Protein AF-0000000074027851 (afdb_homodimer)

Sequence (670 aa):
MYCPKGNSSLYYNILHQKRVAEILLSALRFDLFSYLENWETPEAVAEKSGLHTRSLAQVLNALVSLGFIEKKQNTYRNTPQSNEFLNRNSFVYLGESLIFREKMMSLKDIDERLQMGPIAEVIRNNSGVEVYDFYEAARISIPEMYTGRVQAFIAAATSIYNDKPPKNILDLGGGSGVLAIELIRAFPGCQGTIFEHPSVAGLPRELVIKEGVSEHITVLEGDFNRDDFGDSYDLIIAAGILDFAKDHFEYLMNKLYNALNPDGLLYLVTHQIREDYLSPPERILGWLSSHLDGLDLLLTEKNISEALRSHGFKKIQAGTVGGTFASLRGMFFSKMYCPKGNSSLYYNILHQKRVAEILLSALRFDLFSYLENWETPEAVAEKSGLHTRSLAQVLNALVSLGFIEKKQNTYRNTPQSNEFLNRNSFVYLGESLIFREKMMSLKDIDERLQMGPIAEVIRNNSGVEVYDFYEAARISIPEMYTGRVQAFIAAATSIYNDKPPKNILDLGGGSGVLAIELIRAFPGCQGTIFEHPSVAGLPRELVIKEGVSEHITVLEGDFNRDDFGDSYDLIIAAGILDFAKDHFEYLMNKLYNALNPDGLLYLVTHQIREDYLSPPERILGWLSSHLDGLDLLLTEKNISEALRSHGFKKIQAGTVGGTFASLRGMFFSK

Structure (mmCIF, N/CA/C/O backbone):
data_AF-0000000074027851-model_v1
#
loop_
_entity.id
_entity.type
_entity.pdbx_description
1 polymer 'Dimerisation domain-containing protein'
#
loop_
_atom_site.group_PDB
_atom_site.id
_atom_site.type_symbol
_atom_site.label_atom_id
_atom_site.label_alt_id
_atom_site.label_comp_id
_atom_site.label_asym_id
_atom_site.label_entity_id
_atom_site.label_seq_id
_atom_site.pdbx_PDB_ins_code
_atom_site.Cartn_x
_atom_site.Cartn_y
_atom_site.Cartn_z
_atom_site.occupancy
_atom_site.B_iso_or_equiv
_atom_site.auth_seq_id
_atom_site.auth_comp_id
_atom_site.auth_asym_id
_atom_site.auth_atom_id
_atom_site.pdbx_PDB_model_num
ATOM 1 N N . MET A 1 1 ? -15.648 16.891 24.516 1 84.19 1 MET A N 1
ATOM 2 C CA . MET A 1 1 ? -14.93 16.734 23.25 1 84.19 1 MET A CA 1
ATOM 3 C C . MET A 1 1 ? -14.992 15.297 22.766 1 84.19 1 MET A C 1
ATOM 5 O O . MET A 1 1 ? -14.922 14.359 23.578 1 84.19 1 MET A O 1
ATOM 9 N N . TYR A 1 2 ? -15.219 15.086 21.547 1 88.31 2 TYR A N 1
ATOM 10 C CA . TYR A 1 2 ? -15.359 13.758 20.969 1 88.31 2 TYR A CA 1
ATOM 11 C C . TYR A 1 2 ? -14.039 12.992 21.031 1 88.31 2 TYR A C 1
ATOM 13 O O . TYR A 1 2 ? -12.977 13.562 20.797 1 88.31 2 TYR A O 1
ATOM 21 N N . CYS A 1 3 ? -14.117 11.789 21.469 1 88.69 3 CYS A N 1
ATOM 22 C CA . CYS A 1 3 ? -12.945 10.914 21.516 1 88.69 3 CYS A CA 1
ATOM 23 C C . CYS A 1 3 ? -13.148 9.688 20.641 1 88.69 3 CYS A C 1
ATOM 25 O O . CYS A 1 3 ? -13.992 8.836 20.938 1 88.69 3 CYS A O 1
ATOM 27 N N . PRO A 1 4 ? -12.359 9.555 19.609 1 93.06 4 PRO A N 1
ATOM 28 C CA . PRO A 1 4 ? -12.523 8.406 18.719 1 93.06 4 PRO A CA 1
ATOM 29 C C . PRO A 1 4 ? -12.156 7.086 19.391 1 93.06 4 PRO A C 1
ATOM 31 O O . PRO A 1 4 ? -11.32 7.059 20.297 1 93.06 4 PRO A O 1
ATOM 34 N N . LYS A 1 5 ? -12.773 5.984 18.938 1 92.62 5 LYS A N 1
ATOM 35 C CA . LYS A 1 5 ? -12.547 4.652 19.5 1 92.62 5 LYS A CA 1
ATOM 36 C C . LYS A 1 5 ? -11.578 3.852 18.641 1 92.62 5 LYS A C 1
ATOM 38 O O . LYS A 1 5 ? -10.789 3.057 19.156 1 92.62 5 LYS A O 1
ATOM 43 N N . GLY A 1 6 ? -11.68 4.078 17.359 1 94.25 6 GLY A N 1
ATOM 44 C CA . GLY A 1 6 ? -10.867 3.305 16.438 1 94.25 6 GLY A CA 1
ATOM 45 C C . GLY A 1 6 ? -9.523 3.947 16.141 1 94.25 6 GLY A C 1
ATOM 46 O O . GLY A 1 6 ? -9.195 5.004 16.688 1 94.25 6 GLY A O 1
ATOM 47 N N . ASN A 1 7 ? -8.758 3.234 15.383 1 95.19 7 ASN A N 1
ATOM 48 C CA . ASN A 1 7 ? -7.434 3.693 14.977 1 95.19 7 ASN A CA 1
ATOM 49 C C . ASN A 1 7 ? -7.465 4.32 13.586 1 95.19 7 ASN A C 1
ATOM 51 O O . ASN A 1 7 ? -7.363 3.617 12.578 1 95.19 7 ASN A O 1
ATOM 55 N N . SER A 1 8 ? -7.457 5.652 13.555 1 95.19 8 SER A N 1
ATOM 56 C CA . SER A 1 8 ? -7.578 6.355 12.281 1 95.19 8 SER A CA 1
ATOM 57 C C . SER A 1 8 ? -6.281 6.289 11.484 1 95.19 8 SER A C 1
ATOM 59 O O . SER A 1 8 ? -6.285 6.461 10.266 1 95.19 8 SER A O 1
ATOM 61 N N . SER A 1 9 ? -5.109 6.016 12.125 1 95.38 9 SER A N 1
ATOM 62 C CA . SER A 1 9 ? -3.811 6 11.461 1 95.38 9 SER A CA 1
ATOM 63 C C . SER A 1 9 ? -3.729 4.871 10.438 1 95.38 9 SER A C 1
ATOM 65 O O . SER A 1 9 ? -2.961 4.957 9.477 1 95.38 9 SER A O 1
ATOM 67 N N . LEU A 1 10 ? -4.551 3.846 10.641 1 96.44 10 LEU A N 1
ATOM 68 C CA . LEU A 1 10 ? -4.574 2.688 9.758 1 96.44 10 LEU A CA 1
ATOM 69 C C . LEU A 1 10 ? -4.816 3.111 8.312 1 96.44 10 LEU A C 1
ATOM 71 O O . LEU A 1 10 ? -4.129 2.643 7.398 1 96.44 10 LEU A O 1
ATOM 75 N N . TYR A 1 11 ? -5.723 3.986 8.086 1 97.69 11 TYR A N 1
ATOM 76 C CA . TYR A 1 11 ? -6.148 4.352 6.738 1 97.69 11 TYR A CA 1
ATOM 77 C C . TYR A 1 11 ? -5.094 5.199 6.039 1 97.69 11 TYR A C 1
ATOM 79 O O . TYR A 1 11 ? -4.91 5.098 4.824 1 97.69 11 TYR A O 1
ATOM 87 N N . TYR A 1 12 ? -4.363 6.012 6.758 1 96.12 12 TYR A N 1
ATOM 88 C CA . TYR A 1 12 ? -3.277 6.801 6.188 1 96.12 12 TYR A CA 1
ATOM 89 C C . TYR A 1 12 ? -2.064 5.926 5.898 1 96.12 12 TYR A C 1
ATOM 91 O O . TYR A 1 12 ? -1.341 6.16 4.926 1 96.12 12 TYR A O 1
ATOM 99 N N . ASN A 1 13 ? -1.911 4.938 6.766 1 96.75 13 ASN A N 1
ATOM 100 C CA . ASN A 1 13 ? -0.851 3.973 6.5 1 96.75 13 ASN A CA 1
ATOM 101 C C . ASN A 1 13 ? -1.115 3.184 5.223 1 96.75 13 ASN A C 1
ATOM 103 O O . ASN A 1 13 ? -0.183 2.852 4.488 1 96.75 13 ASN A O 1
ATOM 107 N N . ILE A 1 14 ? -2.352 2.869 4.961 1 97.94 14 ILE A N 1
ATOM 108 C CA . ILE A 1 14 ? -2.734 2.184 3.732 1 97.94 14 ILE A CA 1
ATOM 109 C C . ILE A 1 14 ? -2.326 3.025 2.525 1 97.94 14 ILE A C 1
ATOM 111 O O . ILE A 1 14 ? -1.757 2.508 1.562 1 97.94 14 ILE A O 1
ATOM 115 N N . LEU A 1 15 ? -2.533 4.34 2.564 1 97.62 15 LEU A N 1
ATOM 116 C CA . LEU A 1 15 ? -2.133 5.23 1.479 1 97.62 15 LEU A CA 1
ATOM 117 C C . LEU A 1 15 ? -0.615 5.293 1.358 1 97.62 15 LEU A C 1
ATOM 119 O O . LEU A 1 15 ? -0.077 5.348 0.25 1 97.62 15 LEU A O 1
ATOM 123 N N . HIS A 1 16 ? 0.025 5.324 2.516 1 97 16 HIS A N 1
ATOM 124 C CA . HIS A 1 16 ? 1.483 5.316 2.525 1 97 16 HIS A CA 1
ATOM 125 C C . HIS A 1 16 ? 2.035 4.086 1.815 1 97 16 HIS A C 1
ATOM 127 O O . HIS A 1 16 ? 2.967 4.191 1.015 1 97 16 HIS A O 1
ATOM 133 N N . GLN A 1 17 ? 1.432 2.965 2.039 1 97.69 17 GLN A N 1
ATOM 134 C CA . GLN A 1 17 ? 1.909 1.721 1.444 1 97.69 17 GLN A CA 1
ATOM 135 C C . GLN A 1 17 ? 1.686 1.712 -0.065 1 97.69 17 GLN A C 1
ATOM 137 O O . GLN A 1 17 ? 2.475 1.129 -0.811 1 97.69 17 GLN A O 1
ATOM 142 N N . LYS A 1 18 ? 0.619 2.332 -0.506 1 97.62 18 LYS A N 1
ATOM 143 C CA . LYS A 1 18 ? 0.416 2.484 -1.944 1 97.62 18 LYS A CA 1
ATOM 144 C C . LYS A 1 18 ? 1.574 3.24 -2.586 1 97.62 18 LYS A C 1
ATOM 146 O O . LYS A 1 18 ? 2.055 2.859 -3.656 1 97.62 18 LYS A O 1
ATOM 151 N N . ARG A 1 19 ? 2.055 4.266 -1.934 1 97.94 19 ARG A N 1
ATOM 152 C CA . ARG A 1 19 ? 3.156 5.059 -2.471 1 97.94 19 ARG A CA 1
ATOM 153 C C . ARG A 1 19 ? 4.461 4.273 -2.445 1 97.94 19 ARG A C 1
ATOM 155 O O . ARG A 1 19 ? 5.309 4.438 -3.324 1 97.94 19 ARG A O 1
ATOM 162 N N . VAL A 1 20 ? 4.633 3.436 -1.417 1 98.44 20 VAL A N 1
ATOM 163 C CA . VAL A 1 20 ? 5.797 2.561 -1.364 1 98.44 20 VAL A CA 1
ATOM 164 C C . VAL A 1 20 ? 5.832 1.669 -2.604 1 98.44 20 VAL A C 1
ATOM 166 O O . VAL A 1 20 ? 6.879 1.51 -3.232 1 98.44 20 VAL A O 1
ATOM 169 N N . ALA A 1 21 ? 4.68 1.138 -2.949 1 98.12 21 ALA A N 1
ATOM 170 C CA . ALA A 1 21 ? 4.594 0.281 -4.129 1 98.12 21 ALA A CA 1
ATOM 171 C C . ALA A 1 21 ? 4.891 1.069 -5.402 1 98.12 21 ALA A C 1
ATOM 173 O O . ALA A 1 21 ? 5.562 0.569 -6.309 1 98.12 21 ALA A O 1
ATOM 174 N N . GLU A 1 22 ? 4.387 2.291 -5.477 1 97.56 22 GLU A N 1
ATOM 175 C CA . GLU A 1 22 ? 4.57 3.109 -6.672 1 97.56 22 GLU A CA 1
ATOM 176 C C . GLU A 1 22 ? 6.043 3.439 -6.898 1 97.56 22 GLU A C 1
ATOM 178 O O . GLU A 1 22 ? 6.527 3.402 -8.031 1 97.56 22 GLU A O 1
ATOM 183 N N . ILE A 1 23 ? 6.746 3.744 -5.859 1 98.25 23 ILE A N 1
ATOM 184 C CA . ILE A 1 23 ? 8.148 4.094 -6.023 1 98.25 23 ILE A CA 1
ATOM 185 C C . ILE A 1 23 ? 8.961 2.84 -6.359 1 98.25 23 ILE A C 1
ATOM 187 O O . ILE A 1 23 ? 9.898 2.895 -7.152 1 98.25 23 ILE A O 1
ATOM 191 N N . LEU A 1 24 ? 8.625 1.688 -5.758 1 98.62 24 LEU A N 1
ATOM 192 C CA . LEU A 1 24 ? 9.281 0.427 -6.094 1 98.62 24 LEU A CA 1
ATOM 193 C C . LEU A 1 24 ? 9.109 0.097 -7.57 1 98.62 24 LEU A C 1
ATOM 195 O O . LEU A 1 24 ? 10.078 -0.23 -8.258 1 98.62 24 LEU A O 1
ATOM 199 N N . LEU A 1 25 ? 7.883 0.224 -8.055 1 98.44 25 LEU A N 1
ATOM 200 C CA . LEU A 1 25 ? 7.574 -0.109 -9.445 1 98.44 25 LEU A CA 1
ATOM 201 C C . LEU A 1 25 ? 8.305 0.822 -10.398 1 98.44 25 LEU A C 1
ATOM 203 O O . LEU A 1 25 ? 8.82 0.38 -11.438 1 98.44 25 LEU A O 1
ATOM 207 N N . SER A 1 26 ? 8.344 2.086 -10.055 1 98.56 26 SER A N 1
ATOM 208 C CA . SER A 1 26 ? 9.086 3.031 -10.891 1 98.56 26 SER A CA 1
ATOM 209 C C . SER A 1 26 ? 10.57 2.684 -10.93 1 98.56 26 SER A C 1
ATOM 211 O O . SER A 1 26 ? 11.188 2.701 -12 1 98.56 26 SER A O 1
ATOM 213 N N . ALA A 1 27 ? 11.156 2.383 -9.75 1 98.81 27 ALA A N 1
ATOM 214 C CA . ALA A 1 27 ? 12.562 2.002 -9.672 1 98.81 27 ALA A CA 1
ATOM 215 C C . ALA A 1 27 ? 12.844 0.77 -10.523 1 98.81 27 ALA A C 1
ATOM 217 O O . ALA A 1 27 ? 13.906 0.667 -11.148 1 98.81 27 ALA A O 1
ATOM 218 N N . LEU A 1 28 ? 11.906 -0.127 -10.586 1 98.75 28 LEU A N 1
ATOM 219 C CA . LEU A 1 28 ? 12.047 -1.328 -11.406 1 98.75 28 LEU A CA 1
ATOM 220 C C . LEU A 1 28 ? 11.953 -0.989 -12.891 1 98.75 28 LEU A C 1
ATOM 222 O O . LEU A 1 28 ? 12.719 -1.514 -13.695 1 98.75 28 LEU A O 1
ATOM 226 N N . ARG A 1 29 ? 11.016 -0.117 -13.242 1 98.19 29 ARG A N 1
ATOM 227 C CA . ARG A 1 29 ? 10.836 0.245 -14.648 1 98.19 29 ARG A CA 1
ATOM 228 C C . ARG A 1 29 ? 12.094 0.903 -15.203 1 98.19 29 ARG A C 1
ATOM 230 O O . ARG A 1 29 ? 12.43 0.709 -16.375 1 98.19 29 ARG A O 1
ATOM 237 N N . PHE A 1 30 ? 12.805 1.619 -14.375 1 98.44 30 PHE A N 1
ATOM 238 C CA . PHE A 1 30 ? 14.008 2.314 -14.836 1 98.44 30 PHE A CA 1
ATOM 239 C C . PHE A 1 30 ? 15.258 1.511 -14.508 1 98.44 30 PHE A C 1
ATOM 241 O O . PHE A 1 30 ? 16.375 2.008 -14.648 1 98.44 30 PHE A O 1
ATOM 248 N N . ASP A 1 31 ? 15.133 0.299 -13.977 1 98.25 31 ASP A N 1
ATOM 249 C CA . ASP A 1 31 ? 16.219 -0.644 -13.695 1 98.25 31 ASP A CA 1
ATOM 250 C C . ASP A 1 31 ? 17.203 -0.061 -12.703 1 98.25 31 ASP A C 1
ATOM 252 O O . ASP A 1 31 ? 18.422 -0.279 -12.82 1 98.25 31 ASP A O 1
ATOM 256 N N . LEU A 1 32 ? 16.75 0.729 -11.75 1 98.81 32 LEU A N 1
ATOM 257 C CA . LEU A 1 32 ? 17.625 1.457 -10.844 1 98.81 32 LEU A CA 1
ATOM 258 C C . LEU A 1 32 ? 18.484 0.495 -10.023 1 98.81 32 LEU A C 1
ATOM 260 O O . LEU A 1 32 ? 19.656 0.753 -9.781 1 98.81 32 LEU A O 1
ATOM 264 N N . PHE A 1 33 ? 17.891 -0.615 -9.57 1 98.88 33 PHE A N 1
ATOM 265 C CA . PHE A 1 33 ? 18.594 -1.534 -8.68 1 98.88 33 PHE A CA 1
ATOM 266 C C . PHE A 1 33 ? 19.766 -2.203 -9.398 1 98.88 33 PHE A C 1
ATOM 268 O O . PHE A 1 33 ? 20.734 -2.613 -8.766 1 98.88 33 PHE A O 1
ATOM 275 N N . SER A 1 34 ? 19.688 -2.301 -10.742 1 98.69 34 SER A N 1
ATOM 276 C CA . SER A 1 34 ? 20.781 -2.887 -11.508 1 98.69 34 SER A CA 1
ATOM 277 C C . SER A 1 34 ? 21.984 -1.945 -11.57 1 98.69 34 SER A C 1
ATOM 279 O O . SER A 1 34 ? 23.125 -2.391 -11.742 1 98.69 34 SER A O 1
ATOM 281 N N . TYR A 1 35 ? 21.719 -0.608 -11.406 1 98.62 35 TYR A N 1
ATOM 282 C CA . TYR A 1 35 ? 22.797 0.381 -11.43 1 98.62 35 TYR A CA 1
ATOM 283 C C . TYR A 1 35 ? 23.422 0.552 -10.055 1 98.62 35 TYR A C 1
ATOM 285 O O . TYR A 1 35 ? 24.422 1.253 -9.898 1 98.62 35 TYR A O 1
ATOM 293 N N . LEU A 1 36 ? 22.859 -0.085 -9.039 1 98.75 36 LEU A N 1
ATOM 294 C CA . LEU A 1 36 ? 23.25 0.202 -7.664 1 98.75 36 LEU A CA 1
ATOM 295 C C . LEU A 1 36 ? 23.844 -1.034 -7 1 98.75 36 LEU A C 1
ATOM 297 O O . LEU A 1 36 ? 23.766 -1.182 -5.777 1 98.75 36 LEU A O 1
ATOM 301 N N . GLU A 1 37 ? 24.328 -1.991 -7.805 1 98.31 37 GLU A N 1
ATOM 302 C CA . GLU A 1 37 ? 25.047 -3.137 -7.254 1 98.31 37 GLU A CA 1
ATOM 303 C C . GLU A 1 37 ? 26.219 -2.689 -6.391 1 98.31 37 GLU A C 1
ATOM 305 O O . GLU A 1 37 ? 26.531 -3.316 -5.375 1 98.31 37 GLU A O 1
ATOM 310 N N . ASN A 1 38 ? 26.922 -1.633 -6.832 1 97.94 38 ASN A N 1
ATOM 311 C CA . ASN A 1 38 ? 28 -0.98 -6.109 1 97.94 38 ASN A CA 1
ATOM 312 C C . ASN A 1 38 ? 27.641 0.448 -5.715 1 97.94 38 ASN A C 1
ATOM 314 O O . ASN A 1 38 ? 26.578 0.946 -6.09 1 97.94 38 ASN A O 1
ATOM 318 N N . TRP A 1 39 ? 28.516 1.035 -4.906 1 98.69 39 TRP A N 1
ATOM 319 C CA . TRP A 1 39 ? 28.297 2.416 -4.492 1 98.69 39 TRP A CA 1
ATOM 320 C C . TRP A 1 39 ? 28.344 3.359 -5.691 1 98.69 39 TRP A C 1
ATOM 322 O O . TRP A 1 39 ? 29.344 3.391 -6.414 1 98.69 39 TRP A O 1
ATOM 332 N N . GLU A 1 40 ? 27.312 4.082 -6.004 1 98.69 40 GLU A N 1
ATOM 333 C CA . GLU A 1 40 ? 27.234 5.008 -7.129 1 98.69 40 GLU A CA 1
ATOM 334 C C . GLU A 1 40 ? 26.672 6.355 -6.695 1 98.69 40 GLU A C 1
ATOM 336 O O . GLU A 1 40 ? 25.859 6.426 -5.762 1 98.69 40 GLU A O 1
ATOM 341 N N . THR A 1 41 ? 27.062 7.426 -7.375 1 98.56 41 THR A N 1
ATOM 342 C CA . THR A 1 41 ? 26.484 8.75 -7.152 1 98.56 41 THR A CA 1
ATOM 343 C C . THR A 1 41 ? 25.203 8.93 -7.957 1 98.56 41 THR A C 1
ATOM 345 O O . THR A 1 41 ? 24.969 8.203 -8.922 1 98.56 41 THR A O 1
ATOM 348 N N . PRO A 1 42 ? 24.344 9.836 -7.52 1 98.44 42 PRO A N 1
ATOM 349 C CA . PRO A 1 42 ? 23.156 10.133 -8.328 1 98.44 42 PRO A CA 1
ATOM 350 C C . PRO A 1 42 ? 23.5 10.508 -9.766 1 98.44 42 PRO A C 1
ATOM 352 O O . PRO A 1 42 ? 22.781 10.148 -10.695 1 98.44 42 PRO A O 1
ATOM 355 N N . GLU A 1 43 ? 24.578 11.25 -9.938 1 98.62 43 GLU A N 1
ATOM 356 C CA . GLU A 1 43 ? 25.016 11.664 -11.266 1 98.62 43 GLU A CA 1
ATOM 357 C C . GLU A 1 43 ? 25.344 10.461 -12.141 1 98.62 43 GLU A C 1
ATOM 359 O O . GLU A 1 43 ? 24.938 10.406 -13.305 1 98.62 43 GLU A O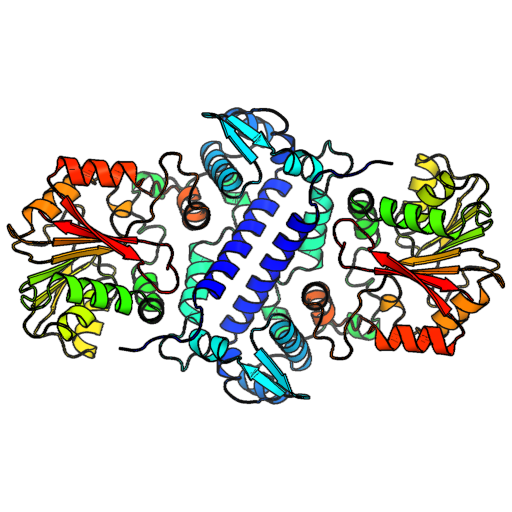 1
ATOM 364 N N . ALA A 1 44 ? 26.062 9.484 -11.57 1 98.62 44 ALA A N 1
ATOM 365 C CA . ALA A 1 44 ? 26.438 8.289 -12.312 1 98.62 44 ALA A CA 1
ATOM 366 C C . ALA A 1 44 ? 25.219 7.473 -12.711 1 98.62 44 ALA A C 1
ATOM 368 O O . ALA A 1 44 ? 25.125 6.992 -13.836 1 98.62 44 ALA A O 1
ATOM 369 N N . VAL A 1 45 ? 24.297 7.336 -11.789 1 98.75 45 VAL A N 1
ATOM 370 C CA . VAL A 1 45 ? 23.078 6.578 -12.055 1 98.75 45 VAL A CA 1
ATOM 371 C C . VAL A 1 45 ? 22.219 7.305 -13.094 1 98.75 45 VAL A C 1
ATOM 373 O O . VAL A 1 45 ? 21.625 6.672 -13.961 1 98.75 45 VAL A O 1
ATOM 376 N N . ALA A 1 46 ? 22.141 8.656 -12.984 1 98.62 46 ALA A N 1
ATOM 377 C CA . ALA A 1 46 ? 21.391 9.461 -13.938 1 98.62 46 ALA A CA 1
ATOM 378 C C . ALA A 1 46 ? 21.953 9.289 -15.352 1 98.62 46 ALA A C 1
ATOM 380 O O . ALA A 1 46 ? 21.188 9.219 -16.312 1 98.62 46 ALA A O 1
ATOM 381 N N . GLU A 1 47 ? 23.219 9.258 -15.484 1 98.25 47 GLU A N 1
ATOM 382 C CA . GLU A 1 47 ? 23.859 9.07 -16.781 1 98.25 47 GLU A CA 1
ATOM 383 C C . GLU A 1 47 ? 23.484 7.734 -17.406 1 98.25 47 GLU A C 1
ATOM 385 O O . GLU A 1 47 ? 23.188 7.66 -18.594 1 98.25 47 GLU A O 1
ATOM 390 N N . LYS A 1 48 ? 23.422 6.672 -16.625 1 97.44 48 LYS A N 1
ATOM 391 C CA . LYS A 1 48 ? 23.109 5.328 -17.109 1 97.44 48 LYS A CA 1
ATOM 392 C C . LYS A 1 48 ? 21.625 5.191 -17.422 1 97.44 48 LYS A C 1
ATOM 394 O O . LYS A 1 48 ? 21.25 4.504 -18.375 1 97.44 48 LYS A O 1
ATOM 399 N N . SER A 1 49 ? 20.766 5.824 -16.609 1 97.75 49 SER A N 1
ATOM 400 C CA . SER A 1 49 ? 19.328 5.613 -16.688 1 97.75 49 SER A CA 1
ATOM 401 C C . SER A 1 49 ? 18.656 6.652 -17.578 1 97.75 49 SER A C 1
ATOM 403 O O . SER A 1 49 ? 17.516 6.477 -18 1 97.75 49 SER A O 1
ATOM 405 N N . GLY A 1 50 ? 19.312 7.789 -17.797 1 97.94 50 GLY A N 1
ATOM 406 C CA . GLY A 1 50 ? 18.719 8.875 -18.562 1 97.94 50 GLY A CA 1
ATOM 407 C C . GLY A 1 50 ? 17.75 9.719 -17.766 1 97.94 50 GLY A C 1
ATOM 408 O O . GLY A 1 50 ? 16.984 10.492 -18.344 1 97.94 50 GLY A O 1
ATOM 409 N N . LEU A 1 51 ? 17.781 9.617 -16.453 1 98.5 51 LEU A N 1
ATOM 410 C CA . LEU A 1 51 ? 16.844 10.328 -15.578 1 98.5 51 LEU A CA 1
ATOM 411 C C . LEU A 1 51 ? 17.438 11.648 -15.109 1 98.5 51 LEU A C 1
ATOM 413 O O . LEU A 1 51 ? 18.656 11.852 -15.203 1 98.5 51 LEU A O 1
ATOM 417 N N . HIS A 1 52 ? 16.578 12.602 -14.758 1 98.44 52 HIS A N 1
ATOM 418 C CA . HIS A 1 52 ? 17.016 13.891 -14.242 1 98.44 52 HIS A CA 1
ATOM 419 C C . HIS A 1 52 ? 17.719 13.734 -12.898 1 98.44 52 HIS A C 1
ATOM 421 O O . HIS A 1 52 ? 17.156 13.164 -11.961 1 98.44 52 HIS A O 1
ATOM 427 N N . THR A 1 53 ? 18.891 14.281 -12.75 1 98.25 53 THR A N 1
ATOM 428 C CA . THR A 1 53 ? 19.781 14.016 -11.625 1 98.25 53 THR A CA 1
ATOM 429 C C . THR A 1 53 ? 19.141 14.438 -10.312 1 98.25 53 THR A C 1
ATOM 431 O O . THR A 1 53 ? 19.125 13.672 -9.344 1 98.25 53 THR A O 1
ATOM 434 N N . ARG A 1 54 ? 18.578 15.602 -10.227 1 96.75 54 ARG A N 1
ATOM 435 C CA . ARG A 1 54 ? 17.984 16.094 -8.992 1 96.75 54 ARG A CA 1
ATOM 436 C C . ARG A 1 54 ? 16.812 15.219 -8.562 1 96.75 54 ARG A C 1
ATOM 438 O O . ARG A 1 54 ? 16.719 14.828 -7.395 1 96.75 54 ARG A O 1
ATOM 445 N N . SER A 1 55 ? 15.922 14.969 -9.531 1 97.94 55 SER A N 1
ATOM 446 C CA . SER A 1 55 ? 14.75 14.141 -9.25 1 97.94 55 SER A CA 1
ATOM 447 C C . SER A 1 55 ? 15.156 12.734 -8.836 1 97.94 55 SER A C 1
ATOM 449 O O . SER A 1 55 ? 14.57 12.156 -7.918 1 97.94 55 SER A O 1
ATOM 451 N N . LEU A 1 56 ? 16.156 12.25 -9.5 1 98.62 56 LEU A N 1
ATOM 452 C CA . LEU A 1 56 ? 16.656 10.922 -9.164 1 98.62 56 LEU A CA 1
ATOM 453 C C . LEU A 1 56 ? 17.203 10.891 -7.742 1 98.62 56 LEU A C 1
ATOM 455 O O . LEU A 1 56 ? 16.953 9.93 -7.004 1 98.62 56 LEU A O 1
ATOM 459 N N . ALA A 1 57 ? 17.922 11.898 -7.355 1 98.06 57 ALA A N 1
ATOM 460 C CA . ALA A 1 57 ? 18.484 11.953 -6.008 1 98.06 57 ALA A CA 1
ATOM 461 C C . ALA A 1 57 ? 17.375 11.906 -4.953 1 98.06 57 ALA A C 1
ATOM 463 O O . ALA A 1 57 ? 17.547 11.281 -3.904 1 98.06 57 ALA A O 1
ATOM 464 N N . GLN A 1 58 ? 16.234 12.562 -5.219 1 97.5 58 GLN A N 1
ATOM 465 C CA . GLN A 1 58 ? 15.086 12.531 -4.309 1 97.5 58 GLN A CA 1
ATOM 466 C C . GLN A 1 58 ? 14.523 11.117 -4.188 1 97.5 58 GLN A C 1
ATOM 468 O O . GLN A 1 58 ? 14.195 10.664 -3.088 1 97.5 58 GLN A O 1
ATOM 473 N N . VAL A 1 59 ? 14.453 10.461 -5.289 1 98.62 59 VAL A N 1
ATOM 474 C CA . VAL A 1 59 ? 13.898 9.109 -5.305 1 98.62 59 VAL A CA 1
ATOM 475 C C . VAL A 1 59 ? 14.867 8.148 -4.613 1 98.62 59 VAL A C 1
ATOM 477 O O . VAL A 1 59 ? 14.438 7.266 -3.859 1 98.62 59 VAL A O 1
ATOM 480 N N . LEU A 1 60 ? 16.172 8.32 -4.848 1 98.81 60 LEU A N 1
ATOM 481 C CA . LEU A 1 60 ? 17.156 7.484 -4.176 1 98.81 60 LEU A CA 1
ATOM 482 C C . LEU A 1 60 ? 17.078 7.652 -2.664 1 98.81 60 LEU A C 1
ATOM 484 O O . LEU A 1 60 ? 17.141 6.664 -1.923 1 98.81 60 LEU A O 1
ATOM 488 N N . ASN A 1 61 ? 16.906 8.875 -2.184 1 98.25 61 ASN A N 1
ATOM 489 C CA . ASN A 1 61 ? 16.734 9.109 -0.754 1 98.25 61 ASN A CA 1
ATOM 490 C C . ASN A 1 61 ? 15.484 8.43 -0.219 1 98.25 61 ASN A C 1
ATOM 492 O O . ASN A 1 61 ? 15.492 7.863 0.875 1 98.25 61 ASN A O 1
ATOM 496 N N . ALA A 1 62 ? 14.398 8.508 -0.982 1 98.44 62 ALA A N 1
ATOM 497 C CA . ALA A 1 62 ? 13.164 7.832 -0.581 1 98.44 62 ALA A CA 1
ATOM 498 C C . ALA A 1 62 ? 13.367 6.324 -0.487 1 98.44 62 ALA A C 1
ATOM 500 O O . ALA A 1 62 ? 12.898 5.684 0.456 1 98.44 62 ALA A O 1
ATOM 501 N N . LEU A 1 63 ? 14.102 5.762 -1.447 1 98.88 63 LEU A N 1
ATOM 502 C CA . LEU A 1 63 ? 14.375 4.328 -1.442 1 98.88 63 LEU A CA 1
ATOM 503 C C . LEU A 1 63 ? 15.219 3.936 -0.236 1 98.88 63 LEU A C 1
ATOM 505 O O . LEU A 1 63 ? 15.047 2.854 0.329 1 98.88 63 LEU A O 1
ATOM 509 N N . VAL A 1 64 ? 16.188 4.82 0.163 1 98.81 64 VAL A N 1
ATOM 510 C CA . VAL A 1 64 ? 16.969 4.586 1.372 1 98.81 64 VAL A CA 1
ATOM 511 C C . VAL A 1 64 ? 16.047 4.59 2.592 1 98.81 64 VAL A C 1
ATOM 513 O O . VAL A 1 64 ? 16.125 3.699 3.439 1 98.81 64 VAL A O 1
ATOM 516 N N . SER A 1 65 ? 15.156 5.613 2.605 1 98.19 65 SER A N 1
ATOM 517 C CA . SER A 1 65 ? 14.234 5.766 3.729 1 98.19 65 SER A CA 1
ATOM 518 C C . SER A 1 65 ? 13.367 4.523 3.895 1 98.19 65 SER A C 1
ATOM 520 O O . SER A 1 65 ? 12.961 4.191 5.012 1 98.19 65 SER A O 1
ATOM 522 N N . LEU A 1 66 ? 13.109 3.785 2.84 1 98.31 66 LEU A N 1
ATOM 523 C CA . LEU A 1 66 ? 12.211 2.635 2.838 1 98.31 66 LEU A CA 1
ATOM 524 C C . LEU A 1 66 ? 12.992 1.338 3.029 1 98.31 66 LEU A C 1
ATOM 526 O O . LEU A 1 66 ? 12.398 0.26 3.121 1 98.31 66 LEU A O 1
ATOM 530 N N . GLY A 1 67 ? 14.297 1.4 2.992 1 98.12 67 GLY A N 1
ATOM 531 C CA . GLY A 1 67 ? 15.141 0.25 3.299 1 98.12 67 GLY A CA 1
ATOM 532 C C . GLY A 1 67 ? 15.492 -0.575 2.076 1 98.12 67 GLY A C 1
ATOM 533 O O . GLY A 1 67 ? 15.969 -1.704 2.201 1 98.12 67 GLY A O 1
ATOM 534 N N . PHE A 1 68 ? 15.266 -0.048 0.846 1 98.75 68 PHE A N 1
ATOM 535 C CA . PHE A 1 68 ? 15.594 -0.785 -0.367 1 98.75 68 PHE A CA 1
ATOM 536 C C . PHE A 1 68 ? 17.078 -0.663 -0.682 1 98.75 68 PHE A C 1
ATOM 538 O O . PHE A 1 68 ? 17.688 -1.594 -1.219 1 98.75 68 PHE A O 1
ATOM 545 N N . ILE A 1 69 ? 17.609 0.511 -0.418 1 98.81 69 ILE A N 1
ATOM 546 C CA . ILE A 1 69 ? 19.016 0.773 -0.667 1 98.81 69 ILE A CA 1
ATOM 547 C C . ILE A 1 69 ? 19.625 1.495 0.533 1 98.81 69 ILE A C 1
ATOM 549 O O . ILE A 1 69 ? 18.938 1.792 1.506 1 98.81 69 ILE A O 1
ATOM 553 N N . GLU A 1 70 ? 20.875 1.662 0.521 1 98.62 70 GLU A N 1
ATOM 554 C CA . GLU A 1 70 ? 21.641 2.326 1.576 1 98.62 70 GLU A CA 1
ATOM 555 C C . GLU A 1 70 ? 22.359 3.561 1.042 1 98.62 70 GLU A C 1
ATOM 557 O O . GLU A 1 70 ? 22.578 3.684 -0.165 1 98.62 70 GLU A O 1
ATOM 562 N N . LYS A 1 71 ? 22.672 4.43 1.942 1 98.5 71 LYS A N 1
ATOM 563 C CA . LYS A 1 71 ? 23.359 5.664 1.573 1 98.5 71 LYS A CA 1
ATOM 564 C C . LYS A 1 71 ? 24.625 5.863 2.402 1 98.5 71 LYS A C 1
ATOM 566 O O . LYS A 1 71 ? 24.625 5.609 3.607 1 98.5 71 LYS A O 1
ATOM 571 N N . LYS A 1 72 ? 25.719 6.148 1.812 1 97.81 72 LYS A N 1
ATOM 572 C CA . LYS A 1 72 ? 26.969 6.602 2.406 1 97.81 72 LYS A CA 1
ATOM 573 C C . LYS A 1 72 ? 27.453 7.887 1.742 1 97.81 72 LYS A C 1
ATOM 575 O O . LYS A 1 72 ? 27.859 7.875 0.576 1 97.81 72 LYS A O 1
ATOM 580 N N . GLN A 1 73 ? 27.375 9.016 2.543 1 95.44 73 GLN A N 1
ATOM 581 C CA . GLN A 1 73 ? 27.672 10.32 1.961 1 95.44 73 GLN A CA 1
ATOM 582 C C . GLN A 1 73 ? 26.812 10.594 0.741 1 95.44 73 GLN A C 1
ATOM 584 O O . GLN A 1 73 ? 25.578 10.578 0.833 1 95.44 73 GLN A O 1
ATOM 589 N N . ASN A 1 74 ? 27.422 10.727 -0.385 1 96.38 74 ASN A N 1
ATOM 590 C CA . ASN A 1 74 ? 26.625 11.016 -1.571 1 96.38 74 ASN A CA 1
ATOM 591 C C . ASN A 1 74 ? 26.578 9.828 -2.523 1 96.38 74 ASN A C 1
ATOM 593 O O . ASN A 1 74 ? 26.438 10 -3.736 1 96.38 74 ASN A O 1
ATOM 597 N N . THR A 1 75 ? 26.688 8.633 -1.955 1 98.56 75 THR A N 1
ATOM 598 C CA . THR A 1 75 ? 26.625 7.43 -2.779 1 98.56 75 THR A CA 1
ATOM 599 C C . THR A 1 75 ? 25.547 6.484 -2.266 1 98.56 75 THR A C 1
ATOM 601 O O . THR A 1 75 ? 25.172 6.539 -1.095 1 98.56 75 THR A O 1
ATOM 604 N N . TYR A 1 76 ? 25.062 5.68 -3.133 1 98.81 76 TYR A N 1
ATOM 605 C CA . TYR A 1 76 ? 23.969 4.758 -2.848 1 98.81 76 TYR A CA 1
ATOM 606 C C . TYR A 1 76 ? 24.312 3.348 -3.322 1 98.81 76 TYR A C 1
ATOM 608 O O . TYR A 1 76 ? 25.047 3.176 -4.297 1 98.81 76 TYR A O 1
ATOM 616 N N . ARG A 1 77 ? 23.766 2.377 -2.652 1 98.88 77 ARG A N 1
ATOM 617 C CA . ARG A 1 77 ? 23.953 0.978 -3.029 1 98.88 77 ARG A CA 1
ATOM 618 C C . ARG A 1 77 ? 22.766 0.132 -2.574 1 98.88 77 ARG A C 1
ATOM 620 O O . ARG A 1 77 ? 22.141 0.433 -1.56 1 98.88 77 ARG A O 1
ATOM 627 N N . ASN A 1 78 ? 22.516 -0.912 -3.324 1 98.81 78 ASN A N 1
ATOM 628 C CA . ASN A 1 78 ? 21.484 -1.852 -2.916 1 98.81 78 ASN A CA 1
ATOM 629 C C . ASN A 1 78 ? 21.781 -2.459 -1.549 1 98.81 78 ASN A C 1
ATOM 631 O O . ASN A 1 78 ? 22.938 -2.707 -1.215 1 98.81 78 ASN A O 1
ATOM 635 N N . THR A 1 79 ? 20.75 -2.682 -0.726 1 98.75 79 THR A N 1
ATOM 636 C CA . THR A 1 79 ? 20.891 -3.656 0.348 1 98.75 79 THR A CA 1
ATOM 637 C C . THR A 1 79 ? 21.156 -5.047 -0.219 1 98.75 79 THR A C 1
ATOM 639 O O . THR A 1 79 ? 20.906 -5.305 -1.397 1 98.75 79 THR A O 1
ATOM 642 N N . PRO A 1 80 ? 21.641 -5.934 0.618 1 98.25 80 PRO A N 1
ATOM 643 C CA . PRO A 1 80 ? 21.844 -7.301 0.136 1 98.25 80 PRO A CA 1
ATOM 644 C C . PRO A 1 80 ? 20.578 -7.93 -0.418 1 98.25 80 PRO A C 1
ATOM 646 O O . PRO A 1 80 ? 20.609 -8.57 -1.471 1 98.25 80 PRO A O 1
ATOM 649 N N . GLN A 1 81 ? 19.469 -7.707 0.188 1 98.25 81 GLN A N 1
ATOM 650 C CA . GLN A 1 81 ? 18.188 -8.266 -0.259 1 98.25 81 GLN A CA 1
ATOM 651 C C . GLN A 1 81 ? 17.766 -7.656 -1.59 1 98.25 81 GLN A C 1
ATOM 653 O O . GLN A 1 81 ? 17.281 -8.367 -2.477 1 98.25 81 GLN A O 1
ATOM 658 N N . SER A 1 82 ? 17.875 -6.34 -1.684 1 98.69 82 SER A N 1
ATOM 659 C CA . SER A 1 82 ? 17.5 -5.688 -2.936 1 98.69 82 SER A CA 1
ATOM 660 C C . SER A 1 82 ? 18.406 -6.141 -4.082 1 98.69 82 SER A C 1
ATOM 662 O O . SER A 1 82 ? 17.953 -6.277 -5.219 1 98.69 82 SER A O 1
ATOM 664 N N . ASN A 1 83 ? 19.641 -6.34 -3.752 1 98.38 83 ASN A N 1
ATOM 665 C CA . ASN A 1 83 ? 20.547 -6.855 -4.77 1 98.38 83 ASN A CA 1
ATOM 666 C C . ASN A 1 83 ? 20.172 -8.273 -5.188 1 98.38 83 ASN A C 1
ATOM 668 O O . ASN A 1 83 ? 20.281 -8.625 -6.363 1 98.38 83 ASN A O 1
ATOM 672 N N . GLU A 1 84 ? 19.734 -9.055 -4.312 1 98.38 84 GLU A N 1
ATOM 673 C CA . GLU A 1 84 ? 19.391 -10.445 -4.559 1 98.38 84 GLU A CA 1
ATOM 674 C C . GLU A 1 84 ? 18.125 -10.555 -5.418 1 98.38 84 GLU A C 1
ATOM 676 O O . GLU A 1 84 ? 18.062 -11.375 -6.336 1 98.38 84 GLU A O 1
ATOM 681 N N . PHE A 1 85 ? 17.141 -9.672 -5.242 1 98.5 85 PHE A N 1
ATOM 682 C CA . PHE A 1 85 ? 15.836 -9.922 -5.844 1 98.5 85 PHE A CA 1
ATOM 683 C C . PHE A 1 85 ? 15.516 -8.875 -6.898 1 98.5 85 PHE A C 1
ATOM 685 O O . PHE A 1 85 ? 14.648 -9.086 -7.75 1 98.5 85 PHE A O 1
ATOM 692 N N . LEU A 1 86 ? 16.234 -7.668 -6.836 1 98.81 86 LEU A N 1
ATOM 693 C CA . LEU A 1 86 ? 15.766 -6.57 -7.68 1 98.81 86 LEU A CA 1
ATOM 694 C C . LEU A 1 86 ? 16.844 -6.16 -8.68 1 98.81 86 LEU A C 1
ATOM 696 O O . LEU A 1 86 ? 16.609 -5.309 -9.539 1 98.81 86 LEU A O 1
ATOM 700 N N . ASN A 1 87 ? 18.031 -6.723 -8.57 1 98.5 87 ASN A N 1
ATOM 701 C CA . ASN A 1 87 ? 19.109 -6.547 -9.531 1 98.5 87 ASN A CA 1
ATOM 702 C C . ASN A 1 87 ? 19 -7.535 -10.688 1 98.5 87 ASN A C 1
ATOM 704 O O . ASN A 1 87 ? 18.969 -8.75 -10.469 1 98.5 87 ASN A O 1
ATOM 708 N N . ARG A 1 88 ? 18.984 -7.039 -11.906 1 97.5 88 ARG A N 1
ATOM 709 C CA . ARG A 1 88 ? 18.766 -7.855 -13.094 1 97.5 88 ARG A CA 1
ATOM 710 C C . ARG A 1 88 ? 19.844 -8.922 -13.242 1 97.5 88 ARG A C 1
ATOM 712 O O . ARG A 1 88 ? 19.641 -9.93 -13.922 1 97.5 88 ARG A O 1
ATOM 719 N N . ASN A 1 89 ? 20.938 -8.758 -12.648 1 96.94 89 ASN A N 1
ATOM 720 C CA . ASN A 1 89 ? 22.031 -9.703 -12.75 1 96.94 89 ASN A CA 1
ATOM 721 C C . ASN A 1 89 ? 21.859 -10.875 -11.797 1 96.94 89 ASN A C 1
ATOM 723 O O . ASN A 1 89 ? 22.609 -11.859 -11.867 1 96.94 89 ASN A O 1
ATOM 727 N N . SER A 1 90 ? 20.891 -10.82 -10.945 1 97.62 90 SER A N 1
ATOM 728 C CA . SER A 1 90 ? 20.672 -11.883 -9.969 1 97.62 90 SER A CA 1
ATOM 729 C C . SER A 1 90 ? 19.969 -13.086 -10.602 1 97.62 90 SER A C 1
ATOM 731 O O . SER A 1 90 ? 19.109 -12.922 -11.477 1 97.62 90 SER A O 1
ATOM 733 N N . PHE A 1 91 ? 20.266 -14.258 -10.125 1 96.5 91 PHE A N 1
ATOM 734 C CA . PHE A 1 91 ? 19.656 -15.508 -10.547 1 96.5 91 PHE A CA 1
ATOM 735 C C . PHE A 1 91 ? 18.172 -15.531 -10.203 1 96.5 91 PHE A C 1
ATOM 737 O O . PHE A 1 91 ? 17.375 -16.109 -10.93 1 96.5 91 PHE A O 1
ATOM 744 N N . VAL A 1 92 ? 17.797 -14.859 -9.203 1 97.75 92 VAL A N 1
ATOM 745 C CA . VAL A 1 92 ? 16.406 -14.859 -8.742 1 97.75 92 VAL A CA 1
ATOM 746 C C . VAL A 1 92 ? 15.82 -13.461 -8.875 1 97.75 92 VAL A C 1
ATOM 748 O O . VAL A 1 92 ? 15.047 -13.023 -8.023 1 97.75 92 VAL A O 1
ATOM 751 N N . TYR A 1 93 ? 16.219 -12.734 -9.969 1 97.94 93 TYR A N 1
ATOM 752 C CA . TYR A 1 93 ? 15.68 -11.414 -10.273 1 97.94 93 TYR A CA 1
ATOM 753 C C . TYR A 1 93 ? 14.164 -11.461 -10.398 1 97.94 93 TYR A C 1
ATOM 755 O O . TYR A 1 93 ? 13.625 -12.219 -11.203 1 97.94 93 TYR A O 1
ATOM 763 N N . LEU A 1 94 ? 13.453 -10.547 -9.609 1 98.5 94 LEU A N 1
ATOM 764 C CA . LEU A 1 94 ? 12 -10.602 -9.539 1 98.5 94 LEU A CA 1
ATOM 765 C C . LEU A 1 94 ? 11.375 -9.406 -10.25 1 98.5 94 LEU A C 1
ATOM 767 O O . LEU A 1 94 ? 10.148 -9.297 -10.32 1 98.5 94 LEU A O 1
ATOM 771 N N . GLY A 1 95 ? 12.18 -8.508 -10.789 1 98.5 95 GLY A N 1
ATOM 772 C CA . GLY A 1 95 ? 11.664 -7.262 -11.336 1 98.5 95 GLY A CA 1
ATOM 773 C C . GLY A 1 95 ? 10.594 -7.465 -12.391 1 98.5 95 GLY A C 1
ATOM 774 O O . GLY A 1 95 ? 9.531 -6.844 -12.328 1 98.5 95 GLY A O 1
ATOM 775 N N . GLU A 1 96 ? 10.797 -8.344 -13.312 1 97.75 96 GLU A N 1
ATOM 776 C CA . GLU A 1 96 ? 9.828 -8.578 -14.383 1 97.75 96 GLU A CA 1
ATOM 777 C C . GLU A 1 96 ? 8.547 -9.203 -13.828 1 97.75 96 GLU A C 1
ATOM 779 O O . GLU A 1 96 ? 7.445 -8.852 -14.266 1 97.75 96 GLU A O 1
ATOM 784 N N . SER A 1 97 ? 8.742 -10.125 -12.891 1 97.38 97 SER A N 1
ATOM 785 C CA . SER A 1 97 ? 7.586 -10.781 -12.289 1 97.38 97 SER A CA 1
ATOM 786 C C . SER A 1 97 ? 6.711 -9.781 -11.539 1 97.38 97 SER A C 1
ATOM 788 O O . SER A 1 97 ? 5.484 -9.82 -11.641 1 97.38 97 SER A O 1
ATOM 790 N N . LEU A 1 98 ? 7.352 -8.906 -10.812 1 98 98 LEU A N 1
ATOM 791 C CA . LEU A 1 98 ? 6.621 -7.914 -10.023 1 98 98 LEU A CA 1
ATOM 792 C C . LEU A 1 98 ? 5.852 -6.961 -10.938 1 98 98 LEU A C 1
ATOM 794 O O . LEU A 1 98 ? 4.68 -6.676 -10.695 1 98 98 LEU A O 1
ATOM 798 N N . ILE A 1 99 ? 6.488 -6.484 -12.016 1 97.56 99 ILE A N 1
ATOM 799 C CA . ILE A 1 99 ? 5.848 -5.574 -12.953 1 97.56 99 ILE A CA 1
ATOM 800 C C . ILE A 1 99 ? 4.68 -6.277 -13.641 1 97.56 99 ILE A C 1
ATOM 802 O O . ILE A 1 99 ? 3.596 -5.707 -13.773 1 97.56 99 ILE A O 1
ATOM 806 N N . PHE A 1 100 ? 4.898 -7.504 -14.008 1 97 100 PHE A N 1
ATOM 807 C CA . PHE A 1 100 ? 3.867 -8.289 -14.68 1 97 100 PHE A CA 1
ATOM 808 C C . PHE A 1 100 ? 2.67 -8.508 -13.758 1 97 100 PHE A C 1
ATOM 810 O O . PHE A 1 100 ? 1.523 -8.312 -14.172 1 97 100 PHE A O 1
ATOM 817 N N . ARG A 1 101 ? 2.914 -8.914 -12.547 1 94.69 101 ARG A N 1
ATOM 818 C CA . ARG A 1 101 ? 1.844 -9.203 -11.602 1 94.69 101 ARG A CA 1
ATOM 819 C C . ARG A 1 101 ? 1.047 -7.945 -11.273 1 94.69 101 ARG A C 1
ATOM 821 O O . ARG A 1 101 ? -0.174 -8 -11.117 1 94.69 101 ARG A O 1
ATOM 828 N N . GLU A 1 102 ? 1.756 -6.863 -11.117 1 95.94 102 GLU A N 1
ATOM 829 C CA . GLU A 1 102 ? 1.068 -5.598 -10.875 1 95.94 102 GLU A CA 1
ATOM 830 C C . GLU A 1 102 ? 0.085 -5.281 -12 1 95.94 102 GLU A C 1
ATOM 832 O O . GLU A 1 102 ? -1.024 -4.809 -11.742 1 95.94 102 GLU A O 1
ATOM 837 N N . LYS A 1 103 ? 0.498 -5.512 -13.195 1 94.06 103 LYS A N 1
ATOM 838 C CA . LYS A 1 103 ? -0.365 -5.25 -14.344 1 94.06 103 LYS A CA 1
ATOM 839 C C . LYS A 1 103 ? -1.53 -6.234 -14.391 1 94.06 103 LYS A C 1
ATOM 841 O O . LYS A 1 103 ? -2.678 -5.836 -14.602 1 94.06 103 LYS A O 1
ATOM 846 N N . MET A 1 104 ? -1.263 -7.473 -14.148 1 92 104 MET A N 1
ATOM 847 C CA . MET A 1 104 ? -2.236 -8.555 -14.258 1 92 104 MET A CA 1
ATOM 848 C C . MET A 1 104 ? -3.322 -8.422 -13.195 1 92 104 MET A C 1
ATOM 850 O O . MET A 1 104 ? -4.5 -8.664 -13.477 1 92 104 MET A O 1
ATOM 854 N N . MET A 1 105 ? -2.947 -8 -12 1 93.5 105 MET A N 1
ATOM 855 C CA . MET A 1 105 ? -3.859 -7.973 -10.859 1 93.5 105 MET A CA 1
ATOM 856 C C . MET A 1 105 ? -4.367 -6.559 -10.602 1 93.5 105 MET A C 1
ATOM 858 O O . MET A 1 105 ? -4.938 -6.285 -9.539 1 93.5 105 MET A O 1
ATOM 862 N N . SER A 1 106 ? -4.164 -5.699 -11.531 1 91.75 106 SER A N 1
ATOM 863 C CA . SER A 1 106 ? -4.359 -4.266 -11.328 1 91.75 106 SER A CA 1
ATOM 864 C C . SER A 1 106 ? -5.824 -3.941 -11.055 1 91.75 106 SER A C 1
ATOM 866 O O . SER A 1 106 ? -6.719 -4.516 -11.68 1 91.75 106 SER A O 1
ATOM 868 N N . LEU A 1 107 ? -6.094 -3.012 -10.133 1 95.38 107 LEU A N 1
ATOM 869 C CA . LEU A 1 107 ? -7.422 -2.473 -9.844 1 95.38 107 LEU A CA 1
ATOM 870 C C . LEU A 1 107 ? -7.527 -1.022 -10.297 1 95.38 107 LEU A C 1
ATOM 872 O O . LEU A 1 107 ? -8.367 -0.271 -9.805 1 95.38 107 LEU A O 1
ATOM 876 N N . LYS A 1 108 ? -6.645 -0.624 -11.211 1 89.12 108 LYS A N 1
ATOM 877 C CA . LYS A 1 108 ? -6.594 0.76 -11.672 1 89.12 108 LYS A CA 1
ATOM 878 C C . LYS A 1 108 ? -7.941 1.198 -12.242 1 89.12 108 LYS A C 1
ATOM 880 O O . LYS A 1 108 ? -8.336 2.357 -12.094 1 89.12 108 LYS A O 1
ATOM 885 N N . ASP A 1 109 ? -8.703 0.299 -12.883 1 94.81 109 ASP A N 1
ATOM 886 C CA . ASP A 1 109 ? -9.977 0.637 -13.508 1 94.81 109 ASP A CA 1
ATOM 887 C C . ASP A 1 109 ? -11.148 0.066 -12.719 1 94.81 109 ASP A C 1
ATOM 889 O O . ASP A 1 109 ? -12.18 -0.281 -13.289 1 94.81 109 ASP A O 1
ATOM 893 N N . ILE A 1 110 ? -10.945 -0.075 -11.469 1 97.88 110 ILE A N 1
ATOM 894 C CA . ILE A 1 110 ? -11.938 -0.752 -10.641 1 97.88 110 ILE A CA 1
ATOM 895 C C . ILE A 1 110 ? -13.242 0.037 -10.656 1 97.88 110 ILE A C 1
ATOM 897 O O . ILE A 1 110 ? -14.328 -0.548 -10.625 1 97.88 110 ILE A O 1
ATOM 901 N N . ASP A 1 111 ? -13.234 1.389 -10.688 1 98.25 111 ASP A N 1
ATOM 902 C CA . ASP A 1 111 ? -14.453 2.189 -10.695 1 98.25 111 ASP A CA 1
ATOM 903 C C . ASP A 1 111 ? -15.312 1.871 -11.922 1 98.25 111 ASP A C 1
ATOM 905 O O . ASP A 1 111 ? -16.516 1.65 -11.805 1 98.25 111 ASP A O 1
ATOM 909 N N . GLU A 1 112 ? -14.664 1.834 -13.055 1 97.81 112 GLU A N 1
ATOM 910 C CA . GLU A 1 112 ? -15.367 1.504 -14.289 1 97.81 112 GLU A CA 1
ATOM 911 C C . GLU A 1 112 ? -15.922 0.084 -14.242 1 97.81 112 GLU A C 1
ATOM 913 O O . GLU A 1 112 ? -17.047 -0.16 -14.688 1 97.81 112 GLU A O 1
ATOM 918 N N . ARG A 1 113 ? -15.156 -0.85 -13.727 1 97.25 113 ARG A N 1
ATOM 919 C CA . ARG A 1 113 ? -15.57 -2.246 -13.633 1 97.25 113 ARG A CA 1
ATOM 920 C C . ARG A 1 113 ? -16.781 -2.398 -12.711 1 97.25 113 ARG A C 1
ATOM 922 O O . ARG A 1 113 ? -17.656 -3.229 -12.961 1 97.25 113 ARG A O 1
ATOM 929 N N . LEU A 1 114 ? -16.781 -1.589 -11.656 1 98.31 114 LEU A N 1
ATOM 930 C CA . LEU A 1 114 ? -17.906 -1.609 -10.719 1 98.31 114 LEU A CA 1
ATOM 931 C C . LEU A 1 114 ? -19.172 -1.09 -11.375 1 98.31 114 LEU A C 1
ATOM 933 O O . LEU A 1 114 ? -20.281 -1.534 -11.039 1 98.31 114 LEU A O 1
ATOM 937 N N . GLN A 1 115 ? -19.062 -0.182 -12.281 1 98.12 115 GLN A N 1
ATOM 938 C CA . GLN A 1 115 ? -20.219 0.42 -12.938 1 98.12 115 GLN A CA 1
ATOM 939 C C . GLN A 1 115 ? -20.703 -0.446 -14.102 1 98.12 115 GLN A C 1
ATOM 941 O O . GLN A 1 115 ? -21.906 -0.655 -14.258 1 98.12 115 GLN A O 1
ATOM 946 N N . MET A 1 116 ? -19.812 -1.022 -14.906 1 96.88 116 MET A N 1
ATOM 947 C CA . MET A 1 116 ? -20.141 -1.693 -16.156 1 96.88 116 MET A CA 1
ATOM 948 C C . MET A 1 116 ? -20.5 -3.158 -15.914 1 96.88 116 MET A C 1
ATOM 950 O O . MET A 1 116 ? -21.281 -3.744 -16.656 1 96.88 116 MET A O 1
ATOM 954 N N . GLY A 1 117 ? -19.828 -3.734 -14.906 1 96.94 117 GLY A N 1
ATOM 955 C CA . GLY A 1 117 ? -20.016 -5.16 -14.68 1 96.94 117 GLY A CA 1
ATOM 956 C C . GLY A 1 117 ? -19.062 -6.023 -15.477 1 96.94 117 GLY A C 1
ATOM 957 O O . GLY A 1 117 ? -18.109 -5.516 -16.078 1 96.94 117 GLY A O 1
ATOM 958 N N . PRO A 1 118 ? -19.25 -7.262 -15.406 1 96.19 118 PRO A N 1
ATOM 959 C CA . PRO A 1 118 ? -18.312 -8.203 -16.031 1 96.19 118 PRO A CA 1
ATOM 960 C C . PRO A 1 118 ? -18.406 -8.211 -17.547 1 96.19 118 PRO A C 1
ATOM 962 O O . PRO A 1 118 ? -19.391 -7.715 -18.109 1 96.19 118 PRO A O 1
ATOM 965 N N . ILE A 1 119 ? -17.375 -8.719 -18.156 1 94.88 119 ILE A N 1
ATOM 966 C CA . ILE A 1 119 ? -17.297 -8.883 -19.609 1 94.88 119 ILE A CA 1
ATOM 967 C C . ILE A 1 119 ? -18.016 -10.164 -20.031 1 94.88 119 ILE A C 1
ATOM 969 O O . ILE A 1 119 ? -17.656 -11.258 -19.578 1 94.88 119 ILE A O 1
ATOM 973 N N . ALA A 1 120 ? -18.906 -10.07 -20.922 1 94.31 120 ALA A N 1
ATOM 974 C CA . ALA A 1 120 ? -19.781 -11.172 -21.297 1 94.31 120 ALA A CA 1
ATOM 975 C C . ALA A 1 120 ? -18.969 -12.359 -21.844 1 94.31 120 ALA A C 1
ATOM 977 O O . ALA A 1 120 ? -19.25 -13.508 -21.5 1 94.31 120 ALA A O 1
ATOM 978 N N . GLU A 1 121 ? -17.969 -12.094 -22.625 1 92.88 121 GLU A N 1
ATOM 979 C CA . GLU A 1 121 ? -17.156 -13.148 -23.234 1 92.88 121 GLU A CA 1
ATOM 980 C C . GLU A 1 121 ? -16.391 -13.93 -22.172 1 92.88 121 GLU A C 1
ATOM 982 O O . GLU A 1 121 ? -16.219 -15.141 -22.297 1 92.88 121 GLU A O 1
ATOM 987 N N . VAL A 1 122 ? -15.961 -13.234 -21.172 1 92.62 122 VAL A N 1
ATOM 988 C CA . VAL A 1 122 ? -15.195 -13.859 -20.094 1 92.62 122 VAL A CA 1
ATOM 989 C C . VAL A 1 122 ? -16.109 -14.773 -19.281 1 92.62 122 VAL A C 1
ATOM 991 O O . VAL A 1 122 ? -15.727 -15.891 -18.938 1 92.62 122 VAL A O 1
ATOM 994 N N . ILE A 1 123 ? -17.266 -14.344 -19.016 1 91.94 123 ILE A N 1
ATOM 995 C CA . ILE A 1 123 ? -18.234 -15.141 -18.266 1 91.94 123 ILE A CA 1
ATOM 996 C C . ILE A 1 123 ? -18.531 -16.438 -19.031 1 91.94 123 ILE A C 1
ATOM 998 O O . ILE A 1 123 ? -18.547 -17.516 -18.453 1 91.94 123 ILE A O 1
ATOM 1002 N N . ARG A 1 124 ? -18.703 -16.344 -20.312 1 90.56 124 ARG A N 1
ATOM 1003 C CA . ARG A 1 124 ? -19.109 -17.453 -21.156 1 90.56 124 ARG A CA 1
ATOM 1004 C C . ARG A 1 124 ? -18.016 -18.531 -21.203 1 90.56 124 ARG A C 1
ATOM 1006 O O . ARG A 1 124 ? -18.312 -19.719 -21.109 1 90.56 124 ARG A O 1
ATOM 1013 N N . ASN A 1 125 ? -16.797 -18.156 -21.281 1 87.5 125 ASN A N 1
ATOM 1014 C CA . ASN A 1 125 ? -15.703 -19.094 -21.5 1 87.5 125 ASN A CA 1
ATOM 1015 C C . ASN A 1 125 ? -15.102 -19.562 -20.172 1 87.5 125 ASN A C 1
ATOM 1017 O O . ASN A 1 125 ? -14.672 -20.719 -20.062 1 87.5 125 ASN A O 1
ATOM 1021 N N . ASN A 1 126 ? -14.984 -18.641 -19.234 1 90.12 126 ASN A N 1
ATOM 1022 C CA . ASN A 1 126 ? -14.492 -18.875 -17.891 1 90.12 126 ASN A CA 1
ATOM 1023 C C . ASN A 1 126 ? -13.164 -19.625 -17.891 1 90.12 126 ASN A C 1
ATOM 1025 O O . ASN A 1 126 ? -12.961 -20.531 -17.078 1 90.12 126 ASN A O 1
ATOM 1029 N N . SER A 1 127 ? -12.234 -19.484 -18.828 1 83.81 127 SER A N 1
ATOM 1030 C CA . SER A 1 127 ? -11.023 -20.281 -19 1 83.81 127 SER A CA 1
ATOM 1031 C C . SER A 1 127 ? -9.781 -19.484 -18.609 1 83.81 127 SER A C 1
ATOM 1033 O O . SER A 1 127 ? -8.703 -20.062 -18.422 1 83.81 127 SER A O 1
ATOM 1035 N N . GLY A 1 128 ? -9.844 -18.266 -18.438 1 85.25 128 GLY A N 1
ATOM 1036 C CA . GLY A 1 128 ? -8.711 -17.438 -18.047 1 85.25 128 GLY A CA 1
ATOM 1037 C C . GLY A 1 128 ? -7.906 -16.938 -19.234 1 85.25 128 GLY A C 1
ATOM 1038 O O . GLY A 1 128 ? -7.168 -15.953 -19.109 1 85.25 128 GLY A O 1
ATOM 1039 N N . VAL A 1 129 ? -7.961 -17.594 -20.359 1 80.19 129 VAL A N 1
ATOM 1040 C CA . VAL A 1 129 ? -7.125 -17.297 -21.516 1 80.19 129 VAL A CA 1
ATOM 1041 C C . VAL A 1 129 ? -7.449 -15.891 -22.047 1 80.19 129 VAL A C 1
ATOM 1043 O O . VAL A 1 129 ? -6.598 -15.242 -22.656 1 80.19 129 VAL A O 1
ATOM 1046 N N . GLU A 1 130 ? -8.648 -15.422 -21.797 1 79.69 130 GLU A N 1
ATOM 1047 C CA . GLU A 1 130 ? -9.062 -14.102 -22.266 1 79.69 130 GLU A CA 1
ATOM 1048 C C . GLU A 1 130 ? -8.492 -13 -21.375 1 79.69 130 GLU A C 1
ATOM 1050 O O . GLU A 1 130 ? -8.453 -11.836 -21.766 1 79.69 130 GLU A O 1
ATOM 1055 N N . VAL A 1 131 ? -8 -13.43 -20.203 1 81.31 131 VAL A N 1
ATOM 1056 C CA . VAL A 1 131 ? -7.66 -12.414 -19.219 1 81.31 131 VAL A CA 1
ATOM 1057 C C . VAL A 1 131 ? -6.18 -12.508 -18.859 1 81.31 131 VAL A C 1
ATOM 1059 O O . VAL A 1 131 ? -5.57 -11.523 -18.438 1 81.31 131 VAL A O 1
ATOM 1062 N N . TYR A 1 132 ? -5.609 -13.648 -19.141 1 85.81 132 TYR A N 1
ATOM 1063 C CA . TYR A 1 132 ? -4.23 -13.844 -18.703 1 85.81 132 TYR A CA 1
ATOM 1064 C C . TYR A 1 132 ? -3.338 -14.227 -19.875 1 85.81 132 TYR A C 1
ATOM 1066 O O . TYR A 1 132 ? -3.746 -15.008 -20.75 1 85.81 132 TYR A O 1
ATOM 1074 N N . ASP A 1 133 ? -2.15 -13.664 -19.953 1 91.75 133 ASP A N 1
ATOM 1075 C CA . ASP A 1 133 ? -1.058 -14.18 -20.766 1 91.75 133 ASP A CA 1
ATOM 1076 C C . ASP A 1 133 ? -0.27 -15.25 -20.031 1 91.75 133 ASP A C 1
ATOM 1078 O O . ASP A 1 133 ? 0.763 -14.961 -19.422 1 91.75 133 ASP A O 1
ATOM 1082 N N . PHE A 1 134 ? -0.731 -16.453 -20.172 1 92.69 134 PHE A N 1
ATOM 1083 C CA . PHE A 1 134 ? -0.172 -17.547 -19.391 1 92.69 134 PHE A CA 1
ATOM 1084 C C . PHE A 1 134 ? 1.27 -17.828 -19.797 1 92.69 134 PHE A C 1
ATOM 1086 O O . PHE A 1 134 ? 2.086 -18.234 -18.969 1 92.69 134 PHE A O 1
ATOM 1093 N N . TYR A 1 135 ? 1.562 -17.609 -21.047 1 96 135 TYR A N 1
ATOM 1094 C CA . TYR A 1 135 ? 2.934 -17.797 -21.516 1 96 135 TYR A CA 1
ATOM 1095 C C . TYR A 1 135 ? 3.885 -16.844 -20.797 1 96 135 TYR A C 1
ATOM 1097 O O . TYR A 1 135 ? 4.891 -17.281 -20.234 1 96 135 TYR A O 1
ATOM 1105 N N . GLU A 1 136 ? 3.535 -15.57 -20.828 1 96.19 136 GLU A N 1
ATOM 1106 C CA . GLU A 1 136 ? 4.379 -14.57 -20.188 1 96.19 136 GLU A CA 1
ATOM 1107 C C . GLU A 1 136 ? 4.441 -14.797 -18.672 1 96.19 136 GLU A C 1
ATOM 1109 O O . GLU A 1 136 ? 5.496 -14.625 -18.062 1 96.19 136 GLU A O 1
ATOM 1114 N N . ALA A 1 137 ? 3.299 -15.164 -18.094 1 95.25 137 ALA A N 1
ATOM 1115 C CA . ALA A 1 137 ? 3.266 -15.469 -16.656 1 95.25 137 ALA A CA 1
ATOM 1116 C C . ALA A 1 137 ? 4.242 -16.594 -16.312 1 95.25 137 ALA A C 1
ATOM 1118 O O . ALA A 1 137 ? 4.996 -16.484 -15.352 1 95.25 137 ALA A O 1
ATOM 1119 N N . ALA A 1 138 ? 4.273 -17.625 -17.125 1 96.81 138 ALA A N 1
ATOM 1120 C CA . ALA A 1 138 ? 5.16 -18.766 -16.906 1 96.81 138 ALA A CA 1
ATOM 1121 C C . ALA A 1 138 ? 6.621 -18.359 -17.062 1 96.81 138 ALA A C 1
ATOM 1123 O O . ALA A 1 138 ? 7.473 -18.734 -16.266 1 96.81 138 ALA A O 1
ATOM 1124 N N . ARG A 1 139 ? 6.863 -17.562 -18.062 1 97.5 139 ARG A N 1
ATOM 1125 C CA . ARG A 1 139 ? 8.234 -17.156 -18.375 1 97.5 139 ARG A CA 1
ATOM 1126 C C . ARG A 1 139 ? 8.812 -16.297 -17.25 1 97.5 139 ARG A C 1
ATOM 1128 O O . ARG A 1 139 ? 9.891 -16.609 -16.719 1 97.5 139 ARG A O 1
ATOM 1135 N N . ILE A 1 140 ? 8.102 -15.328 -16.844 1 96.19 140 ILE A N 1
ATOM 1136 C CA . ILE A 1 140 ? 8.633 -14.344 -15.906 1 96.19 140 ILE A CA 1
ATOM 1137 C C . ILE A 1 140 ? 8.68 -14.938 -14.5 1 96.19 140 ILE A C 1
ATOM 1139 O O . ILE A 1 140 ? 9.367 -14.414 -13.625 1 96.19 140 ILE A O 1
ATOM 1143 N N . SER A 1 141 ? 7.969 -16.016 -14.266 1 94.75 141 SER A N 1
ATOM 1144 C CA . SER A 1 141 ? 7.902 -16.594 -12.93 1 94.75 141 SER A CA 1
ATOM 1145 C C . SER A 1 141 ? 9.094 -17.5 -12.664 1 94.75 141 SER A C 1
ATOM 1147 O O . SER A 1 141 ? 9.289 -17.969 -11.531 1 94.75 141 SER A O 1
ATOM 1149 N N . ILE A 1 142 ? 9.906 -17.781 -13.656 1 97.44 142 ILE A N 1
ATOM 1150 C CA . ILE A 1 142 ? 10.977 -18.766 -13.547 1 97.44 142 ILE A CA 1
ATOM 1151 C C . ILE A 1 142 ? 11.906 -18.391 -12.398 1 97.44 142 ILE A C 1
ATOM 1153 O O . ILE A 1 142 ? 12.125 -19.188 -11.477 1 97.44 142 ILE A O 1
ATOM 1157 N N . PRO A 1 143 ? 12.414 -17.109 -12.328 1 97.31 143 PRO A N 1
ATOM 1158 C CA . PRO A 1 143 ? 13.273 -16.766 -11.188 1 97.31 143 PRO A CA 1
ATOM 1159 C C . PRO A 1 143 ? 12.547 -16.859 -9.852 1 97.31 143 PRO A C 1
ATOM 1161 O O . PRO A 1 143 ? 13.141 -17.266 -8.844 1 97.31 143 PRO A O 1
ATOM 1164 N N . GLU A 1 144 ? 11.344 -16.5 -9.891 1 96.38 144 GLU A N 1
ATOM 1165 C CA . GLU A 1 144 ? 10.523 -16.562 -8.688 1 96.38 144 GLU A CA 1
ATOM 1166 C C . GLU A 1 144 ? 10.445 -17.969 -8.125 1 96.38 144 GLU A C 1
ATOM 1168 O O . GLU A 1 144 ? 10.438 -18.172 -6.91 1 96.38 144 GLU A O 1
ATOM 1173 N N . MET A 1 145 ? 10.375 -18.984 -8.969 1 95.94 145 MET A N 1
ATOM 1174 C CA . MET A 1 145 ? 10.25 -20.375 -8.555 1 95.94 145 MET A CA 1
ATOM 1175 C C . MET A 1 145 ? 11.492 -20.828 -7.785 1 95.94 145 MET A C 1
ATOM 1177 O O . MET A 1 145 ? 11.406 -21.688 -6.914 1 95.94 145 MET A O 1
ATOM 1181 N N . TYR A 1 146 ? 12.586 -20.172 -8.062 1 96.81 146 TYR A N 1
ATOM 1182 C CA . TYR A 1 146 ? 13.844 -20.547 -7.438 1 96.81 146 TYR A CA 1
ATOM 1183 C C . TYR A 1 146 ? 14.062 -19.781 -6.137 1 96.81 146 TYR A C 1
ATOM 1185 O O . TYR A 1 146 ? 15.117 -19.906 -5.512 1 96.81 146 TYR A O 1
ATOM 1193 N N . THR A 1 147 ? 13.078 -19.031 -5.703 1 96.19 147 THR A N 1
ATOM 1194 C CA . THR A 1 147 ? 13.195 -18.344 -4.422 1 96.19 147 THR A CA 1
ATOM 1195 C C . THR A 1 147 ? 12.75 -19.25 -3.279 1 96.19 147 THR A C 1
ATOM 1197 O O . THR A 1 147 ? 12.734 -18.828 -2.119 1 96.19 147 THR A O 1
ATOM 1200 N N . GLY A 1 148 ? 12.438 -20.453 -3.531 1 94.25 148 GLY A N 1
ATOM 1201 C CA . GLY A 1 148 ? 12.062 -21.359 -2.459 1 94.25 148 GLY A CA 1
ATOM 1202 C C . GLY A 1 148 ? 11.156 -22.484 -2.922 1 94.25 148 GLY A C 1
ATOM 1203 O O . GLY A 1 148 ? 11.242 -23.609 -2.41 1 94.25 148 GLY A O 1
ATOM 1204 N N . ARG A 1 149 ? 10.305 -22.281 -3.926 1 94.75 149 ARG A N 1
ATOM 1205 C CA . ARG A 1 149 ? 9.312 -23.25 -4.371 1 94.75 149 ARG A CA 1
ATOM 1206 C C . ARG A 1 149 ? 9.984 -24.516 -4.891 1 94.75 149 ARG A C 1
ATOM 1208 O O . ARG A 1 149 ? 9.602 -25.625 -4.512 1 94.75 149 ARG A O 1
ATOM 1215 N N . VAL A 1 150 ? 10.984 -24.344 -5.766 1 96.06 150 VAL A N 1
ATOM 1216 C CA . VAL A 1 150 ? 11.695 -25.5 -6.316 1 96.06 150 VAL A CA 1
ATOM 1217 C C . VAL A 1 150 ? 12.383 -26.266 -5.188 1 96.06 150 VAL A C 1
ATOM 1219 O O . VAL A 1 150 ? 12.258 -27.484 -5.098 1 96.06 150 VAL A O 1
ATOM 1222 N N . GLN A 1 151 ? 12.984 -25.516 -4.289 1 94.75 151 GLN A N 1
ATOM 1223 C CA . GLN A 1 151 ? 13.727 -26.125 -3.189 1 94.75 151 GLN A CA 1
ATOM 1224 C C . GLN A 1 151 ? 12.805 -26.922 -2.275 1 94.75 151 GLN A C 1
ATOM 1226 O O . GLN A 1 151 ? 13.109 -28.078 -1.926 1 94.75 151 GLN A O 1
ATOM 1231 N N . ALA A 1 152 ? 11.727 -26.344 -1.96 1 93.5 152 ALA A N 1
ATOM 1232 C CA . ALA A 1 152 ? 10.781 -27 -1.063 1 93.5 152 ALA A CA 1
ATOM 1233 C C . ALA A 1 152 ? 10.195 -28.266 -1.71 1 93.5 152 ALA A C 1
ATOM 1235 O O . ALA A 1 152 ? 10.062 -29.297 -1.059 1 93.5 152 ALA A O 1
ATOM 1236 N N . PHE A 1 153 ? 9.852 -28.156 -2.91 1 95.44 153 PHE A N 1
ATOM 1237 C CA . PHE A 1 153 ? 9.273 -29.281 -3.637 1 95.44 153 PHE A CA 1
ATOM 1238 C C . PHE A 1 153 ? 10.266 -30.438 -3.729 1 95.44 153 PHE A C 1
ATOM 1240 O O . PHE A 1 153 ? 9.922 -31.578 -3.441 1 95.44 153 PHE A O 1
ATOM 1247 N N . ILE A 1 154 ? 11.5 -30.156 -4.18 1 94.94 154 ILE A N 1
ATOM 1248 C CA . ILE A 1 154 ? 12.516 -31.188 -4.352 1 94.94 154 ILE A CA 1
ATOM 1249 C C . ILE A 1 154 ? 12.828 -31.844 -3.004 1 94.94 154 ILE A C 1
ATOM 1251 O O . ILE A 1 154 ? 12.977 -33.062 -2.916 1 94.94 154 ILE A O 1
ATOM 1255 N N . ALA A 1 155 ? 12.891 -31 -1.983 1 93.69 155 ALA A N 1
ATOM 1256 C CA . ALA A 1 155 ? 13.133 -31.547 -0.65 1 93.69 155 ALA A CA 1
ATOM 1257 C C . ALA A 1 155 ? 12.016 -32.5 -0.236 1 93.69 155 ALA A C 1
ATOM 1259 O O . ALA A 1 155 ? 12.281 -33.594 0.292 1 93.69 155 ALA A O 1
ATOM 1260 N N . ALA A 1 156 ? 10.82 -32.094 -0.475 1 93.62 156 ALA A N 1
ATOM 1261 C CA . ALA A 1 156 ? 9.672 -32.938 -0.12 1 93.62 156 ALA A CA 1
ATOM 1262 C C . ALA A 1 156 ? 9.656 -34.219 -0.929 1 93.62 156 ALA A C 1
ATOM 1264 O O . ALA A 1 156 ? 9.438 -35.312 -0.379 1 93.62 156 ALA A O 1
ATOM 1265 N N . ALA A 1 157 ? 9.883 -34.125 -2.229 1 94.19 157 ALA A N 1
ATOM 1266 C CA . ALA A 1 157 ? 9.906 -35.312 -3.104 1 94.19 157 ALA A CA 1
ATOM 1267 C C . ALA A 1 157 ? 11.016 -36.281 -2.693 1 94.19 157 ALA A C 1
ATOM 1269 O O . ALA A 1 157 ? 10.812 -37.469 -2.664 1 94.19 157 ALA A O 1
ATOM 1270 N N . THR A 1 158 ? 12.141 -35.688 -2.385 1 93.56 158 THR A N 1
ATOM 1271 C CA . THR A 1 158 ? 13.266 -36.531 -1.975 1 93.56 158 THR A CA 1
ATOM 1272 C C . THR A 1 158 ? 12.953 -37.281 -0.681 1 93.56 158 THR A C 1
ATOM 1274 O O . THR A 1 158 ? 13.305 -38.438 -0.535 1 93.56 158 THR A O 1
ATOM 1277 N N . SER A 1 159 ? 12.352 -36.562 0.195 1 92.44 159 SER A N 1
ATOM 1278 C CA . SER A 1 159 ? 11.992 -37.188 1.469 1 92.44 159 SER A CA 1
ATOM 1279 C C . SER A 1 159 ? 11 -38.312 1.272 1 92.44 159 SER A C 1
ATOM 1281 O O . SER A 1 159 ? 11.086 -39.344 1.943 1 92.44 159 SER A O 1
ATOM 1283 N N . ILE A 1 160 ? 10.109 -38.188 0.384 1 93.12 160 ILE A N 1
ATOM 1284 C CA . ILE A 1 160 ? 9.031 -39.125 0.176 1 93.12 160 ILE A CA 1
ATOM 1285 C C . ILE A 1 160 ? 9.555 -40.344 -0.583 1 93.12 160 ILE A C 1
ATOM 1287 O O . ILE A 1 160 ? 9.219 -41.5 -0.247 1 93.12 160 ILE A O 1
ATOM 1291 N N . TYR A 1 161 ? 10.289 -40.156 -1.64 1 91.38 161 TYR A N 1
ATOM 1292 C CA . TYR A 1 161 ? 10.711 -41.25 -2.508 1 91.38 161 TYR A CA 1
ATOM 1293 C C . TYR A 1 161 ? 11.992 -41.875 -1.986 1 91.38 161 TYR A C 1
ATOM 1295 O O . TYR A 1 161 ? 12.258 -43.062 -2.264 1 91.38 161 TYR A O 1
ATOM 1303 N N . ASN A 1 162 ? 12.734 -41.094 -1.187 1 83.31 162 ASN A N 1
ATOM 1304 C CA . ASN A 1 162 ? 13.961 -41.625 -0.583 1 83.31 162 ASN A CA 1
ATOM 1305 C C . ASN 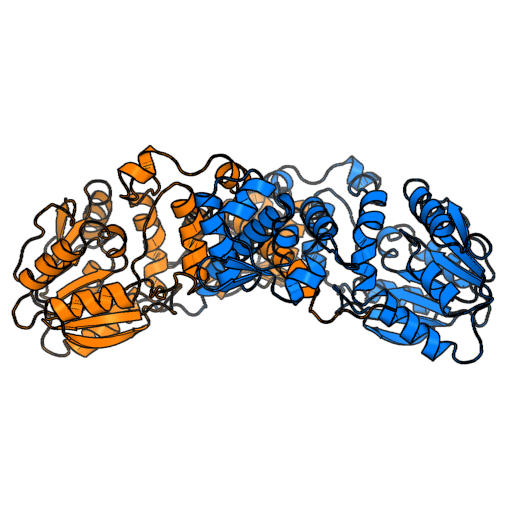A 1 162 ? 14.766 -42.438 -1.578 1 83.31 162 ASN A C 1
ATOM 1307 O O . ASN A 1 162 ? 15.18 -41.938 -2.623 1 83.31 162 ASN A O 1
ATOM 1311 N N . ASP A 1 163 ? 14.758 -43.844 -1.38 1 78 163 ASP A N 1
ATOM 1312 C CA . ASP A 1 163 ? 15.633 -44.688 -2.186 1 78 163 ASP A CA 1
ATOM 1313 C C . ASP A 1 163 ? 14.875 -45.281 -3.363 1 78 163 ASP A C 1
ATOM 1315 O O . ASP A 1 163 ? 15.453 -46.031 -4.156 1 78 163 ASP A O 1
ATOM 1319 N N . LYS A 1 164 ? 13.602 -44.938 -3.582 1 87.88 164 LYS A N 1
ATOM 1320 C CA . LYS A 1 164 ? 12.82 -45.438 -4.719 1 87.88 164 LYS A CA 1
ATOM 1321 C C . LYS A 1 164 ? 12.297 -44.281 -5.559 1 87.88 164 LYS A C 1
ATOM 1323 O O . LYS A 1 164 ? 11.133 -43.875 -5.422 1 87.88 164 LYS A O 1
ATOM 1328 N N . PRO A 1 165 ? 13.133 -43.844 -6.461 1 90.44 165 PRO A N 1
ATOM 1329 C CA . PRO A 1 165 ? 12.727 -42.688 -7.258 1 90.44 165 PRO A CA 1
ATOM 1330 C C . PRO A 1 165 ? 11.57 -43 -8.203 1 90.44 165 PRO A C 1
ATOM 1332 O O . PRO A 1 165 ? 11.445 -44.125 -8.68 1 90.44 165 PRO A O 1
ATOM 1335 N N . PRO A 1 166 ? 10.742 -42 -8.43 1 94.88 166 PRO A N 1
ATOM 1336 C CA . PRO A 1 166 ? 9.711 -42.219 -9.453 1 94.88 166 PRO A CA 1
ATOM 1337 C C . PRO A 1 166 ? 10.305 -42.438 -10.852 1 94.88 166 PRO A C 1
ATOM 1339 O O . PRO A 1 166 ? 11.352 -41.875 -11.172 1 94.88 166 PRO A O 1
ATOM 1342 N N . LYS A 1 167 ? 9.664 -43.25 -11.57 1 96.12 167 LYS A N 1
ATOM 1343 C CA . LYS A 1 167 ? 10.156 -43.562 -12.914 1 96.12 167 LYS A CA 1
ATOM 1344 C C . LYS A 1 167 ? 9.516 -42.656 -13.953 1 96.12 167 LYS A C 1
ATOM 1346 O O . LYS A 1 167 ? 10.188 -42.125 -14.852 1 96.12 167 LYS A O 1
ATOM 1351 N N . ASN A 1 168 ? 8.25 -42.438 -13.859 1 97.88 168 ASN A N 1
ATOM 1352 C CA . ASN A 1 168 ? 7.473 -41.656 -14.805 1 97.88 168 ASN A CA 1
ATOM 1353 C C . ASN A 1 168 ? 6.699 -40.531 -14.109 1 97.88 168 ASN A C 1
ATOM 1355 O O . ASN A 1 168 ? 5.855 -40.812 -13.25 1 97.88 168 ASN A O 1
ATOM 1359 N N . ILE A 1 169 ? 7 -39.312 -14.469 1 98.12 169 ILE A N 1
ATOM 1360 C CA . ILE A 1 169 ? 6.355 -38.188 -13.781 1 98.12 169 ILE A CA 1
ATOM 1361 C C . ILE A 1 169 ? 5.598 -37.312 -14.789 1 98.12 169 ILE A C 1
ATOM 1363 O O . ILE A 1 169 ? 5.984 -37.25 -15.961 1 98.12 169 ILE A O 1
ATOM 1367 N N . LEU A 1 170 ? 4.516 -36.688 -14.375 1 98.75 170 LEU A N 1
ATOM 1368 C CA . LEU A 1 170 ? 3.736 -35.719 -15.141 1 98.75 170 LEU A CA 1
ATOM 1369 C C . LEU A 1 170 ? 3.682 -34.375 -14.422 1 98.75 170 LEU A C 1
ATOM 1371 O O . LEU A 1 170 ? 3.326 -34.312 -13.242 1 98.75 170 LEU A O 1
ATOM 1375 N N . ASP A 1 171 ? 4.137 -33.375 -15.055 1 98.75 171 ASP A N 1
ATOM 1376 C CA . ASP A 1 171 ? 3.893 -32.031 -14.625 1 98.75 171 ASP A CA 1
ATOM 1377 C C . ASP A 1 171 ? 2.711 -31.406 -15.383 1 98.75 171 ASP A C 1
ATOM 1379 O O . ASP A 1 171 ? 2.871 -30.891 -16.484 1 98.75 171 ASP A O 1
ATOM 1383 N N . LEU A 1 172 ? 1.525 -31.531 -14.781 1 98.69 172 LEU A N 1
ATOM 1384 C CA . LEU A 1 172 ? 0.279 -31.094 -15.398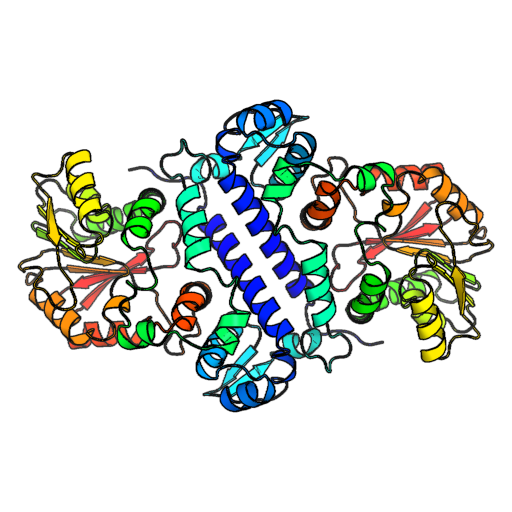 1 98.69 172 LEU A CA 1
ATOM 1385 C C . LEU A 1 172 ? 0.113 -29.594 -15.289 1 98.69 172 LEU A C 1
ATOM 1387 O O . LEU A 1 172 ? 0.073 -29.047 -14.188 1 98.69 172 LEU A O 1
ATOM 1391 N N . GLY A 1 173 ? -0.053 -28.938 -16.438 1 97.44 173 GLY A N 1
ATOM 1392 C CA . GLY A 1 173 ? -0.018 -27.484 -16.406 1 97.44 173 GLY A CA 1
ATOM 1393 C C . GLY A 1 173 ? 1.285 -26.938 -15.859 1 97.44 173 GLY A C 1
ATOM 1394 O O . GLY A 1 173 ? 1.279 -26.078 -14.977 1 97.44 173 GLY A O 1
ATOM 1395 N N . GLY A 1 174 ? 2.32 -27.375 -16.359 1 96.81 174 GLY A N 1
ATOM 1396 C CA . GLY A 1 174 ? 3.619 -27.234 -15.727 1 96.81 174 GLY A CA 1
ATOM 1397 C C . GLY A 1 174 ? 4.27 -25.891 -15.992 1 96.81 174 GLY A C 1
ATOM 1398 O O . GLY A 1 174 ? 5.336 -25.594 -15.453 1 96.81 174 GLY A O 1
ATOM 1399 N N . GLY A 1 175 ? 3.68 -25.062 -16.859 1 96.88 175 GLY A N 1
ATOM 1400 C CA . GLY A 1 175 ? 4.254 -23.75 -17.156 1 96.88 175 GLY A CA 1
ATOM 1401 C C . GLY A 1 175 ? 5.613 -23.844 -17.828 1 96.88 175 GLY A C 1
ATOM 1402 O O . GLY A 1 175 ? 5.766 -24.484 -18.859 1 96.88 175 GLY A O 1
ATOM 1403 N N . SER A 1 176 ? 6.602 -23.297 -17.188 1 97.75 176 SER A N 1
ATOM 1404 C CA . SER A 1 176 ? 7.961 -23.328 -17.719 1 97.75 176 SER A CA 1
ATOM 1405 C C . SER A 1 176 ? 8.555 -24.734 -17.641 1 97.75 176 SER A C 1
ATOM 1407 O O . SER A 1 176 ? 9.562 -25.016 -18.312 1 97.75 176 SER A O 1
ATOM 1409 N N . GLY A 1 177 ? 7.992 -25.547 -16.828 1 98 177 GLY A N 1
ATOM 1410 C CA . GLY A 1 177 ? 8.5 -26.906 -16.672 1 98 177 GLY A CA 1
ATOM 1411 C C . GLY A 1 177 ? 9.617 -27 -15.656 1 98 177 GLY A C 1
ATOM 1412 O O . GLY A 1 177 ? 10.203 -28.078 -15.484 1 98 177 GLY A O 1
ATOM 1413 N N . VAL A 1 178 ? 9.828 -25.969 -14.898 1 97.56 178 VAL A N 1
ATOM 1414 C CA . VAL A 1 178 ? 10.969 -25.891 -13.992 1 97.56 178 VAL A CA 1
ATOM 1415 C C . VAL A 1 178 ? 10.875 -27 -12.945 1 97.56 178 VAL A C 1
ATOM 1417 O O . VAL A 1 178 ? 11.883 -27.609 -12.594 1 97.56 178 VAL A O 1
ATOM 1420 N N . LEU A 1 179 ? 9.695 -27.297 -12.438 1 97.25 179 LEU A N 1
ATOM 1421 C CA . LEU A 1 179 ? 9.562 -28.328 -11.414 1 97.25 179 LEU A CA 1
ATOM 1422 C C . LEU A 1 179 ? 9.93 -29.703 -11.969 1 97.25 179 LEU A C 1
ATOM 1424 O O . LEU A 1 179 ? 10.656 -30.453 -11.328 1 97.25 179 LEU A O 1
ATOM 1428 N N . ALA A 1 180 ? 9.453 -30 -13.148 1 97.81 180 ALA A N 1
ATOM 1429 C CA . ALA A 1 180 ? 9.789 -31.266 -13.789 1 97.81 180 ALA A CA 1
ATOM 1430 C C . ALA A 1 180 ? 11.281 -31.375 -14.07 1 97.81 180 ALA A C 1
ATOM 1432 O O . ALA A 1 180 ? 11.906 -32.406 -13.812 1 97.81 180 ALA A O 1
ATOM 1433 N N . ILE A 1 181 ? 11.844 -30.297 -14.602 1 97.56 181 ILE A N 1
ATOM 1434 C CA . ILE A 1 181 ? 13.258 -30.266 -14.961 1 97.56 181 ILE A CA 1
ATOM 1435 C C . ILE A 1 181 ? 14.117 -30.516 -13.719 1 97.56 181 ILE A C 1
ATOM 1437 O O . ILE A 1 181 ? 15.008 -31.359 -13.734 1 97.56 181 ILE A O 1
ATOM 1441 N N . GLU A 1 182 ? 13.828 -29.812 -12.656 1 96.88 182 GLU A N 1
ATOM 1442 C CA . GLU A 1 182 ? 14.617 -29.953 -11.438 1 96.88 182 GLU A CA 1
ATOM 1443 C C . GLU A 1 182 ? 14.398 -31.312 -10.781 1 96.88 182 GLU A C 1
ATOM 1445 O O . GLU A 1 182 ? 15.32 -31.875 -10.18 1 96.88 182 GLU A O 1
ATOM 1450 N N . LEU A 1 183 ? 13.227 -31.844 -10.891 1 95.88 183 LEU A N 1
ATOM 1451 C CA . LEU A 1 183 ? 12.953 -33.156 -10.352 1 95.88 183 LEU A CA 1
ATOM 1452 C C . LEU A 1 183 ? 13.773 -34.219 -11.07 1 95.88 183 LEU A C 1
ATOM 1454 O O . LEU A 1 183 ? 14.328 -35.125 -10.43 1 95.88 183 LEU A O 1
ATOM 1458 N N . ILE A 1 184 ? 13.82 -34.125 -12.375 1 95.56 184 ILE A N 1
ATOM 1459 C CA . ILE A 1 184 ? 14.586 -35.062 -13.18 1 95.56 184 ILE A CA 1
ATOM 1460 C C . ILE A 1 184 ? 16.062 -34.969 -12.82 1 95.56 184 ILE A C 1
ATOM 1462 O O . ILE A 1 184 ? 16.766 -35.969 -12.797 1 95.56 184 ILE A O 1
ATOM 1466 N N . ARG A 1 185 ? 16.469 -33.812 -12.531 1 94.25 185 ARG A N 1
ATOM 1467 C CA . ARG A 1 185 ? 17.859 -33.594 -12.125 1 94.25 185 ARG A CA 1
ATOM 1468 C C . ARG A 1 185 ? 18.125 -34.25 -10.766 1 94.25 185 ARG A C 1
ATOM 1470 O O . ARG A 1 185 ? 19.188 -34.812 -10.539 1 94.25 185 ARG A O 1
ATOM 1477 N N . ALA A 1 186 ? 17.203 -34.156 -9.945 1 93.5 186 ALA A N 1
ATOM 1478 C CA . ALA A 1 186 ? 17.328 -34.719 -8.602 1 93.5 186 ALA A CA 1
ATOM 1479 C C . ALA A 1 186 ? 17.25 -36.219 -8.633 1 93.5 186 ALA A C 1
ATOM 1481 O O . ALA A 1 186 ? 17.828 -36.906 -7.785 1 93.5 186 ALA A O 1
ATOM 1482 N N . PHE A 1 187 ? 16.5 -36.781 -9.539 1 93.31 187 PHE A N 1
ATOM 1483 C CA . PHE A 1 187 ? 16.297 -38.219 -9.695 1 93.31 187 PHE A CA 1
ATOM 1484 C C . PHE A 1 187 ? 16.719 -38.688 -11.086 1 93.31 187 PHE A C 1
ATOM 1486 O O . PHE A 1 187 ? 15.867 -38.906 -11.953 1 93.31 187 PHE A O 1
ATOM 1493 N N . PRO A 1 188 ? 18.016 -39.031 -11.07 1 87.88 188 PRO A N 1
ATOM 1494 C CA . PRO A 1 188 ? 18.469 -39.469 -12.398 1 87.88 188 PRO A CA 1
ATOM 1495 C C . PRO A 1 188 ? 17.766 -40.75 -12.867 1 87.88 188 PRO A C 1
ATOM 1497 O O . PRO A 1 188 ? 17.5 -41.625 -12.062 1 87.88 188 PRO A O 1
ATOM 1500 N N . GLY A 1 189 ? 17.281 -40.875 -13.945 1 87.88 189 GLY A N 1
ATOM 1501 C CA . GLY A 1 189 ? 16.594 -42.031 -14.484 1 87.88 189 GLY A CA 1
ATOM 1502 C C . GLY A 1 189 ? 15.109 -41.812 -14.68 1 87.88 189 GLY A C 1
ATOM 1503 O O . GLY A 1 189 ? 14.438 -42.625 -15.328 1 87.88 189 GLY A O 1
ATOM 1504 N N . CYS A 1 190 ? 14.656 -40.812 -14.008 1 93.5 190 CYS A N 1
ATOM 1505 C CA . CYS A 1 190 ? 13.25 -40.469 -14.156 1 93.5 190 CYS A CA 1
ATOM 1506 C C . CYS A 1 190 ? 12.961 -39.938 -15.547 1 93.5 190 CYS A C 1
ATOM 1508 O O . CYS A 1 190 ? 13.836 -39.344 -16.188 1 93.5 190 CYS A O 1
ATOM 1510 N N . GLN A 1 191 ? 11.805 -40.25 -16.047 1 97 191 GLN A N 1
ATOM 1511 C CA . GLN A 1 191 ? 11.258 -39.656 -17.25 1 97 191 GLN A CA 1
ATOM 1512 C C . GLN A 1 191 ? 10.086 -38.75 -16.938 1 97 191 GLN A C 1
ATOM 1514 O O . GLN A 1 191 ? 9.32 -39 -16 1 97 191 GLN A O 1
ATOM 1519 N N . GLY A 1 192 ? 10.078 -37.656 -17.672 1 96.88 192 GLY A N 1
ATOM 1520 C CA . GLY A 1 192 ? 9.047 -36.688 -17.344 1 96.88 192 GLY A CA 1
ATOM 1521 C C . GLY A 1 192 ? 8.242 -36.25 -18.562 1 96.88 192 GLY A C 1
ATOM 1522 O O . GLY A 1 192 ? 8.75 -36.25 -19.688 1 96.88 192 GLY A O 1
ATOM 1523 N N . THR A 1 193 ? 6.977 -35.938 -18.359 1 98.62 193 THR A N 1
ATOM 1524 C CA . THR A 1 193 ? 6.098 -35.281 -19.312 1 98.62 193 THR A CA 1
ATOM 1525 C C . THR A 1 193 ? 5.602 -33.938 -18.75 1 98.62 193 THR A C 1
ATOM 1527 O O . THR A 1 193 ? 5.156 -33.875 -17.609 1 98.62 193 THR A O 1
ATOM 1530 N N . ILE A 1 194 ? 5.785 -32.906 -19.5 1 98.75 194 ILE A N 1
ATOM 1531 C CA . ILE A 1 194 ? 5.152 -31.625 -19.203 1 98.75 194 ILE A CA 1
ATOM 1532 C C . ILE A 1 194 ? 3.934 -31.438 -20.109 1 98.75 194 ILE A C 1
ATOM 1534 O O . ILE A 1 194 ? 4.051 -31.453 -21.328 1 98.75 194 ILE A O 1
ATOM 1538 N N . PHE A 1 195 ? 2.75 -31.359 -19.5 1 98.75 195 PHE A N 1
ATOM 1539 C CA . PHE A 1 195 ? 1.515 -31.141 -20.25 1 98.75 195 PHE A CA 1
ATOM 1540 C C . PHE A 1 195 ? 1.068 -29.688 -20.125 1 98.75 195 PHE A C 1
ATOM 1542 O O . PHE A 1 195 ? 0.754 -29.219 -19.031 1 98.75 195 PHE A O 1
ATOM 1549 N N . GLU A 1 196 ? 1.014 -28.984 -21.188 1 97.69 196 GLU A N 1
ATOM 1550 C CA . GLU A 1 196 ? 0.686 -27.562 -21.172 1 97.69 196 GLU A CA 1
ATOM 1551 C C . GLU A 1 196 ? -0.188 -27.188 -22.359 1 97.69 196 GLU A C 1
ATOM 1553 O O . GLU A 1 196 ? -0.159 -27.844 -23.406 1 97.69 196 GLU A O 1
ATOM 1558 N N . HIS A 1 197 ? -0.991 -26.203 -22.172 1 96.38 197 HIS A N 1
ATOM 1559 C CA . HIS A 1 197 ? -1.784 -25.641 -23.266 1 96.38 197 HIS A CA 1
ATOM 1560 C C . HIS A 1 197 ? -0.896 -25.203 -24.422 1 96.38 197 HIS A C 1
ATOM 1562 O O . HIS A 1 197 ? 0.207 -24.688 -24.203 1 96.38 197 HIS A O 1
ATOM 1568 N N . PRO A 1 198 ? -1.423 -25.297 -25.609 1 95.81 198 PRO A N 1
ATOM 1569 C CA . PRO A 1 198 ? -0.628 -24.938 -26.781 1 95.81 198 PRO A CA 1
ATOM 1570 C C . PRO A 1 198 ? -0.087 -23.516 -26.734 1 95.81 198 PRO A C 1
ATOM 1572 O O . PRO A 1 198 ? 0.999 -23.234 -27.25 1 95.81 198 PRO A O 1
ATOM 1575 N N . SER A 1 199 ? -0.817 -22.609 -26.094 1 95.06 199 SER A N 1
ATOM 1576 C CA . SER A 1 199 ? -0.412 -21.203 -26.031 1 95.06 199 SER A CA 1
ATOM 1577 C C . SER A 1 199 ? 0.794 -21.031 -25.109 1 95.06 199 SER A C 1
ATOM 1579 O O . SER A 1 199 ? 1.442 -19.984 -25.141 1 95.06 199 SER A O 1
ATOM 1581 N N . VAL A 1 200 ? 1.159 -22.031 -24.328 1 97.38 200 VAL A N 1
ATOM 1582 C CA . VAL A 1 200 ? 2.227 -21.891 -23.328 1 97.38 200 VAL A CA 1
ATOM 1583 C C . VAL A 1 200 ? 3.332 -22.906 -23.625 1 97.38 200 VAL A C 1
ATOM 1585 O O . VAL A 1 200 ? 4.492 -22.688 -23.266 1 97.38 200 VAL A O 1
ATOM 1588 N N . ALA A 1 201 ? 3.066 -23.969 -24.375 1 98 201 ALA A N 1
ATOM 1589 C CA . ALA A 1 201 ? 3.881 -25.172 -24.469 1 98 201 ALA A CA 1
ATOM 1590 C C . ALA A 1 201 ? 5.23 -24.875 -25.125 1 98 201 ALA A C 1
ATOM 1592 O O . ALA A 1 201 ? 6.191 -25.625 -24.953 1 98 201 ALA A O 1
ATOM 1593 N N . GLY A 1 202 ? 5.301 -23.781 -25.922 1 98 202 GLY A N 1
ATOM 1594 C CA . GLY A 1 202 ? 6.57 -23.406 -26.516 1 98 202 GLY A CA 1
ATOM 1595 C C . GLY A 1 202 ? 7.652 -23.109 -25.5 1 98 202 GLY A C 1
ATOM 1596 O O . GLY A 1 202 ? 8.836 -23.359 -25.75 1 98 202 GLY A O 1
ATOM 1597 N N . LEU A 1 203 ? 7.277 -22.641 -24.375 1 98.19 203 LEU A N 1
ATOM 1598 C CA . LEU A 1 203 ? 8.219 -22.234 -23.344 1 98.19 203 LEU A CA 1
ATOM 1599 C C . LEU A 1 203 ? 8.93 -23.453 -22.75 1 98.19 203 LEU A C 1
ATOM 1601 O O . LEU A 1 203 ? 10.156 -23.531 -22.781 1 98.19 203 LEU A O 1
ATOM 1605 N N . PRO A 1 204 ? 8.227 -24.453 -22.188 1 98.44 204 PRO A N 1
ATOM 1606 C CA . PRO A 1 204 ? 8.938 -25.609 -21.641 1 98.44 204 PRO A CA 1
ATOM 1607 C C . PRO A 1 204 ? 9.695 -26.391 -22.703 1 98.44 204 PRO A C 1
ATOM 1609 O O . PRO A 1 204 ? 10.727 -27 -22.422 1 98.44 204 PRO A O 1
ATOM 1612 N N . ARG A 1 205 ? 9.266 -26.406 -23.984 1 98.19 205 ARG A N 1
ATOM 1613 C CA . ARG A 1 205 ? 10.016 -27.062 -25.047 1 98.19 205 ARG A CA 1
ATOM 1614 C C . ARG A 1 205 ? 11.398 -26.438 -25.203 1 98.19 205 ARG A C 1
ATOM 1616 O O . ARG A 1 205 ? 12.398 -27.141 -25.312 1 98.19 205 ARG A O 1
ATOM 1623 N N . GLU A 1 206 ? 11.352 -25.141 -25.219 1 98 206 GLU A N 1
ATOM 1624 C CA . GLU A 1 206 ? 12.617 -24.422 -25.344 1 98 206 GLU A CA 1
ATOM 1625 C C . GLU A 1 206 ? 13.508 -24.656 -24.125 1 98 206 GLU A C 1
ATOM 1627 O O . GLU A 1 206 ? 14.719 -24.844 -24.266 1 98 206 GLU A O 1
ATOM 1632 N N . LEU A 1 207 ? 12.93 -24.625 -22.984 1 98 207 LEU A N 1
ATOM 1633 C CA . LEU A 1 207 ? 13.703 -24.734 -21.75 1 98 207 LEU A CA 1
ATOM 1634 C C . LEU A 1 207 ? 14.289 -26.125 -21.594 1 98 207 LEU A C 1
ATOM 1636 O O . LEU A 1 207 ? 15.406 -26.281 -21.094 1 98 207 LEU A O 1
ATOM 1640 N N . VAL A 1 208 ? 13.547 -27.156 -21.953 1 97.94 208 VAL A N 1
ATOM 1641 C CA . VAL A 1 208 ? 14.016 -28.547 -21.859 1 97.94 208 VAL A CA 1
ATOM 1642 C C . VAL A 1 208 ? 15.25 -28.734 -22.734 1 97.94 208 VAL A C 1
ATOM 1644 O O . VAL A 1 208 ? 16.188 -29.438 -22.359 1 97.94 208 VAL A O 1
ATOM 1647 N N . ILE A 1 209 ? 15.25 -28.078 -23.875 1 97.94 209 ILE A N 1
ATOM 1648 C CA . ILE A 1 209 ? 16.391 -28.125 -24.781 1 97.94 209 ILE A CA 1
ATOM 1649 C C . ILE A 1 209 ? 17.562 -27.359 -24.188 1 97.94 209 ILE A C 1
ATOM 1651 O O . ILE A 1 209 ? 18.672 -27.891 -24.094 1 97.94 209 ILE A O 1
ATOM 1655 N N . LYS A 1 210 ? 17.281 -26.188 -23.781 1 97.5 210 LYS A N 1
ATOM 1656 C CA . LYS A 1 210 ? 18.312 -25.312 -23.219 1 97.5 210 LYS A CA 1
ATOM 1657 C C . LYS A 1 210 ? 19 -25.969 -22.016 1 97.5 210 LYS A C 1
ATOM 1659 O O . LYS A 1 210 ? 20.203 -25.812 -21.828 1 97.5 210 LYS A O 1
ATOM 1664 N N . GLU A 1 211 ? 18.203 -26.672 -21.234 1 96.44 211 GLU A N 1
ATOM 1665 C CA . GLU A 1 211 ? 18.703 -27.266 -19.984 1 96.44 211 GLU A CA 1
ATOM 1666 C C . GLU A 1 211 ? 19.312 -28.641 -20.234 1 96.44 211 GLU A C 1
ATOM 1668 O O . GLU A 1 211 ? 19.859 -29.266 -19.312 1 96.44 211 GLU A O 1
ATOM 1673 N N . GLY A 1 212 ? 19.234 -29.172 -21.391 1 95.88 212 GLY A N 1
ATOM 1674 C CA . GLY A 1 212 ? 19.906 -30.406 -21.781 1 95.88 212 GLY A CA 1
ATOM 1675 C C . GLY A 1 212 ? 19.219 -31.641 -21.234 1 95.88 212 GLY A C 1
ATOM 1676 O O . GLY A 1 212 ? 19.891 -32.625 -20.875 1 95.88 212 GLY A O 1
ATOM 1677 N N . VAL A 1 213 ? 17.891 -31.578 -21.109 1 96.56 213 VAL A N 1
ATOM 1678 C CA . VAL A 1 213 ? 17.203 -32.719 -20.547 1 96.56 213 VAL A CA 1
ATOM 1679 C C . VAL A 1 213 ? 16.141 -33.25 -21.516 1 96.56 213 VAL A C 1
ATOM 1681 O O . VAL A 1 213 ? 15.172 -33.875 -21.125 1 96.56 213 VAL A O 1
ATOM 1684 N N . SER A 1 214 ? 16.312 -33 -22.812 1 96.06 214 SER A N 1
ATOM 1685 C CA . SER A 1 214 ? 15.336 -33.344 -23.844 1 96.06 214 SER A CA 1
ATOM 1686 C C . SER A 1 214 ? 15.172 -34.844 -23.953 1 96.06 214 SER A C 1
ATOM 1688 O O . SER A 1 214 ? 14.125 -35.344 -24.391 1 96.06 214 SER A O 1
ATOM 1690 N N . GLU A 1 215 ? 16.188 -35.562 -23.547 1 96.44 215 GLU A N 1
ATOM 1691 C CA . GLU A 1 215 ? 16.109 -37 -23.625 1 96.44 215 GLU A CA 1
ATOM 1692 C C . GLU A 1 215 ? 15.211 -37.594 -22.516 1 96.44 215 GLU A C 1
ATOM 1694 O O . GLU A 1 215 ? 14.75 -38.719 -22.609 1 96.44 215 GLU A O 1
ATOM 1699 N N . HIS A 1 216 ? 14.984 -36.781 -21.531 1 97 216 HIS A N 1
ATOM 1700 C CA . HIS A 1 216 ? 14.281 -37.281 -20.359 1 97 216 HIS A CA 1
ATOM 1701 C C . HIS A 1 216 ? 12.906 -36.656 -20.219 1 97 216 HIS A C 1
ATOM 1703 O O . HIS A 1 216 ? 12.07 -37.125 -19.438 1 97 216 HIS A O 1
ATOM 1709 N N . ILE A 1 217 ? 12.609 -35.562 -20.906 1 98.12 217 ILE A N 1
ATOM 1710 C CA . ILE A 1 217 ? 11.336 -34.875 -20.75 1 98.12 217 ILE A CA 1
ATOM 1711 C C . ILE A 1 217 ? 10.672 -34.688 -22.109 1 98.12 217 ILE A C 1
ATOM 1713 O O . ILE A 1 217 ? 11.305 -34.219 -23.062 1 98.12 217 ILE A O 1
ATOM 1717 N N . THR A 1 218 ? 9.461 -35.031 -22.172 1 98.06 218 THR A N 1
ATOM 1718 C CA . THR A 1 218 ? 8.617 -34.75 -23.328 1 98.06 218 THR A CA 1
ATOM 1719 C C . THR A 1 218 ? 7.586 -33.688 -22.984 1 98.06 218 THR A C 1
ATOM 1721 O O . THR A 1 218 ? 7.062 -33.656 -21.859 1 98.06 218 THR A O 1
ATOM 1724 N N . VAL A 1 219 ? 7.301 -32.75 -23.953 1 98.5 219 VAL A N 1
ATOM 1725 C CA . VAL A 1 219 ? 6.258 -31.75 -23.781 1 98.5 219 VAL A CA 1
ATOM 1726 C C . VAL A 1 219 ? 5.035 -32.125 -24.609 1 98.5 219 VAL A C 1
ATOM 1728 O O . VAL A 1 219 ? 5.133 -32.281 -25.844 1 98.5 219 VAL A O 1
ATOM 1731 N N . LEU A 1 220 ? 3.982 -32.344 -23.953 1 98.25 220 LEU A N 1
ATOM 1732 C CA . LEU A 1 220 ? 2.707 -32.625 -24.594 1 98.25 220 LEU A CA 1
ATOM 1733 C C . LEU A 1 220 ? 1.782 -31.422 -24.547 1 98.25 220 LEU A C 1
ATOM 1735 O O . LEU A 1 220 ? 1.67 -30.766 -23.516 1 98.25 220 LEU A O 1
ATOM 1739 N N . GLU A 1 221 ? 1.16 -31.094 -25.719 1 97.69 221 GLU A N 1
ATOM 1740 C CA . GLU A 1 221 ? 0.252 -29.953 -25.797 1 97.69 221 GLU A CA 1
ATOM 1741 C C . GLU A 1 221 ? -1.204 -30.406 -25.719 1 97.69 221 GLU A C 1
ATOM 1743 O O . GLU A 1 221 ? -1.574 -31.422 -26.312 1 97.69 221 GLU A O 1
ATOM 1748 N N . GLY A 1 222 ? -1.951 -29.656 -24.891 1 96.94 222 GLY A N 1
ATOM 1749 C CA . GLY A 1 222 ? -3.381 -29.922 -24.828 1 96.94 222 GLY A CA 1
ATOM 1750 C C . GLY A 1 222 ? -4.078 -29.156 -23.719 1 96.94 222 GLY A C 1
ATOM 1751 O O . GLY A 1 222 ? -3.439 -28.391 -22.984 1 96.94 222 GLY A O 1
ATOM 1752 N N . ASP A 1 223 ? -5.359 -29.234 -23.688 1 95.69 223 ASP A N 1
ATOM 1753 C CA . ASP A 1 223 ? -6.223 -28.75 -22.609 1 95.69 223 ASP A CA 1
ATOM 1754 C C . ASP A 1 223 ? -6.551 -29.875 -21.625 1 95.69 223 ASP A C 1
ATOM 1756 O O . ASP A 1 223 ? -7.289 -30.797 -21.953 1 95.69 223 ASP A O 1
ATOM 1760 N N . PHE A 1 224 ? -6.027 -29.734 -20.391 1 95.56 224 PHE A N 1
ATOM 1761 C CA . PHE A 1 224 ? -6.152 -30.844 -19.453 1 95.56 224 PHE A CA 1
ATOM 1762 C C . PHE A 1 224 ? -7.605 -31.047 -19.031 1 95.56 224 PHE A C 1
ATOM 1764 O O . PHE A 1 224 ? -7.945 -32.062 -18.422 1 95.56 224 PHE A O 1
ATOM 1771 N N . ASN A 1 225 ? -8.508 -30.109 -19.422 1 94.44 225 ASN A N 1
ATOM 1772 C CA . ASN A 1 225 ? -9.93 -30.297 -19.156 1 94.44 225 ASN A CA 1
ATOM 1773 C C . ASN A 1 225 ? -10.586 -31.203 -20.203 1 94.44 225 ASN A C 1
ATOM 1775 O O . ASN A 1 225 ? -11.703 -31.688 -20 1 94.44 225 ASN A O 1
ATOM 1779 N N . ARG A 1 226 ? -9.859 -31.453 -21.312 1 94.38 226 ARG A N 1
ATOM 1780 C CA . ARG A 1 226 ? -10.516 -32.156 -22.406 1 94.38 226 ARG A CA 1
ATOM 1781 C C . ARG A 1 226 ? -9.609 -33.25 -22.984 1 94.38 226 ARG A C 1
ATOM 1783 O O . ARG A 1 226 ? -10.078 -34.312 -23.359 1 94.38 226 ARG A O 1
ATOM 1790 N N . ASP A 1 227 ? -8.391 -32.969 -23 1 96.75 227 ASP A N 1
ATOM 1791 C CA . ASP A 1 227 ? -7.461 -33.812 -23.734 1 96.75 227 ASP A CA 1
ATOM 1792 C C . ASP A 1 227 ? -6.828 -34.875 -22.812 1 96.75 227 ASP A C 1
ATOM 1794 O O . ASP A 1 227 ? -6.762 -34.656 -21.594 1 96.75 227 ASP A O 1
ATOM 1798 N N . ASP A 1 228 ? -6.438 -35.938 -23.438 1 96.5 228 ASP A N 1
ATOM 1799 C CA . ASP A 1 228 ? -5.738 -37 -22.734 1 96.5 228 ASP A CA 1
ATOM 1800 C C . ASP A 1 228 ? -4.277 -36.625 -22.484 1 96.5 228 ASP A C 1
ATOM 1802 O O . ASP A 1 228 ? -3.609 -36.094 -23.375 1 96.5 228 ASP A O 1
ATOM 1806 N N . PHE A 1 229 ? -3.818 -36.812 -21.234 1 97.44 229 PHE A N 1
ATOM 1807 C CA . PHE A 1 229 ? -2.426 -36.5 -20.938 1 97.44 229 PHE A CA 1
ATOM 1808 C C . PHE A 1 229 ? -1.648 -37.75 -20.594 1 97.44 229 PHE A C 1
ATOM 1810 O O . PHE A 1 229 ? -0.571 -37.688 -20 1 97.44 229 PHE A O 1
ATOM 1817 N N . GLY A 1 230 ? -2.221 -38.938 -20.922 1 96.56 230 GLY A N 1
ATOM 1818 C CA . GLY A 1 230 ? -1.529 -40.188 -20.719 1 96.56 230 GLY A CA 1
ATOM 1819 C C . GLY A 1 230 ? -1.81 -40.844 -19.375 1 96.56 230 GLY A C 1
ATOM 1820 O O . GLY A 1 230 ? -2.727 -40.406 -18.672 1 96.56 230 GLY A O 1
ATOM 1821 N N . ASP A 1 231 ? -0.995 -41.969 -19.078 1 97.56 231 ASP A N 1
ATOM 1822 C CA . ASP A 1 231 ? -1.204 -42.719 -17.859 1 97.56 231 ASP A CA 1
ATOM 1823 C C . ASP A 1 231 ? 0.107 -43.344 -17.344 1 97.56 231 ASP A C 1
ATOM 1825 O O . ASP A 1 231 ? 1.185 -42.969 -17.828 1 97.56 231 ASP A O 1
ATOM 1829 N N . SER A 1 232 ? -0.022 -44.062 -16.312 1 98 232 SER A N 1
ATOM 1830 C CA . SER A 1 232 ? 1.076 -44.844 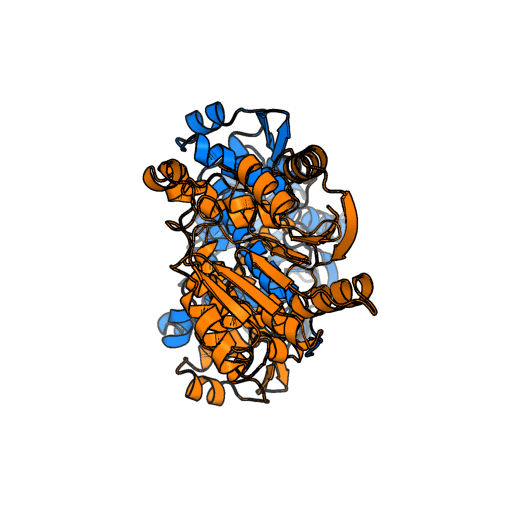-15.719 1 98 232 SER A CA 1
ATOM 1831 C C . SER A 1 232 ? 2.135 -43.906 -15.125 1 98 232 SER A C 1
ATOM 1833 O O . SER A 1 232 ? 3.33 -44.094 -15.367 1 98 232 SER A O 1
ATOM 1835 N N . TYR A 1 233 ? 1.654 -42.875 -14.438 1 98.5 233 TYR A N 1
ATOM 1836 C CA . TYR A 1 233 ? 2.574 -41.969 -13.789 1 98.5 233 TYR A CA 1
ATOM 1837 C C . TYR A 1 233 ? 2.834 -42.375 -12.344 1 98.5 233 TYR A C 1
ATOM 1839 O O . TYR A 1 233 ? 1.917 -42.812 -11.641 1 98.5 233 TYR A O 1
ATOM 1847 N N . ASP A 1 234 ? 4.086 -42.25 -11.93 1 98.06 234 ASP A N 1
ATOM 1848 C CA . ASP A 1 234 ? 4.469 -42.469 -10.539 1 98.06 234 ASP A CA 1
ATOM 1849 C C . ASP A 1 234 ? 4.262 -41.219 -9.711 1 98.06 234 ASP A C 1
ATOM 1851 O O . ASP A 1 234 ? 4.145 -41.281 -8.484 1 98.06 234 ASP A O 1
ATOM 1855 N N . LEU A 1 235 ? 4.281 -40.094 -10.328 1 97.94 235 LEU A N 1
ATOM 1856 C CA . LEU A 1 235 ? 4.055 -38.812 -9.703 1 97.94 235 LEU A CA 1
ATOM 1857 C C . LEU A 1 235 ? 3.379 -37.844 -10.672 1 97.94 235 LEU A C 1
ATOM 1859 O O . LEU A 1 235 ? 3.822 -37.688 -11.812 1 97.94 235 LEU A O 1
ATOM 1863 N N . ILE A 1 236 ? 2.299 -37.25 -10.266 1 98.69 236 ILE A N 1
ATOM 1864 C CA . ILE A 1 236 ? 1.681 -36.156 -10.992 1 98.69 236 ILE A CA 1
ATOM 1865 C C . ILE A 1 236 ? 1.779 -34.875 -10.164 1 98.69 236 ILE A C 1
ATOM 1867 O O . ILE A 1 236 ? 1.403 -34.844 -8.992 1 98.69 236 ILE A O 1
ATOM 1871 N N . ILE A 1 237 ? 2.342 -33.875 -10.789 1 98.38 237 ILE A N 1
ATOM 1872 C CA . ILE A 1 237 ? 2.41 -32.531 -10.195 1 98.38 237 ILE A CA 1
ATOM 1873 C C . ILE A 1 237 ? 1.266 -31.672 -10.727 1 98.38 237 ILE A C 1
ATOM 1875 O O . ILE A 1 237 ? 1.144 -31.469 -11.938 1 98.38 237 ILE A O 1
ATOM 1879 N N . ALA A 1 238 ? 0.397 -31.266 -9.914 1 97.81 238 ALA A N 1
ATOM 1880 C CA . ALA A 1 238 ? -0.673 -30.312 -10.211 1 97.81 238 ALA A CA 1
ATOM 1881 C C . ALA A 1 238 ? -0.584 -29.078 -9.305 1 97.81 238 ALA A C 1
ATOM 1883 O O . ALA A 1 238 ? -1.279 -29 -8.289 1 97.81 238 ALA A O 1
ATOM 1884 N N . ALA A 1 239 ? 0.242 -28.188 -9.727 1 95.44 239 ALA A N 1
ATOM 1885 C CA . ALA A 1 239 ? 0.541 -27.031 -8.891 1 95.44 239 ALA A CA 1
ATOM 1886 C C . ALA A 1 239 ? -0.155 -25.781 -9.414 1 95.44 239 ALA A C 1
ATOM 1888 O O . ALA A 1 239 ? 0.277 -25.188 -10.406 1 95.44 239 ALA A O 1
ATOM 1889 N N . GLY A 1 240 ? -1.163 -25.359 -8.727 1 92.69 240 GLY A N 1
ATOM 1890 C CA . GLY A 1 240 ? -1.8 -24.078 -9.023 1 92.69 240 GLY A CA 1
ATOM 1891 C C . GLY A 1 240 ? -2.707 -24.125 -10.234 1 92.69 240 GLY A C 1
ATOM 1892 O O . GLY A 1 240 ? -2.947 -23.109 -10.883 1 92.69 240 GLY A O 1
ATOM 1893 N N . ILE A 1 241 ? -3.25 -25.297 -10.609 1 94.38 241 ILE A N 1
ATOM 1894 C CA . ILE A 1 241 ? -3.967 -25.359 -11.875 1 94.38 241 ILE A CA 1
ATOM 1895 C C . ILE A 1 241 ? -5.41 -25.797 -11.625 1 94.38 241 ILE A C 1
ATOM 1897 O O . ILE A 1 241 ? -6.258 -25.688 -12.516 1 94.38 241 ILE A O 1
ATOM 1901 N N . LEU A 1 242 ? -5.766 -26.281 -10.422 1 94.88 242 LEU A N 1
ATOM 1902 C CA . LEU A 1 242 ? -7.066 -26.891 -10.195 1 94.88 242 LEU A CA 1
ATOM 1903 C C . LEU A 1 242 ? -8.195 -25.891 -10.391 1 94.88 242 LEU A C 1
ATOM 1905 O O . LEU A 1 242 ? -9.281 -26.25 -10.852 1 94.88 242 LEU A O 1
ATOM 1909 N N . ASP A 1 243 ? -7.898 -24.609 -10.055 1 93.75 243 ASP A N 1
ATOM 1910 C CA . ASP A 1 243 ? -8.914 -23.562 -10.172 1 93.75 243 ASP A CA 1
ATOM 1911 C C . ASP A 1 243 ? -9.375 -23.406 -11.617 1 93.75 243 ASP A C 1
ATOM 1913 O O . ASP A 1 243 ? -10.531 -23.062 -11.875 1 93.75 243 ASP A O 1
ATOM 1917 N N . PHE A 1 244 ? -8.547 -23.719 -12.516 1 93.12 244 PHE A N 1
ATOM 1918 C CA . PHE A 1 244 ? -8.852 -23.562 -13.93 1 93.12 244 PHE A CA 1
ATOM 1919 C C . PHE A 1 244 ? -9.625 -24.766 -14.453 1 93.12 244 PHE A C 1
ATOM 1921 O O . PHE A 1 244 ? -10.023 -24.797 -15.617 1 93.12 244 PHE A O 1
ATOM 1928 N N . ALA A 1 245 ? -9.867 -25.734 -13.602 1 93.5 245 ALA A N 1
ATOM 1929 C CA . ALA A 1 245 ? -10.664 -26.922 -13.938 1 93.5 245 ALA A CA 1
ATOM 1930 C C . ALA A 1 245 ? -12.016 -26.891 -13.219 1 93.5 245 ALA A C 1
ATOM 1932 O O . ALA A 1 245 ? -12.734 -27.891 -13.211 1 93.5 245 ALA A O 1
ATOM 1933 N N . LYS A 1 246 ? -12.344 -25.75 -12.664 1 92.12 246 LYS A N 1
ATOM 1934 C CA . LYS A 1 246 ? -13.516 -25.641 -11.805 1 92.12 246 LYS A CA 1
ATOM 1935 C C . LYS A 1 246 ? -14.75 -26.219 -12.477 1 92.12 246 LYS A C 1
ATOM 1937 O O . LYS A 1 246 ? -15.484 -27 -11.867 1 92.12 246 LYS A O 1
ATOM 1942 N N . ASP A 1 247 ? -15 -26 -13.773 1 91.56 247 ASP A N 1
ATOM 1943 C CA . ASP A 1 247 ? -16.188 -26.453 -14.5 1 91.56 247 ASP A CA 1
ATOM 1944 C C . ASP A 1 247 ? -16.047 -27.906 -14.914 1 91.56 247 ASP A C 1
ATOM 1946 O O . ASP A 1 247 ? -17.016 -28.531 -15.352 1 91.56 247 ASP A O 1
ATOM 1950 N N . HIS A 1 248 ? -14.844 -28.484 -14.75 1 93.12 248 HIS A N 1
ATOM 1951 C CA . HIS A 1 248 ? -14.555 -29.875 -15.125 1 93.12 248 HIS A CA 1
ATOM 1952 C C . HIS A 1 248 ? -13.859 -30.609 -13.984 1 93.12 248 HIS A C 1
ATOM 1954 O O . HIS A 1 248 ? -13.07 -31.531 -14.227 1 93.12 248 HIS A O 1
ATOM 1960 N N . PHE A 1 249 ? -14.141 -30.203 -12.836 1 94.31 249 PHE A N 1
ATOM 1961 C CA . PHE A 1 249 ? -13.336 -30.594 -11.688 1 94.31 249 PHE A CA 1
ATOM 1962 C C . PHE A 1 249 ? -13.43 -32.094 -11.438 1 94.31 249 PHE A C 1
ATOM 1964 O O . PHE A 1 249 ? -12.414 -32.781 -11.281 1 94.31 249 PHE A O 1
ATOM 1971 N N . GLU A 1 250 ? -14.633 -32.656 -11.461 1 94.31 250 GLU A N 1
ATOM 1972 C CA . GLU A 1 250 ? -14.828 -34.094 -11.227 1 94.31 250 GLU A CA 1
ATOM 1973 C C . GLU A 1 250 ? -14.164 -34.938 -12.32 1 94.31 250 GLU A C 1
ATOM 1975 O O . GLU A 1 250 ? -13.555 -35.969 -12.039 1 94.31 250 GLU A O 1
ATOM 1980 N N . TYR A 1 251 ? -14.328 -34.438 -13.469 1 95.5 251 TYR A N 1
ATOM 1981 C CA . TYR A 1 251 ? -13.711 -35.125 -14.602 1 95.5 251 TYR A CA 1
ATOM 1982 C C . TYR A 1 251 ? -12.188 -35.156 -14.453 1 95.5 251 TYR A C 1
ATOM 1984 O O . TYR A 1 251 ? -11.562 -36.188 -14.648 1 95.5 251 TYR A O 1
ATOM 1992 N N . LEU A 1 252 ? -11.609 -34.031 -14.102 1 96.94 252 LEU A N 1
ATOM 1993 C CA . LEU A 1 252 ? -10.164 -33.938 -13.945 1 96.94 252 LEU A CA 1
ATOM 1994 C C . LEU A 1 252 ? -9.688 -34.844 -12.805 1 96.94 252 LEU A C 1
ATOM 1996 O O . LEU A 1 252 ? -8.656 -35.5 -12.922 1 96.94 252 LEU A O 1
ATOM 2000 N N . MET A 1 253 ? -10.453 -34.875 -11.711 1 96.88 253 MET A N 1
ATOM 2001 C CA . MET A 1 253 ? -10.078 -35.719 -10.578 1 96.88 253 MET A CA 1
ATOM 2002 C C . MET A 1 253 ? -10.055 -37.188 -10.977 1 96.88 253 MET A C 1
ATOM 2004 O O . MET A 1 253 ? -9.133 -37.906 -10.594 1 96.88 253 MET A O 1
ATOM 2008 N N . ASN A 1 254 ? -11.023 -37.562 -11.742 1 96.88 254 ASN A N 1
ATOM 2009 C CA . ASN A 1 254 ? -11.07 -38.938 -12.242 1 96.88 254 ASN A CA 1
ATOM 2010 C C . ASN A 1 254 ? -9.875 -39.25 -13.141 1 96.88 254 ASN A C 1
ATOM 2012 O O . ASN A 1 254 ? -9.266 -40.312 -13.039 1 96.88 254 ASN A O 1
ATOM 2016 N N . LYS A 1 255 ? -9.539 -38.344 -13.992 1 97.69 255 LYS A N 1
ATOM 2017 C CA . LYS A 1 255 ? -8.406 -38.531 -14.898 1 97.69 255 LYS A CA 1
ATOM 2018 C C . LYS A 1 255 ? -7.098 -38.656 -14.133 1 97.69 255 LYS A C 1
ATOM 2020 O O . LYS A 1 255 ? -6.25 -39.469 -14.469 1 97.69 255 LYS A O 1
ATOM 2025 N N . LEU A 1 256 ? -6.922 -37.781 -13.156 1 98.19 256 LEU A N 1
ATOM 2026 C CA . LEU A 1 256 ? -5.719 -37.781 -12.336 1 98.19 256 LEU A CA 1
ATOM 2027 C C . LEU A 1 256 ? -5.574 -39.125 -11.625 1 98.19 256 LEU A C 1
ATOM 2029 O O . LEU A 1 256 ? -4.496 -39.75 -11.648 1 98.19 256 LEU A O 1
ATOM 2033 N N . TYR A 1 257 ? -6.656 -39.594 -11.039 1 98.12 257 TYR A N 1
ATOM 2034 C CA . TYR A 1 257 ? -6.641 -40.844 -10.305 1 98.12 257 TYR A CA 1
ATOM 2035 C C . TYR A 1 257 ? -6.277 -42 -11.227 1 98.12 257 TYR A C 1
ATOM 2037 O O . TYR A 1 257 ? -5.422 -42.812 -10.891 1 98.12 257 TYR A O 1
ATOM 2045 N N . ASN A 1 258 ? -6.867 -42.031 -12.391 1 97.94 258 ASN A N 1
ATOM 2046 C CA . ASN A 1 258 ? -6.688 -43.125 -13.32 1 97.94 258 ASN A CA 1
ATOM 2047 C C . ASN A 1 258 ? -5.305 -43.094 -13.969 1 97.94 258 ASN A C 1
ATOM 2049 O O . ASN A 1 258 ? -4.777 -44.156 -14.375 1 97.94 258 ASN A O 1
ATOM 2053 N N . ALA A 1 259 ? -4.766 -41.938 -14.055 1 98.38 259 ALA A N 1
ATOM 2054 C CA . ALA A 1 259 ? -3.477 -41.781 -14.727 1 98.38 259 ALA A CA 1
ATOM 2055 C C . ALA A 1 259 ? -2.328 -42.219 -13.82 1 98.38 259 ALA A C 1
ATOM 2057 O O . ALA A 1 259 ? -1.208 -42.438 -14.289 1 98.38 259 ALA A O 1
ATOM 2058 N N . LEU A 1 260 ? -2.58 -42.312 -12.555 1 98.44 260 LEU A N 1
ATOM 2059 C CA . LEU A 1 260 ? -1.543 -42.688 -11.602 1 98.44 260 LEU A CA 1
ATOM 2060 C C . LEU A 1 260 ? -1.396 -44.188 -11.539 1 98.44 260 LEU A C 1
ATOM 2062 O O . LEU A 1 260 ? -2.391 -44.938 -11.578 1 98.44 260 LEU A O 1
ATOM 2066 N N . ASN A 1 261 ? -0.189 -44.688 -11.438 1 97.94 261 ASN A N 1
ATOM 2067 C CA . ASN A 1 261 ? 0.073 -46.062 -11.047 1 97.94 261 ASN A CA 1
ATOM 2068 C C . ASN A 1 261 ? -0.485 -46.375 -9.656 1 97.94 261 ASN A C 1
ATOM 2070 O O . ASN A 1 261 ? -0.786 -45.469 -8.891 1 97.94 261 ASN A O 1
ATOM 2074 N N . PRO A 1 262 ? -0.674 -47.688 -9.297 1 96.12 262 PRO A N 1
ATOM 2075 C CA . PRO A 1 262 ? -1.24 -48.031 -7.996 1 96.12 262 PRO A CA 1
ATOM 2076 C C . PRO A 1 262 ? -0.491 -47.406 -6.828 1 96.12 262 PRO A C 1
ATOM 2078 O O . PRO A 1 262 ? -1.111 -46.969 -5.848 1 96.12 262 PRO A O 1
ATOM 2081 N N . ASP A 1 263 ? 0.821 -47.219 -6.898 1 93.69 263 ASP A N 1
ATOM 2082 C CA . ASP A 1 263 ? 1.606 -46.594 -5.84 1 93.69 263 ASP A CA 1
ATOM 2083 C C . ASP A 1 263 ? 1.983 -45.156 -6.207 1 93.69 263 ASP A C 1
ATOM 2085 O O . ASP A 1 263 ? 2.918 -44.594 -5.637 1 93.69 263 ASP A O 1
ATOM 2089 N N . GLY A 1 264 ? 1.248 -44.625 -7.199 1 97.12 264 GLY A N 1
ATOM 2090 C CA . GLY A 1 264 ? 1.564 -43.281 -7.66 1 97.12 264 GLY A CA 1
ATOM 2091 C C . GLY A 1 264 ? 1.115 -42.219 -6.699 1 97.12 264 GLY A C 1
ATOM 2092 O O . GLY A 1 264 ? 0.252 -42.438 -5.852 1 97.12 264 GLY A O 1
ATOM 2093 N N . LEU A 1 265 ? 1.77 -41.031 -6.758 1 97.38 265 LEU A N 1
ATOM 2094 C CA . LEU A 1 265 ? 1.477 -39.906 -5.875 1 97.38 265 LEU A CA 1
ATOM 2095 C C . LEU A 1 265 ? 1.018 -38.688 -6.668 1 97.38 265 LEU A C 1
ATOM 2097 O O . LEU A 1 265 ? 1.419 -38.531 -7.82 1 97.38 265 LEU A O 1
ATOM 2101 N N . LEU A 1 266 ? 0.155 -37.938 -6.078 1 98.19 266 LEU A N 1
ATOM 2102 C CA . LEU A 1 266 ? -0.267 -36.656 -6.574 1 98.19 266 LEU A CA 1
ATOM 2103 C C . LEU A 1 266 ? 0.269 -35.531 -5.684 1 98.19 266 LEU A C 1
ATOM 2105 O O . LEU A 1 266 ? 0.049 -35.531 -4.473 1 98.19 266 LEU A O 1
ATOM 2109 N N . TYR A 1 267 ? 1.062 -34.656 -6.238 1 97.31 267 TYR A N 1
ATOM 2110 C CA . TYR A 1 267 ? 1.471 -33.438 -5.555 1 97.31 267 TYR A CA 1
ATOM 2111 C C . TYR A 1 267 ? 0.565 -32.25 -5.934 1 97.31 267 TYR A C 1
ATOM 2113 O O . TYR A 1 267 ? 0.475 -31.891 -7.105 1 97.31 267 TYR A O 1
ATOM 2121 N N . LEU A 1 268 ? -0.023 -31.688 -4.895 1 96.75 268 LEU A N 1
ATOM 2122 C CA . LEU A 1 268 ? -1.017 -30.641 -5.133 1 96.75 268 LEU A CA 1
ATOM 2123 C C . LEU A 1 268 ? -0.641 -29.359 -4.41 1 96.75 268 LEU A C 1
ATOM 2125 O O . LEU A 1 268 ? -0.234 -29.391 -3.248 1 96.75 268 LEU A O 1
ATOM 2129 N N . VAL A 1 269 ? -0.654 -28.25 -5.121 1 95.25 269 VAL A N 1
ATOM 2130 C CA . VAL A 1 269 ? -0.572 -26.922 -4.539 1 95.25 269 VAL A CA 1
ATOM 2131 C C . VAL A 1 269 ? -1.855 -26.141 -4.836 1 95.25 269 VAL A C 1
ATOM 2133 O O . VAL A 1 269 ? -2.232 -25.984 -6 1 95.25 269 VAL A O 1
ATOM 2136 N N . THR A 1 270 ? -2.555 -25.688 -3.846 1 92.5 270 THR A N 1
ATOM 2137 C CA . THR A 1 270 ? -3.838 -25 -4.004 1 92.5 270 THR A CA 1
ATOM 2138 C C . THR A 1 270 ? -3.818 -23.641 -3.324 1 92.5 270 THR A C 1
ATOM 2140 O O . THR A 1 270 ? -2.869 -23.312 -2.607 1 92.5 270 THR A O 1
ATOM 2143 N N . HIS A 1 271 ? -4.848 -22.828 -3.539 1 90.75 271 HIS A N 1
ATOM 2144 C CA . HIS A 1 271 ? -4.953 -21.484 -2.973 1 90.75 271 HIS A CA 1
ATOM 2145 C C . HIS A 1 271 ? -5.484 -21.531 -1.544 1 90.75 271 HIS A C 1
ATOM 2147 O O . HIS A 1 271 ? -5.426 -20.531 -0.823 1 90.75 271 HIS A O 1
ATOM 2153 N N . GLN A 1 272 ? -6.023 -22.609 -1.133 1 91.5 272 GLN A N 1
ATOM 2154 C CA . GLN A 1 272 ? -6.523 -22.812 0.222 1 91.5 272 GLN A CA 1
ATOM 2155 C C . GLN A 1 272 ? -7.602 -21.797 0.571 1 91.5 272 GLN A C 1
ATOM 2157 O O . GLN A 1 272 ? -7.559 -21.172 1.639 1 91.5 272 GLN A O 1
ATOM 2162 N N . ILE A 1 273 ? -8.5 -21.641 -0.342 1 95.12 273 ILE A N 1
ATOM 2163 C CA . ILE A 1 273 ? -9.602 -20.703 -0.155 1 95.12 273 ILE A CA 1
ATOM 2164 C C . ILE A 1 273 ? -10.594 -21.266 0.862 1 95.12 273 ILE A C 1
ATOM 2166 O O . ILE A 1 273 ? -10.969 -22.438 0.791 1 95.12 273 ILE A O 1
ATOM 2170 N N . ARG A 1 274 ? -10.984 -20.438 1.775 1 95.88 274 ARG A N 1
ATOM 2171 C CA . ARG A 1 274 ? -12 -20.844 2.738 1 95.88 274 ARG A CA 1
ATOM 2172 C C . ARG A 1 274 ? -13.367 -20.938 2.082 1 95.88 274 ARG A C 1
ATOM 2174 O O . ARG A 1 274 ? -13.609 -20.328 1.038 1 95.88 274 ARG A O 1
ATOM 2181 N N . GLU A 1 275 ? -14.289 -21.656 2.709 1 94.88 275 GLU A N 1
ATOM 2182 C CA . GLU A 1 275 ? -15.602 -21.969 2.146 1 94.88 275 GLU A CA 1
ATOM 2183 C C . GLU A 1 275 ? -16.422 -20.703 1.915 1 94.88 275 GLU A C 1
ATOM 2185 O O . GLU A 1 275 ? -17.219 -20.641 0.979 1 94.88 275 GLU A O 1
ATOM 2190 N N . ASP A 1 276 ? -16.156 -19.734 2.732 1 94 276 ASP A N 1
ATOM 2191 C CA . ASP A 1 276 ? -16.953 -18.516 2.625 1 94 276 ASP A CA 1
ATOM 2192 C C . ASP A 1 276 ? -16.344 -17.547 1.604 1 94 276 ASP A C 1
ATOM 2194 O O . ASP A 1 276 ? -16.891 -16.484 1.336 1 94 276 ASP A O 1
ATOM 2198 N N . TYR A 1 277 ? -15.195 -17.891 1.012 1 94.69 277 TYR A N 1
ATOM 2199 C CA . TYR A 1 277 ? -14.508 -17.125 -0.02 1 94.69 277 TYR A CA 1
ATOM 2200 C C . TYR A 1 277 ? -14.094 -15.758 0.505 1 94.69 277 TYR A C 1
ATOM 2202 O O . TYR A 1 277 ? -14.133 -14.766 -0.228 1 94.69 277 TYR A O 1
ATOM 2210 N N . LEU A 1 278 ? -13.727 -15.672 1.784 1 96.5 278 LEU A N 1
ATOM 2211 C CA . LEU A 1 278 ? -13.305 -14.414 2.389 1 96.5 278 LEU A CA 1
ATOM 2212 C C . LEU A 1 278 ? -11.836 -14.477 2.807 1 96.5 278 LEU A C 1
ATOM 2214 O O . LEU A 1 278 ? -11.266 -13.469 3.223 1 96.5 278 LEU A O 1
ATOM 2218 N N . SER A 1 279 ? -11.266 -15.688 2.654 1 95.12 279 SER A N 1
ATOM 2219 C CA . SER A 1 279 ? -9.883 -15.875 3.088 1 95.12 279 SER A CA 1
ATOM 2220 C C . SER A 1 279 ? -9.172 -16.906 2.219 1 95.12 279 SER A C 1
ATOM 2222 O O . SER A 1 279 ? -9.805 -17.828 1.699 1 95.12 279 SER A O 1
ATOM 2224 N N . PRO A 1 280 ? -7.801 -16.734 2.139 1 95.06 280 PRO A N 1
ATOM 2225 C CA . PRO A 1 280 ? -6.953 -15.672 2.674 1 95.06 280 PRO A CA 1
ATOM 2226 C C . PRO A 1 280 ? -7.078 -14.367 1.888 1 95.06 280 PRO A C 1
ATOM 2228 O O . PRO A 1 280 ? -7.266 -14.398 0.668 1 95.06 280 PRO A O 1
ATOM 2231 N N . PRO A 1 281 ? -6.902 -13.164 2.523 1 95.75 281 PRO A N 1
ATOM 2232 C CA . PRO A 1 281 ? -7.129 -11.875 1.875 1 95.75 281 PRO A CA 1
ATOM 2233 C C . PRO A 1 281 ? -6.27 -11.68 0.627 1 95.75 281 PRO A C 1
ATOM 2235 O O . PRO A 1 281 ? -6.727 -11.086 -0.355 1 95.75 281 PRO A O 1
ATOM 2238 N N . GLU A 1 282 ? -5.074 -12.234 0.706 1 94.19 282 GLU A N 1
ATOM 2239 C CA . GLU A 1 282 ? -4.145 -12.055 -0.405 1 94.19 282 GLU A CA 1
ATOM 2240 C C . GLU A 1 282 ? -4.656 -12.742 -1.667 1 94.19 282 GLU A C 1
ATOM 2242 O O . GLU A 1 282 ? -4.449 -12.25 -2.777 1 94.19 282 GLU A O 1
ATOM 2247 N N . ARG A 1 283 ? -5.34 -13.867 -1.486 1 94.44 283 ARG A N 1
ATOM 2248 C CA . ARG A 1 283 ? -5.879 -14.594 -2.629 1 94.44 283 ARG A CA 1
ATOM 2249 C C . ARG A 1 283 ? -7.18 -13.969 -3.119 1 94.44 283 ARG A C 1
ATOM 2251 O O . ARG A 1 283 ? -7.398 -13.844 -4.328 1 94.44 283 ARG A O 1
ATOM 2258 N N . ILE A 1 284 ? -8.016 -13.586 -2.166 1 96.06 284 ILE A N 1
ATOM 2259 C CA . ILE A 1 284 ? -9.289 -12.977 -2.527 1 96.06 284 ILE A CA 1
ATOM 2260 C C . ILE A 1 284 ? -9.039 -11.688 -3.314 1 96.06 284 ILE A C 1
ATOM 2262 O O . ILE A 1 284 ? -9.594 -11.508 -4.402 1 96.06 284 ILE A O 1
ATOM 2266 N N . LEU A 1 285 ? -8.141 -10.875 -2.816 1 96.56 285 LEU A N 1
ATOM 2267 C CA . LEU A 1 285 ? -7.82 -9.617 -3.484 1 96.56 285 LEU A CA 1
ATOM 2268 C C . LEU A 1 285 ? -7.012 -9.867 -4.754 1 96.56 285 LEU A C 1
ATOM 2270 O O . LEU A 1 285 ? -7.164 -9.148 -5.742 1 96.56 285 LEU A O 1
ATOM 2274 N N . GLY A 1 286 ? -6.164 -10.859 -4.711 1 94.81 286 GLY A N 1
ATOM 2275 C CA . GLY A 1 286 ? -5.312 -11.172 -5.852 1 94.81 286 GLY A CA 1
ATOM 2276 C C . GLY A 1 286 ? -6.098 -11.562 -7.09 1 94.81 286 GLY A C 1
ATOM 2277 O O . GLY A 1 286 ? -5.68 -11.273 -8.211 1 94.81 286 GLY A O 1
ATOM 2278 N N . TRP A 1 287 ? -7.23 -12.172 -6.918 1 94.88 287 TRP A N 1
ATOM 2279 C CA . TRP A 1 287 ? -8.031 -12.648 -8.039 1 94.88 287 TRP A CA 1
ATOM 2280 C C . TRP A 1 287 ? -9.195 -11.703 -8.32 1 94.88 287 TRP A C 1
ATOM 2282 O O . TRP A 1 287 ? -9.992 -11.945 -9.234 1 94.88 287 TRP A O 1
ATOM 2292 N N . LEU A 1 288 ? -9.289 -10.586 -7.613 1 97.31 288 LEU A N 1
ATOM 2293 C CA . LEU A 1 288 ? -10.445 -9.703 -7.695 1 97.31 288 LEU A CA 1
ATOM 2294 C C . LEU A 1 288 ? -10.578 -9.102 -9.086 1 97.31 288 LEU A C 1
ATOM 2296 O O . LEU A 1 288 ? -11.672 -9.07 -9.656 1 97.31 288 LEU A O 1
ATOM 2300 N N . SER A 1 289 ? -9.453 -8.625 -9.641 1 96.12 289 SER A N 1
ATOM 2301 C CA . SER A 1 289 ? -9.516 -8 -10.961 1 96.12 289 SER A CA 1
ATOM 2302 C C . SER A 1 289 ? -10.094 -8.961 -11.992 1 96.12 289 SER A C 1
ATOM 2304 O O . SER A 1 289 ? -10.969 -8.578 -12.773 1 96.12 289 SER A O 1
ATOM 2306 N N . SER A 1 290 ? -9.688 -10.211 -11.969 1 95.06 290 SER A N 1
ATOM 2307 C CA . SER A 1 290 ? -10.172 -11.219 -12.906 1 95.06 290 SER A CA 1
ATOM 2308 C C . SER A 1 290 ? -11.625 -11.57 -12.633 1 95.06 290 SER A C 1
ATOM 2310 O O . SER A 1 290 ? -12.398 -11.812 -13.562 1 95.06 290 SER A O 1
ATOM 2312 N N . HIS A 1 291 ? -11.945 -11.617 -11.359 1 96.12 291 HIS A N 1
ATOM 2313 C CA . HIS A 1 291 ? -13.328 -11.898 -11.008 1 96.12 291 HIS A CA 1
ATOM 2314 C C . HIS A 1 291 ? -14.258 -10.773 -11.453 1 96.12 291 HIS A C 1
ATOM 2316 O O . HIS A 1 291 ? -15.391 -11.031 -11.875 1 96.12 291 HIS A O 1
ATOM 2322 N N . LEU A 1 292 ? -13.781 -9.57 -11.352 1 96.88 292 LEU A N 1
ATOM 2323 C CA . LEU A 1 292 ? -14.555 -8.438 -11.836 1 96.88 292 LEU A CA 1
ATOM 2324 C C . LEU A 1 292 ? -14.75 -8.508 -13.344 1 96.88 292 LEU A C 1
ATOM 2326 O O . LEU A 1 292 ? -15.789 -8.086 -13.867 1 96.88 292 LEU A O 1
ATOM 2330 N N . ASP A 1 293 ? -13.789 -9.078 -14.047 1 95.19 293 ASP A N 1
ATOM 2331 C CA . ASP A 1 293 ? -13.875 -9.219 -15.492 1 95.19 293 ASP A CA 1
ATOM 2332 C C . ASP A 1 293 ? -14.836 -10.336 -15.875 1 95.19 293 ASP A C 1
ATOM 2334 O O . ASP A 1 293 ? -15.266 -10.422 -17.031 1 95.19 293 ASP A O 1
ATOM 2338 N N . GLY A 1 294 ? -15.117 -11.211 -14.906 1 95.38 294 GLY A N 1
ATOM 2339 C CA . GLY A 1 294 ? 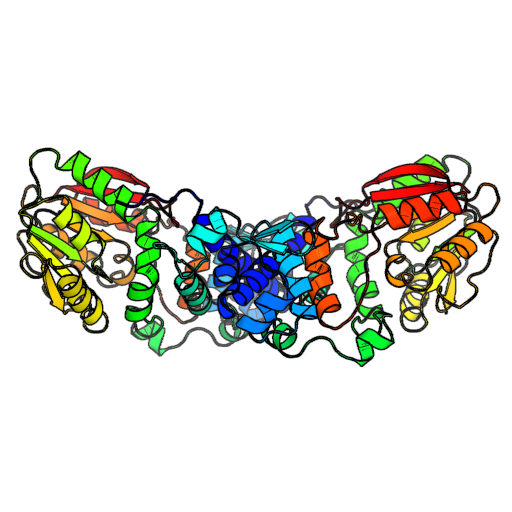-16.141 -12.203 -15.203 1 95.38 294 GLY A CA 1
ATOM 2340 C C . GLY A 1 294 ? -15.719 -13.617 -14.867 1 95.38 294 GLY A C 1
ATOM 2341 O O . GLY A 1 294 ? -16.547 -14.531 -14.859 1 95.38 294 GLY A O 1
ATOM 2342 N N . LEU A 1 295 ? -14.438 -13.82 -14.547 1 94.25 295 LEU A N 1
ATOM 2343 C CA . LEU A 1 295 ? -13.977 -15.164 -14.227 1 94.25 295 LEU A CA 1
ATOM 2344 C C . LEU A 1 295 ? -14.594 -15.656 -12.922 1 94.25 295 LEU A C 1
ATOM 2346 O O . LEU A 1 295 ? -14.773 -14.883 -11.984 1 94.25 295 LEU A O 1
ATOM 2350 N N . ASP A 1 296 ? -14.953 -16.797 -12.953 1 92.12 296 ASP A N 1
ATOM 2351 C CA . ASP A 1 296 ? -15.398 -17.516 -11.758 1 92.12 296 ASP A CA 1
ATOM 2352 C C . ASP A 1 296 ? -14.469 -18.672 -11.438 1 92.12 296 ASP A C 1
ATOM 2354 O O . ASP A 1 296 ? -14.75 -19.812 -11.812 1 92.12 296 ASP A O 1
ATOM 2358 N N . LEU A 1 297 ? -13.445 -18.234 -10.734 1 90.81 297 LEU A N 1
ATOM 2359 C CA . LEU A 1 297 ? -12.398 -19.203 -10.43 1 90.81 297 LEU A CA 1
ATOM 2360 C C . LEU A 1 297 ? -12.312 -19.453 -8.93 1 90.81 297 LEU A C 1
ATOM 2362 O O . LEU A 1 297 ? -13.172 -19 -8.164 1 90.81 297 LEU A O 1
ATOM 2366 N N . LEU A 1 298 ? -11.547 -20.125 -8.383 1 92.12 298 LEU A N 1
ATOM 2367 C CA . LEU A 1 298 ? -11.148 -20.453 -7.02 1 92.12 298 LEU A CA 1
ATOM 2368 C C . LEU A 1 298 ? -11.992 -21.594 -6.469 1 92.12 298 LEU A C 1
ATOM 2370 O O . LEU A 1 298 ? -13.219 -21.5 -6.426 1 92.12 298 LEU A O 1
ATOM 2374 N N . LEU A 1 299 ? -11.422 -22.562 -6.27 1 95.12 299 LEU A N 1
ATOM 2375 C CA . LEU A 1 299 ? -11.984 -23.703 -5.543 1 95.12 299 LEU A CA 1
ATOM 2376 C C . LEU A 1 299 ? -11.633 -23.625 -4.059 1 95.12 299 LEU A C 1
ATOM 2378 O O . LEU A 1 299 ? -10.516 -23.25 -3.697 1 95.12 299 LEU A O 1
ATOM 2382 N N . THR A 1 300 ? -12.602 -23.922 -3.221 1 96 300 THR A N 1
ATOM 2383 C CA . THR A 1 300 ? -12.336 -23.906 -1.785 1 96 300 THR A CA 1
ATOM 2384 C C . THR A 1 300 ? -11.562 -25.156 -1.365 1 96 300 THR A C 1
ATOM 2386 O O . THR A 1 300 ? -11.586 -26.172 -2.066 1 96 300 THR A O 1
ATOM 2389 N N . GLU A 1 301 ? -10.875 -24.984 -0.284 1 94.44 301 GLU A N 1
ATOM 2390 C CA . GLU A 1 301 ? -10.195 -26.141 0.297 1 94.44 301 GLU A CA 1
ATOM 2391 C C . GLU A 1 301 ? -11.164 -27.297 0.537 1 94.44 301 GLU A C 1
ATOM 2393 O O . GLU A 1 301 ? -10.82 -28.453 0.334 1 94.44 301 GLU A O 1
ATOM 2398 N N . LYS A 1 302 ? -12.344 -26.984 0.957 1 95.81 302 LYS A N 1
ATOM 2399 C CA . LYS A 1 302 ? -13.367 -28 1.209 1 95.81 302 LYS A CA 1
ATOM 2400 C C . LYS A 1 302 ? -13.734 -28.75 -0.071 1 95.81 302 LYS A C 1
ATOM 2402 O O . LYS A 1 302 ? -13.773 -29.984 -0.088 1 95.81 302 LYS A O 1
ATOM 2407 N N . ASN A 1 303 ? -13.992 -27.969 -1.142 1 95.38 303 ASN A N 1
ATOM 2408 C CA . ASN A 1 303 ? -14.328 -28.578 -2.424 1 95.38 303 ASN A CA 1
ATOM 2409 C C . ASN A 1 303 ? -13.227 -29.531 -2.895 1 95.38 303 ASN A C 1
ATOM 2411 O O . ASN A 1 303 ? -13.508 -30.641 -3.338 1 95.38 303 ASN A O 1
ATOM 2415 N N . ILE A 1 304 ? -12.031 -29.109 -2.781 1 95.94 304 ILE A N 1
ATOM 2416 C CA . ILE A 1 304 ? -10.883 -29.875 -3.264 1 95.94 304 ILE A CA 1
ATOM 2417 C C . ILE A 1 304 ? -10.711 -31.141 -2.414 1 95.94 304 ILE A C 1
ATOM 2419 O O . ILE A 1 304 ? -10.57 -32.25 -2.947 1 95.94 304 ILE A O 1
ATOM 2423 N N . SER A 1 305 ? -10.773 -30.984 -1.095 1 95 305 SER A N 1
ATOM 2424 C CA . SER A 1 305 ? -10.602 -32.094 -0.182 1 95 305 SER A CA 1
ATOM 2425 C C . SER A 1 305 ? -11.688 -33.156 -0.382 1 95 305 SER A C 1
ATOM 2427 O O . SER A 1 305 ? -11.414 -34.344 -0.359 1 95 305 SER A O 1
ATOM 2429 N N . GLU A 1 306 ? -12.891 -32.688 -0.528 1 96.25 306 GLU A N 1
ATOM 2430 C CA . GLU A 1 306 ? -14.008 -33.625 -0.737 1 96.25 306 GLU A CA 1
ATOM 2431 C C . GLU A 1 306 ? -13.859 -34.375 -2.051 1 96.25 306 GLU A C 1
ATOM 2433 O O . GLU A 1 306 ? -14.133 -35.562 -2.111 1 96.25 306 GLU A O 1
ATOM 2438 N N . ALA A 1 307 ? -13.461 -33.656 -3.08 1 96.38 307 ALA A N 1
ATOM 2439 C CA . ALA A 1 307 ? -13.258 -34.312 -4.375 1 96.38 307 ALA A CA 1
ATOM 2440 C C . ALA A 1 307 ? -12.148 -35.344 -4.297 1 96.38 307 ALA A C 1
ATOM 2442 O O . ALA A 1 307 ? -12.281 -36.438 -4.836 1 96.38 307 ALA A O 1
ATOM 2443 N N . LEU A 1 308 ? -11.031 -35.031 -3.674 1 96.38 308 LEU A N 1
ATOM 2444 C CA . LEU A 1 308 ? -9.914 -35.969 -3.516 1 96.38 308 LEU A CA 1
ATOM 2445 C C . LEU A 1 308 ? -10.352 -37.219 -2.764 1 96.38 308 LEU A C 1
ATOM 2447 O O . LEU A 1 308 ? -10.094 -38.344 -3.209 1 96.38 308 LEU A O 1
ATOM 2451 N N . ARG A 1 309 ? -11.062 -37.031 -1.72 1 95.88 309 ARG A N 1
ATOM 2452 C CA . ARG A 1 309 ? -11.523 -38.156 -0.901 1 95.88 309 ARG A CA 1
ATOM 2453 C C . ARG A 1 309 ? -12.492 -39.031 -1.681 1 95.88 309 ARG A C 1
ATOM 2455 O O . ARG A 1 309 ? -12.383 -40.25 -1.651 1 95.88 309 ARG A O 1
ATOM 2462 N N . SER A 1 310 ? -13.398 -38.438 -2.328 1 96.88 310 SER A N 1
ATOM 2463 C CA . SER A 1 310 ? -14.438 -39.156 -3.041 1 96.88 310 SER A CA 1
ATOM 2464 C C . SER A 1 310 ? -13.844 -40 -4.168 1 96.88 310 SER A C 1
ATOM 2466 O O . SER A 1 310 ? -14.406 -41.031 -4.547 1 96.88 310 SER A O 1
ATOM 2468 N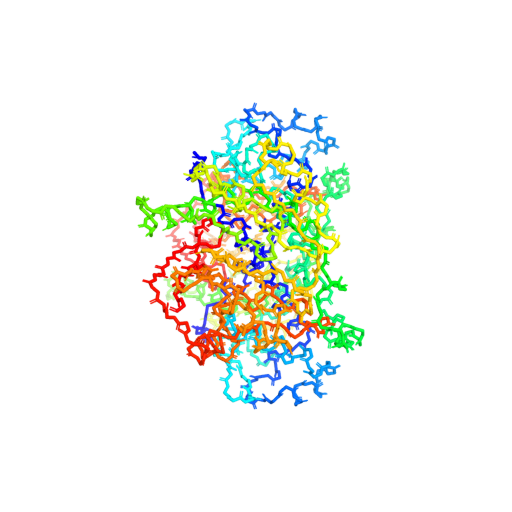 N . HIS A 1 311 ? -12.688 -39.625 -4.688 1 97.06 311 HIS A N 1
ATOM 2469 C CA . HIS A 1 311 ? -12.07 -40.344 -5.797 1 97.06 311 HIS A CA 1
ATOM 2470 C C . HIS A 1 311 ? -11.016 -41.312 -5.297 1 97.06 311 HIS A C 1
ATOM 2472 O O . HIS A 1 311 ? -10.375 -42 -6.094 1 97.06 311 HIS A O 1
ATOM 2478 N N . GLY A 1 312 ? -10.758 -41.312 -4.016 1 96.5 312 GLY A N 1
ATOM 2479 C CA . GLY A 1 312 ? -9.938 -42.344 -3.43 1 96.5 312 GLY A CA 1
ATOM 2480 C C . GLY A 1 312 ? -8.547 -41.875 -3.061 1 96.5 312 GLY A C 1
ATOM 2481 O O . GLY A 1 312 ? -7.727 -42.656 -2.564 1 96.5 312 GLY A O 1
ATOM 2482 N N . PHE A 1 313 ? -8.297 -40.625 -3.207 1 97.75 313 PHE A N 1
ATOM 2483 C CA . PHE A 1 313 ? -6.98 -40.094 -2.844 1 97.75 313 PHE A CA 1
ATOM 2484 C C . PHE A 1 313 ? -6.824 -40.031 -1.328 1 97.75 313 PHE A C 1
ATOM 2486 O O . PHE A 1 313 ? -7.773 -39.719 -0.611 1 97.75 313 PHE A O 1
ATOM 2493 N N . LYS A 1 314 ? -5.602 -40.281 -0.907 1 96.62 314 LYS A N 1
ATOM 2494 C CA . LYS A 1 314 ? -5.277 -40.219 0.514 1 96.62 314 LYS A CA 1
ATOM 2495 C C . LYS A 1 314 ? -4.09 -39.281 0.755 1 96.62 314 LYS A C 1
ATOM 2497 O O . LYS A 1 314 ? -3.055 -39.406 0.097 1 96.62 314 LYS A O 1
ATOM 2502 N N . LYS A 1 315 ? -4.242 -38.375 1.684 1 92.69 315 LYS A N 1
ATOM 2503 C CA . LYS A 1 315 ? -3.182 -37.438 1.999 1 92.69 315 LYS A CA 1
ATOM 2504 C C . LYS A 1 315 ? -2.023 -38.125 2.719 1 92.69 315 LYS A C 1
ATOM 2506 O O . LYS A 1 315 ? -2.229 -38.812 3.717 1 92.69 315 LYS A O 1
ATOM 2511 N N . ILE A 1 316 ? -0.869 -37.844 2.285 1 91.62 316 ILE A N 1
ATOM 2512 C CA . ILE A 1 316 ? 0.302 -38.5 2.857 1 91.62 316 ILE A CA 1
ATOM 2513 C C . ILE A 1 316 ? 1.167 -37.5 3.584 1 91.62 316 ILE A C 1
ATOM 2515 O O . ILE A 1 316 ? 1.75 -37.781 4.629 1 91.62 316 ILE A O 1
ATOM 2519 N N . GLN A 1 317 ? 1.335 -36.438 3.006 1 87.5 317 GLN A N 1
ATOM 2520 C CA . GLN A 1 317 ? 2.225 -35.406 3.535 1 87.5 317 GLN A CA 1
ATOM 2521 C C . GLN A 1 317 ? 1.781 -34 3.088 1 87.5 317 GLN A C 1
ATOM 2523 O O . GLN A 1 317 ? 1.193 -33.844 2.016 1 87.5 317 GLN A O 1
ATOM 2528 N N . ALA A 1 318 ? 2.027 -33.094 3.994 1 85.75 318 ALA A N 1
ATOM 2529 C CA . ALA A 1 318 ? 1.794 -31.672 3.67 1 85.75 318 ALA A CA 1
ATOM 2530 C C . ALA A 1 318 ? 2.938 -30.797 4.172 1 85.75 318 ALA A C 1
ATOM 2532 O O . ALA A 1 318 ? 3.518 -31.078 5.227 1 85.75 318 ALA A O 1
ATOM 2533 N N . GLY A 1 319 ? 3.303 -29.812 3.357 1 83.81 319 GLY A N 1
ATOM 2534 C CA . GLY A 1 319 ? 4.328 -28.844 3.732 1 83.81 319 GLY A CA 1
ATOM 2535 C C . GLY A 1 319 ? 4.188 -27.516 3.025 1 83.81 319 GLY A C 1
ATOM 2536 O O . GLY A 1 319 ? 3.35 -27.359 2.135 1 83.81 319 GLY A O 1
ATOM 2537 N N . THR A 1 320 ? 5.047 -26.578 3.414 1 83.5 320 THR A N 1
ATOM 2538 C CA . THR A 1 320 ? 5.023 -25.266 2.768 1 83.5 320 THR A CA 1
ATOM 2539 C C . THR A 1 320 ? 5.582 -25.344 1.351 1 83.5 320 THR A C 1
ATOM 2541 O O . THR A 1 320 ? 6.445 -26.188 1.067 1 83.5 320 THR A O 1
ATOM 2544 N N . VAL A 1 321 ? 5.066 -24.516 0.468 1 86.38 321 VAL A N 1
ATOM 2545 C CA . VAL A 1 321 ? 5.523 -24.453 -0.917 1 86.38 321 VAL A CA 1
ATOM 2546 C C . VAL A 1 321 ? 6.832 -23.672 -0.993 1 86.38 321 VAL A C 1
ATOM 2548 O O . VAL A 1 321 ? 7.578 -23.797 -1.969 1 86.38 321 VAL A O 1
ATOM 2551 N N . GLY A 1 322 ? 7.121 -22.828 0.034 1 84.31 322 GLY A N 1
ATOM 2552 C CA . GLY A 1 322 ? 8.359 -22.078 0.086 1 84.31 322 GLY A CA 1
ATOM 2553 C C . GLY A 1 322 ? 8.344 -20.844 -0.792 1 84.31 322 GLY A C 1
ATOM 2554 O O . GLY A 1 322 ? 7.352 -20.562 -1.474 1 84.31 322 GLY A O 1
ATOM 2555 N N . GLY A 1 323 ? 9.336 -20.062 -0.672 1 89.75 323 GLY A N 1
ATOM 2556 C CA . GLY A 1 323 ? 9.516 -18.906 -1.529 1 89.75 323 GLY A CA 1
ATOM 2557 C C . GLY A 1 323 ? 8.57 -17.766 -1.204 1 89.75 323 GLY A C 1
ATOM 2558 O O . GLY A 1 323 ? 8.234 -17.531 -0.038 1 89.75 323 GLY A O 1
ATOM 2559 N N . THR A 1 324 ? 8.133 -17.016 -2.316 1 89.19 324 THR A N 1
ATOM 2560 C CA . THR A 1 324 ? 7.336 -15.805 -2.23 1 89.19 324 THR A CA 1
ATOM 2561 C C . THR A 1 324 ? 5.953 -16.109 -1.659 1 89.19 324 THR A C 1
ATOM 2563 O O . THR A 1 324 ? 5.352 -15.25 -0.999 1 89.19 324 THR A O 1
ATOM 2566 N N . PHE A 1 325 ? 5.492 -17.312 -1.882 1 86.25 325 PHE A N 1
ATOM 2567 C CA . PHE A 1 325 ? 4.164 -17.734 -1.445 1 86.25 325 PHE A CA 1
ATOM 2568 C C . PHE A 1 325 ? 4.262 -18.781 -0.342 1 86.25 325 PHE A C 1
ATOM 2570 O O . PHE A 1 325 ? 3.514 -19.75 -0.341 1 86.25 325 PHE A O 1
ATOM 2577 N N . ALA A 1 326 ? 5.078 -18.547 0.597 1 79 326 ALA A N 1
ATOM 2578 C CA . ALA A 1 326 ? 5.441 -19.531 1.627 1 79 326 ALA A CA 1
ATOM 2579 C C . ALA A 1 326 ? 4.219 -19.938 2.441 1 79 326 ALA A C 1
ATOM 2581 O O . ALA A 1 326 ? 4.234 -20.984 3.107 1 79 326 ALA A O 1
ATOM 2582 N N . SER A 1 327 ? 3.203 -19.188 2.303 1 78.06 327 SER A N 1
ATOM 2583 C CA . SER A 1 327 ? 2.016 -19.547 3.078 1 78.06 327 SER A CA 1
ATOM 2584 C C . SER A 1 327 ? 1.188 -20.609 2.365 1 78.06 327 SER A C 1
ATOM 2586 O O . SER A 1 327 ? 0.302 -21.219 2.969 1 78.06 327 SER A O 1
ATOM 2588 N N . LEU A 1 328 ? 1.518 -20.812 1.09 1 85.81 328 LEU A N 1
ATOM 2589 C CA . LEU A 1 328 ? 0.836 -21.875 0.37 1 85.81 328 LEU A CA 1
ATOM 2590 C C . LEU A 1 328 ? 1.36 -23.234 0.803 1 85.81 328 LEU A C 1
ATOM 2592 O O . LEU A 1 328 ? 2.482 -23.344 1.302 1 85.81 328 LEU A O 1
ATOM 2596 N N . ARG A 1 329 ? 0.478 -24.312 0.624 1 84.31 329 ARG A N 1
ATOM 2597 C CA . ARG A 1 329 ? 0.847 -25.672 1.018 1 84.31 329 ARG A CA 1
ATOM 2598 C C . ARG A 1 329 ? 0.96 -26.594 -0.199 1 84.31 329 ARG A C 1
ATOM 2600 O O . ARG A 1 329 ? 0.183 -26.469 -1.147 1 84.31 329 ARG A O 1
ATOM 2607 N N . GLY A 1 330 ? 1.976 -27.266 -0.158 1 91.69 330 GLY A N 1
ATOM 2608 C CA . GLY A 1 330 ? 2.105 -28.422 -1.035 1 91.69 330 GLY A CA 1
ATOM 2609 C C . GLY A 1 330 ? 1.794 -29.734 -0.344 1 91.69 330 GLY A C 1
ATOM 2610 O O . GLY A 1 330 ? 2.258 -29.969 0.772 1 91.69 330 GLY A O 1
ATOM 2611 N N . MET A 1 331 ? 0.923 -30.531 -1.039 1 94.31 331 MET A N 1
ATOM 2612 C CA . MET A 1 331 ? 0.455 -31.75 -0.413 1 94.31 331 MET A CA 1
ATOM 2613 C C . MET A 1 331 ? 0.647 -32.938 -1.347 1 94.31 331 MET A C 1
ATOM 2615 O O . MET A 1 331 ? 0.413 -32.844 -2.551 1 94.31 331 MET A O 1
ATOM 2619 N N . PHE A 1 332 ? 1.059 -34.031 -0.729 1 96.44 332 PHE A N 1
ATOM 2620 C CA . PHE A 1 332 ? 1.15 -35.281 -1.46 1 96.44 332 PHE A CA 1
ATOM 2621 C C . PHE A 1 332 ? -0.022 -36.188 -1.118 1 96.44 332 PHE A C 1
ATOM 2623 O O . PHE A 1 332 ? -0.395 -36.312 0.049 1 96.44 332 PHE A O 1
ATOM 2630 N N . PHE A 1 333 ? -0.593 -36.719 -2.117 1 97.25 333 PHE A N 1
ATOM 2631 C CA . PHE A 1 333 ? -1.678 -37.688 -1.974 1 97.25 333 PHE A CA 1
ATOM 2632 C C . PHE A 1 333 ? -1.324 -39 -2.648 1 97.25 333 PHE A C 1
ATOM 2634 O O . PHE A 1 333 ? -0.698 -39.031 -3.711 1 97.25 333 PHE A O 1
ATOM 2641 N N . SER A 1 334 ? -1.723 -40.062 -2.084 1 96.06 334 SER A N 1
ATOM 2642 C CA . SER A 1 334 ? -1.57 -41.375 -2.691 1 96.06 334 SER A CA 1
ATOM 2643 C C . SER A 1 334 ? -2.881 -41.844 -3.311 1 96.06 334 SER A C 1
ATOM 2645 O O . SER A 1 334 ? -3.957 -41.406 -2.928 1 96.06 334 SER A O 1
ATOM 2647 N N . LYS A 1 335 ? -2.674 -42.562 -4.305 1 93.69 335 LYS A N 1
ATOM 2648 C CA . LYS A 1 335 ? -3.822 -43.25 -4.883 1 93.69 335 LYS A CA 1
ATOM 2649 C C . LYS A 1 335 ? -4.387 -44.281 -3.91 1 93.69 335 LYS A C 1
ATOM 2651 O O . LYS A 1 335 ? -3.645 -44.875 -3.113 1 93.69 335 LYS A O 1
ATOM 2656 N N . MET B 1 1 ? 21.484 -26.547 -5.57 1 84.38 1 MET B N 1
ATOM 2657 C CA . MET B 1 1 ? 20.328 -25.672 -5.855 1 84.38 1 MET B CA 1
ATOM 2658 C C . MET B 1 1 ? 20.469 -24.344 -5.125 1 84.38 1 MET B C 1
ATOM 2660 O O . MET B 1 1 ? 20.938 -24.297 -3.986 1 84.38 1 MET B O 1
ATOM 2664 N N . TYR B 1 2 ? 20.203 -23.297 -5.758 1 88.31 2 TYR B N 1
ATOM 2665 C CA . TYR B 1 2 ? 20.328 -21.953 -5.195 1 88.31 2 TYR B CA 1
ATOM 2666 C C . TYR B 1 2 ? 19.375 -21.75 -4.031 1 88.31 2 TYR B C 1
ATOM 2668 O O . TYR B 1 2 ? 18.219 -22.188 -4.082 1 88.31 2 TYR B O 1
ATOM 2676 N N . CYS B 1 3 ? 19.875 -21.234 -2.973 1 88.56 3 CYS B N 1
ATOM 2677 C CA . CYS B 1 3 ? 19.047 -20.922 -1.81 1 88.56 3 CYS B CA 1
ATOM 2678 C C . CYS B 1 3 ? 19.078 -19.422 -1.523 1 88.56 3 CYS B C 1
ATOM 2680 O O . CYS B 1 3 ? 20.109 -18.875 -1.12 1 88.56 3 CYS B O 1
ATOM 2682 N N . PRO B 1 4 ? 17.953 -18.781 -1.661 1 92.88 4 PRO B N 1
ATOM 2683 C CA . PRO B 1 4 ? 17.906 -17.344 -1.414 1 92.88 4 PRO B CA 1
ATOM 2684 C C . PRO B 1 4 ? 18.141 -16.984 0.053 1 92.88 4 PRO B C 1
ATOM 2686 O O . PRO B 1 4 ? 17.812 -17.781 0.942 1 92.88 4 PRO B O 1
ATOM 2689 N N . LYS B 1 5 ? 18.719 -15.812 0.326 1 92.5 5 LYS B N 1
ATOM 2690 C CA . LYS B 1 5 ? 19.031 -15.344 1.676 1 92.5 5 LYS B CA 1
ATOM 2691 C C . LYS B 1 5 ? 17.969 -14.367 2.178 1 92.5 5 LYS B C 1
ATOM 2693 O O . LYS B 1 5 ? 17.641 -14.344 3.369 1 92.5 5 LYS B O 1
ATOM 2698 N N . GLY B 1 6 ? 17.453 -13.602 1.257 1 94.06 6 GLY B N 1
ATOM 2699 C CA . GLY B 1 6 ? 16.484 -12.578 1.634 1 94.06 6 GLY B CA 1
ATOM 2700 C C . GLY B 1 6 ? 15.055 -13.07 1.596 1 94.06 6 GLY B C 1
ATOM 2701 O O . GLY B 1 6 ? 14.797 -14.234 1.3 1 94.06 6 GLY B O 1
ATOM 2702 N N . ASN B 1 7 ? 14.195 -12.188 2.004 1 95 7 ASN B N 1
ATOM 2703 C CA . ASN B 1 7 ? 12.766 -12.469 2.023 1 95 7 ASN B CA 1
ATOM 2704 C C . ASN B 1 7 ? 12.062 -11.898 0.79 1 95 7 ASN B C 1
ATOM 2706 O O . ASN B 1 7 ? 11.688 -10.727 0.772 1 95 7 ASN B O 1
ATOM 2710 N N . SER B 1 8 ? 11.781 -12.773 -0.17 1 95.19 8 SER B N 1
ATOM 2711 C CA . SER B 1 8 ? 11.203 -12.32 -1.43 1 95.19 8 SER B CA 1
ATOM 2712 C C . SER B 1 8 ? 9.727 -11.961 -1.264 1 95.19 8 SER B C 1
ATOM 2714 O O . SER B 1 8 ? 9.172 -11.211 -2.064 1 95.19 8 SER B O 1
ATOM 2716 N N . SER B 1 9 ? 9.023 -12.461 -0.209 1 95.38 9 SER B N 1
ATOM 2717 C CA . SER B 1 9 ? 7.598 -12.234 -0.009 1 95.38 9 SER B CA 1
ATOM 2718 C C . SER B 1 9 ? 7.309 -10.758 0.256 1 95.38 9 SER B C 1
ATOM 2720 O O . SER B 1 9 ? 6.203 -10.281 -0.004 1 95.38 9 SER B O 1
ATOM 2722 N N . LEU B 1 10 ? 8.328 -10.047 0.747 1 96.44 10 LEU B N 1
ATOM 2723 C CA . LEU B 1 10 ? 8.195 -8.633 1.066 1 96.44 10 LEU B CA 1
ATOM 2724 C C . LEU B 1 10 ? 7.703 -7.844 -0.144 1 96.44 10 LEU B C 1
ATOM 2726 O O . LEU B 1 10 ? 6.801 -7.012 -0.025 1 96.44 10 LEU B O 1
ATOM 2730 N N . TYR B 1 11 ? 8.227 -8.102 -1.289 1 97.69 11 TYR B N 1
ATOM 2731 C CA . TYR B 1 11 ? 7.953 -7.309 -2.482 1 97.69 11 TYR B CA 1
ATOM 2732 C C . TYR B 1 11 ? 6.559 -7.598 -3.018 1 97.69 11 TYR B C 1
ATOM 2734 O O . TYR B 1 11 ? 5.887 -6.703 -3.541 1 97.69 11 TYR B O 1
ATOM 2742 N N . TYR B 1 12 ? 6.059 -8.797 -2.883 1 96.12 12 TYR B N 1
ATOM 2743 C CA . TYR B 1 12 ? 4.703 -9.141 -3.289 1 96.12 12 TYR B CA 1
ATOM 2744 C C . TYR B 1 12 ? 3.68 -8.578 -2.309 1 96.12 12 TYR B C 1
ATOM 2746 O O . TYR B 1 12 ? 2.578 -8.188 -2.707 1 96.12 12 TYR B O 1
ATOM 2754 N N . ASN B 1 13 ? 4.117 -8.555 -1.062 1 96.81 13 ASN B N 1
ATOM 2755 C CA . ASN B 1 13 ? 3.26 -7.922 -0.068 1 96.81 13 ASN B CA 1
ATOM 2756 C C . ASN B 1 13 ? 3.098 -6.426 -0.338 1 96.81 13 ASN B C 1
ATOM 2758 O O . ASN B 1 13 ? 2.025 -5.863 -0.108 1 96.81 13 ASN B O 1
ATOM 2762 N N . ILE B 1 14 ? 4.141 -5.789 -0.786 1 97.94 14 ILE B N 1
ATOM 2763 C CA . ILE B 1 14 ? 4.082 -4.379 -1.151 1 97.94 14 ILE B CA 1
ATOM 2764 C C . ILE B 1 14 ? 3.039 -4.172 -2.246 1 97.94 14 ILE B C 1
ATOM 2766 O O . ILE B 1 14 ? 2.225 -3.248 -2.17 1 97.94 14 ILE B O 1
ATOM 2770 N N . LEU B 1 15 ? 2.98 -5.043 -3.25 1 97.62 15 LEU B N 1
ATOM 2771 C CA . LEU B 1 15 ? 1.988 -4.953 -4.316 1 97.62 15 LEU B CA 1
ATOM 2772 C C . LEU B 1 15 ? 0.585 -5.207 -3.773 1 97.62 15 LEU B C 1
ATOM 2774 O O . LEU B 1 15 ? -0.375 -4.559 -4.199 1 97.62 15 LEU B O 1
ATOM 2778 N N . HIS B 1 16 ? 0.513 -6.18 -2.875 1 97.06 16 HIS B N 1
ATOM 2779 C CA . HIS B 1 16 ? -0.767 -6.469 -2.238 1 97.06 16 HIS B CA 1
ATOM 2780 C C . HIS B 1 16 ? -1.317 -5.238 -1.522 1 97.06 16 HIS B C 1
ATOM 2782 O O . HIS B 1 16 ? -2.504 -4.926 -1.64 1 97.06 16 HIS B O 1
ATOM 2788 N N . GLN B 1 17 ? -0.474 -4.523 -0.856 1 97.69 17 GLN B N 1
ATOM 2789 C CA . GLN B 1 17 ? -0.905 -3.355 -0.098 1 97.69 17 GLN B CA 1
ATOM 2790 C C . GLN B 1 17 ? -1.356 -2.232 -1.027 1 97.69 17 GLN B C 1
ATOM 2792 O O . GLN B 1 17 ? -2.258 -1.463 -0.689 1 97.69 17 GLN B O 1
ATOM 2797 N N . LYS B 1 18 ? -0.725 -2.129 -2.174 1 97.62 18 LYS B N 1
ATOM 2798 C CA . LYS B 1 18 ? -1.194 -1.169 -3.17 1 97.62 18 LYS B CA 1
ATOM 2799 C C . LYS B 1 18 ? -2.641 -1.452 -3.566 1 97.62 18 LYS B C 1
ATOM 2801 O O . LYS B 1 18 ? -3.451 -0.531 -3.68 1 97.62 18 LYS B O 1
ATOM 2806 N N . ARG B 1 19 ? -2.982 -2.701 -3.727 1 98 19 ARG B N 1
ATOM 2807 C CA . ARG B 1 19 ? -4.34 -3.072 -4.113 1 98 19 ARG B CA 1
ATOM 2808 C C . ARG B 1 19 ? -5.324 -2.818 -2.979 1 98 19 ARG B C 1
ATOM 2810 O O . ARG B 1 19 ? -6.48 -2.475 -3.219 1 98 19 ARG B O 1
ATOM 2817 N N . VAL B 1 20 ? -4.863 -3.02 -1.736 1 98.5 20 VAL B N 1
ATOM 2818 C CA . VAL B 1 20 ? -5.695 -2.697 -0.583 1 98.5 20 VAL B CA 1
ATOM 2819 C C . VAL B 1 20 ? -6.086 -1.222 -0.623 1 98.5 20 VAL B C 1
ATOM 2821 O O . VAL B 1 20 ? -7.25 -0.873 -0.408 1 98.5 20 VAL B O 1
ATOM 2824 N N . ALA B 1 21 ? -5.117 -0.386 -0.939 1 98.12 21 ALA B N 1
ATOM 2825 C CA . ALA B 1 21 ? -5.387 1.048 -1.023 1 98.12 21 ALA B CA 1
ATOM 2826 C C . ALA B 1 21 ? -6.352 1.358 -2.164 1 98.12 21 ALA B C 1
ATOM 2828 O O . ALA B 1 21 ? -7.234 2.207 -2.025 1 98.12 21 ALA B O 1
ATOM 2829 N N . GLU B 1 22 ? -6.176 0.689 -3.287 1 97.56 22 GLU B N 1
ATOM 2830 C CA . GLU B 1 22 ? -7.012 0.949 -4.457 1 97.56 22 GLU B CA 1
ATOM 2831 C C . GLU B 1 22 ? -8.469 0.593 -4.18 1 97.56 22 GLU B C 1
ATOM 2833 O O . GLU B 1 22 ? -9.383 1.325 -4.578 1 97.56 22 GLU B O 1
ATOM 2838 N N . ILE B 1 23 ? -8.703 -0.483 -3.512 1 98.25 23 ILE B N 1
ATOM 2839 C CA . ILE B 1 23 ? -10.086 -0.879 -3.244 1 98.25 23 ILE B CA 1
ATOM 2840 C C . ILE B 1 23 ? -10.695 0.048 -2.195 1 98.25 23 ILE B C 1
ATOM 2842 O O . ILE B 1 23 ? -11.875 0.387 -2.27 1 98.25 23 ILE B O 1
ATOM 2846 N N . LEU B 1 24 ? -9.914 0.459 -1.188 1 98.62 24 LEU B N 1
ATOM 2847 C CA . LEU B 1 24 ? -10.391 1.42 -0.198 1 98.62 24 LEU B CA 1
ATOM 2848 C C . LEU B 1 24 ? -10.812 2.727 -0.864 1 98.62 24 LEU B C 1
ATOM 2850 O O . LEU B 1 24 ? -11.898 3.242 -0.598 1 98.62 24 LEU B O 1
ATOM 2854 N N . LEU B 1 25 ? -9.969 3.225 -1.753 1 98.44 25 LEU B N 1
ATOM 2855 C CA . LEU B 1 25 ? -10.234 4.492 -2.424 1 98.44 25 LEU B CA 1
ATOM 2856 C C . LEU B 1 25 ? -11.477 4.398 -3.303 1 98.44 25 LEU B C 1
ATOM 2858 O O . LEU B 1 25 ? -12.281 5.332 -3.346 1 98.44 25 LEU B O 1
ATOM 2862 N N . SER B 1 26 ? -11.609 3.291 -3.984 1 98.56 26 SER B N 1
ATOM 2863 C CA . SER B 1 26 ? -12.805 3.098 -4.797 1 98.56 26 SER B CA 1
ATOM 2864 C C . SER B 1 26 ? -14.062 3.07 -3.938 1 98.56 26 SER B C 1
ATOM 2866 O O . SER B 1 26 ? -15.07 3.697 -4.277 1 98.56 26 SER B O 1
ATOM 2868 N N . ALA B 1 27 ? -14.008 2.322 -2.812 1 98.81 27 ALA B N 1
ATOM 2869 C CA . ALA B 1 27 ? -15.141 2.248 -1.895 1 98.81 27 ALA B CA 1
ATOM 2870 C C . ALA B 1 27 ? -15.516 3.633 -1.375 1 98.81 27 ALA B C 1
ATOM 2872 O O . ALA B 1 27 ? -16.703 3.936 -1.197 1 98.81 27 ALA B O 1
ATOM 2873 N N . LEU B 1 28 ? -14.547 4.461 -1.179 1 98.69 28 LEU B N 1
ATOM 2874 C CA . LEU B 1 28 ? -14.781 5.828 -0.723 1 98.69 28 LEU B CA 1
ATOM 2875 C C . LEU B 1 28 ? -15.406 6.668 -1.832 1 98.69 28 LEU B C 1
ATOM 2877 O O . LEU B 1 28 ? -16.328 7.445 -1.582 1 98.69 28 LEU B O 1
ATOM 2881 N N . ARG B 1 29 ? -14.898 6.516 -3.055 1 98.19 29 ARG B N 1
ATOM 2882 C CA . ARG B 1 29 ? -15.422 7.301 -4.172 1 98.19 29 ARG B CA 1
ATOM 2883 C C . ARG B 1 29 ? -16.891 7.004 -4.406 1 98.19 29 ARG B C 1
ATOM 2885 O O . ARG B 1 29 ? -17.656 7.895 -4.777 1 98.19 29 ARG B O 1
ATOM 2892 N N . PHE B 1 30 ? -17.312 5.789 -4.148 1 98.44 30 PHE B N 1
ATOM 2893 C CA . PHE B 1 30 ? -18.703 5.406 -4.383 1 98.44 30 PHE B CA 1
ATOM 2894 C C . PHE B 1 30 ? -19.5 5.473 -3.088 1 98.44 30 PHE B C 1
ATOM 2896 O O . PHE B 1 30 ? -20.641 5.012 -3.039 1 98.44 30 PHE B O 1
ATOM 2903 N N . ASP B 1 31 ? -18.922 5.941 -1.985 1 98.25 31 ASP B N 1
ATOM 2904 C CA . ASP B 1 31 ? -19.562 6.172 -0.696 1 98.25 31 ASP B CA 1
ATOM 2905 C C . ASP B 1 31 ? -20.125 4.871 -0.123 1 98.25 31 ASP B C 1
ATOM 2907 O O . ASP B 1 31 ? -21.203 4.867 0.489 1 98.25 31 ASP B O 1
ATOM 2911 N N . LEU B 1 32 ? -19.469 3.758 -0.349 1 98.81 32 LEU B N 1
ATOM 2912 C CA . LEU B 1 32 ? -20 2.449 0.019 1 98.81 32 LEU B CA 1
ATOM 2913 C C . LEU B 1 32 ? -20.203 2.35 1.527 1 98.81 32 LEU B C 1
ATOM 2915 O O . LEU B 1 32 ? -21.188 1.773 1.986 1 98.81 32 LEU B O 1
ATOM 2919 N N . PHE B 1 33 ? -19.266 2.893 2.311 1 98.88 33 PHE B N 1
ATOM 2920 C CA . PHE B 1 33 ? -19.328 2.744 3.76 1 98.88 33 PHE B CA 1
ATOM 2921 C C . PHE B 1 33 ? -20.531 3.48 4.336 1 98.88 33 PHE B C 1
ATOM 2923 O O . PHE B 1 33 ? -21.031 3.115 5.402 1 98.88 33 PHE B O 1
ATOM 2930 N N . SER B 1 34 ? -21.016 4.516 3.617 1 98.69 34 SER B N 1
ATOM 2931 C CA . SER B 1 34 ? -22.203 5.238 4.078 1 98.69 34 SER B CA 1
ATOM 2932 C C . SER B 1 34 ? -23.469 4.41 3.896 1 98.69 34 SER B C 1
ATOM 2934 O O . SER B 1 34 ? -24.453 4.605 4.613 1 98.69 34 SER B O 1
ATOM 2936 N N . TYR B 1 35 ? -23.438 3.441 2.93 1 98.62 35 TYR B N 1
ATOM 2937 C CA . TYR B 1 35 ? -24.594 2.582 2.676 1 98.62 35 TYR B CA 1
ATOM 2938 C C . TYR B 1 35 ? -24.578 1.366 3.596 1 98.62 35 TYR B C 1
ATOM 2940 O O . TYR B 1 35 ? -25.531 0.591 3.625 1 98.62 35 TYR B O 1
ATOM 2948 N N . LEU B 1 36 ? -23.516 1.188 4.367 1 98.75 36 LEU B N 1
ATOM 2949 C CA . LEU B 1 36 ? -23.312 -0.06 5.098 1 98.75 36 LEU B CA 1
ATOM 2950 C C . LEU B 1 36 ? -23.312 0.186 6.602 1 98.75 36 LEU B C 1
ATOM 2952 O O . LEU B 1 36 ? -22.703 -0.568 7.355 1 98.75 36 LEU B O 1
ATOM 2956 N N . GLU B 1 37 ? -23.891 1.308 7.047 1 98.31 37 GLU B N 1
ATOM 2957 C CA . GLU B 1 37 ? -24.062 1.55 8.477 1 98.31 37 GLU B CA 1
ATOM 2958 C C . GLU B 1 37 ? -24.812 0.405 9.148 1 98.31 37 GLU B C 1
ATOM 2960 O O . GLU B 1 37 ? -24.531 0.045 10.289 1 98.31 37 GLU B O 1
ATOM 2965 N N . ASN B 1 38 ? -25.828 -0.132 8.445 1 97.94 38 ASN B N 1
ATOM 2966 C CA . ASN B 1 38 ? -26.609 -1.301 8.852 1 97.94 38 ASN B CA 1
ATOM 2967 C C . ASN B 1 38 ? -26.391 -2.475 7.902 1 97.94 38 ASN B C 1
ATOM 2969 O O . ASN B 1 38 ? -25.719 -2.334 6.879 1 97.94 38 ASN B O 1
ATOM 2973 N N . TRP B 1 39 ? -26.922 -3.625 8.328 1 98.69 39 TRP B N 1
ATOM 2974 C CA . TRP B 1 39 ? -26.812 -4.809 7.477 1 98.69 39 TRP B CA 1
ATOM 2975 C C . TRP B 1 39 ? -27.578 -4.609 6.168 1 98.69 39 TRP B C 1
ATOM 2977 O O . TRP B 1 39 ? -28.766 -4.32 6.172 1 98.69 39 TRP B O 1
ATOM 2987 N N . GLU B 1 40 ? -26.953 -4.668 5.035 1 98.75 40 GLU B N 1
ATOM 2988 C CA . GLU B 1 40 ? -27.547 -4.48 3.715 1 98.75 40 GLU B CA 1
ATOM 2989 C C . GLU B 1 40 ? -27.125 -5.59 2.756 1 98.75 40 GLU B C 1
ATOM 2991 O O . GLU B 1 40 ? -26.031 -6.141 2.881 1 98.75 40 GLU B O 1
ATOM 2996 N N . THR B 1 41 ? -27.953 -5.91 1.779 1 98.56 41 THR B N 1
ATOM 2997 C CA . THR B 1 41 ? -27.625 -6.852 0.72 1 98.56 41 THR B CA 1
ATOM 2998 C C . THR B 1 41 ? -26.875 -6.152 -0.411 1 98.56 41 THR B C 1
ATOM 3000 O O . THR B 1 41 ? -26.938 -4.926 -0.536 1 98.56 41 THR B O 1
ATOM 3003 N N . PRO B 1 42 ? -26.109 -6.898 -1.182 1 98.5 42 PRO B N 1
ATOM 3004 C CA . PRO B 1 42 ? -25.469 -6.289 -2.354 1 98.5 42 PRO B CA 1
ATOM 3005 C C . PRO B 1 42 ? -26.469 -5.594 -3.273 1 98.5 42 PRO B C 1
ATOM 3007 O O . PRO B 1 42 ? -26.172 -4.547 -3.846 1 98.5 42 PRO B O 1
ATOM 3010 N N . GLU B 1 43 ? -27.641 -6.188 -3.424 1 98.62 43 GLU B N 1
ATOM 3011 C CA . GLU B 1 43 ? -28.672 -5.609 -4.273 1 98.62 43 GLU B CA 1
ATOM 3012 C C . GLU B 1 43 ? -29.109 -4.238 -3.766 1 98.62 43 GLU B C 1
ATOM 3014 O O . GLU B 1 43 ? -29.25 -3.297 -4.547 1 98.62 43 GLU B O 1
ATOM 3019 N N . ALA B 1 44 ? -29.312 -4.125 -2.443 1 98.62 44 ALA B N 1
ATOM 3020 C CA . ALA B 1 44 ? -29.734 -2.861 -1.845 1 98.62 44 ALA B CA 1
ATOM 3021 C C . ALA B 1 44 ? -28.656 -1.791 -2.021 1 98.62 44 ALA B C 1
ATOM 3023 O O . ALA B 1 44 ? -28.969 -0.643 -2.352 1 98.62 44 ALA B O 1
ATOM 3024 N N . VAL B 1 45 ? -27.422 -2.17 -1.804 1 98.75 45 VAL B N 1
ATOM 3025 C CA . VAL B 1 45 ? -26.312 -1.231 -1.937 1 98.75 45 VAL B CA 1
ATOM 3026 C C . VAL B 1 45 ? -26.156 -0.819 -3.398 1 98.75 45 VAL B C 1
ATOM 3028 O O . VAL B 1 45 ? -25.875 0.343 -3.695 1 98.75 45 VAL B O 1
ATOM 3031 N N . ALA B 1 46 ? -26.297 -1.791 -4.336 1 98.62 46 ALA B N 1
ATOM 3032 C CA . ALA B 1 46 ? -26.219 -1.509 -5.766 1 98.62 46 ALA B CA 1
ATOM 3033 C C . ALA B 1 46 ? -27.281 -0.5 -6.191 1 98.62 46 ALA B C 1
ATOM 3035 O O . ALA B 1 46 ? -27.016 0.388 -7.004 1 98.62 46 ALA B O 1
ATOM 3036 N N . GLU B 1 47 ? -28.438 -0.636 -5.695 1 98.25 47 GLU B N 1
ATOM 3037 C CA . GLU B 1 47 ? -29.531 0.283 -6.008 1 98.25 47 GLU B CA 1
ATOM 3038 C C . GLU B 1 47 ? -29.203 1.706 -5.57 1 98.25 47 GLU B C 1
ATOM 3040 O O . GLU B 1 47 ? -29.453 2.664 -6.305 1 98.25 47 GLU B O 1
ATOM 3045 N N . LYS B 1 48 ? -28.609 1.883 -4.41 1 97.5 48 LYS B N 1
ATOM 3046 C CA . LYS B 1 48 ? -28.281 3.191 -3.859 1 97.5 48 LYS B CA 1
ATOM 3047 C C . LYS B 1 48 ? -27.078 3.801 -4.578 1 97.5 48 LYS B C 1
ATOM 3049 O O . LYS B 1 48 ? -27.016 5.016 -4.781 1 97.5 48 LYS B O 1
ATOM 3054 N N . SER B 1 49 ? -26.094 2.969 -4.938 1 97.75 49 SER B N 1
ATOM 3055 C CA . SER B 1 49 ? -24.812 3.449 -5.453 1 97.75 49 SER B CA 1
ATOM 3056 C C . SER B 1 49 ? -24.812 3.508 -6.977 1 97.75 49 SER B C 1
ATOM 3058 O O . SER B 1 49 ? -23.953 4.148 -7.578 1 97.75 49 SER B O 1
ATOM 3060 N N . GLY B 1 50 ? -25.703 2.768 -7.625 1 97.94 50 GLY B N 1
ATOM 3061 C CA . GLY B 1 50 ? -25.734 2.695 -9.078 1 97.94 50 GLY B CA 1
ATOM 3062 C C . GLY B 1 50 ? -24.703 1.747 -9.648 1 97.94 50 GLY B C 1
ATOM 3063 O O . GLY B 1 50 ? -24.422 1.78 -10.852 1 97.94 50 GLY B O 1
ATOM 3064 N N . LEU B 1 51 ? -24.141 0.868 -8.828 1 98.56 51 LEU B N 1
ATOM 3065 C CA . LEU B 1 51 ? -23.094 -0.046 -9.25 1 98.56 51 LEU B CA 1
ATOM 3066 C C . LEU B 1 51 ? -23.672 -1.392 -9.672 1 98.56 51 LEU B C 1
ATOM 3068 O O . LEU B 1 51 ? -24.812 -1.706 -9.344 1 98.56 51 LEU B O 1
ATOM 3072 N N . HIS B 1 52 ? -22.953 -2.113 -10.523 1 98.44 52 HIS B N 1
ATOM 3073 C CA . HIS B 1 52 ? -23.375 -3.441 -10.961 1 98.44 52 HIS B CA 1
ATOM 3074 C C . HIS B 1 52 ? -23.375 -4.426 -9.797 1 98.44 52 HIS B C 1
ATOM 3076 O O . HIS B 1 52 ? -22.375 -4.59 -9.102 1 98.44 52 HIS B O 1
ATOM 3082 N N . THR B 1 53 ? -24.453 -5.129 -9.594 1 98.25 53 THR B N 1
ATOM 3083 C CA . THR B 1 53 ? -24.703 -5.918 -8.391 1 98.25 53 THR B CA 1
ATOM 3084 C C . THR B 1 53 ? -23.641 -7.008 -8.234 1 98.25 53 THR B C 1
ATOM 3086 O O . THR B 1 53 ? -23.062 -7.168 -7.156 1 98.25 53 THR B O 1
ATOM 3089 N N . ARG B 1 54 ? -23.344 -7.742 -9.242 1 96.81 54 ARG B N 1
ATOM 3090 C CA . ARG B 1 54 ? -22.391 -8.836 -9.156 1 96.81 54 ARG B CA 1
ATOM 3091 C C . ARG B 1 54 ? -21 -8.32 -8.805 1 96.81 54 ARG B C 1
ATOM 3093 O O . ARG B 1 54 ? -20.328 -8.867 -7.918 1 96.81 54 ARG B O 1
ATOM 3100 N N . SER B 1 55 ? -20.578 -7.285 -9.562 1 97.94 55 SER B N 1
ATOM 3101 C CA . SER B 1 55 ? -19.266 -6.699 -9.328 1 97.94 55 SER B CA 1
ATOM 3102 C C . SER B 1 55 ? -19.172 -6.117 -7.918 1 97.94 55 SER B C 1
ATOM 3104 O O . SER B 1 55 ? -18.141 -6.266 -7.25 1 97.94 55 SER B O 1
ATOM 3106 N N . LEU B 1 56 ? -20.25 -5.527 -7.527 1 98.62 56 LEU B N 1
ATOM 3107 C CA . LEU B 1 56 ? -20.281 -4.961 -6.184 1 98.62 56 LEU B CA 1
ATOM 3108 C C . LEU B 1 56 ? -20.141 -6.051 -5.125 1 98.62 56 LEU B C 1
ATOM 3110 O O . LEU B 1 56 ? -19.422 -5.879 -4.145 1 98.62 56 LEU B O 1
ATOM 3114 N N . ALA B 1 57 ? -20.812 -7.152 -5.309 1 98.12 57 ALA B N 1
ATOM 3115 C CA . ALA B 1 57 ? -20.734 -8.258 -4.355 1 98.12 57 ALA B CA 1
ATOM 3116 C C . ALA B 1 57 ? -19.297 -8.758 -4.211 1 98.12 57 ALA B C 1
ATOM 3118 O O . ALA B 1 57 ? -18.859 -9.102 -3.109 1 98.12 57 ALA B O 1
ATOM 3119 N N . GLN B 1 58 ? -18.516 -8.789 -5.316 1 97.62 58 GLN B N 1
ATOM 3120 C CA . GLN B 1 58 ? -17.109 -9.188 -5.281 1 97.62 58 GLN B CA 1
ATOM 3121 C C . GLN B 1 58 ? -16.281 -8.211 -4.461 1 97.62 58 GLN B C 1
ATOM 3123 O O . GLN B 1 58 ? -15.43 -8.617 -3.672 1 97.62 58 GLN B O 1
ATOM 3128 N N . VAL B 1 59 ? -16.578 -6.965 -4.637 1 98.69 59 VAL B N 1
ATOM 3129 C CA . VAL B 1 59 ? -15.828 -5.93 -3.928 1 98.69 59 VAL B CA 1
ATOM 3130 C C . VAL B 1 59 ? -16.188 -5.957 -2.443 1 98.69 59 VAL B C 1
ATOM 3132 O O . VAL B 1 59 ? -15.312 -5.812 -1.585 1 98.69 59 VAL B O 1
ATOM 3135 N N . LEU B 1 60 ? -17.469 -6.172 -2.133 1 98.81 60 LEU B N 1
ATOM 3136 C CA . LEU B 1 60 ? -17.891 -6.273 -0.739 1 98.81 60 LEU B CA 1
ATOM 3137 C C . LEU B 1 60 ? -17.203 -7.441 -0.047 1 98.81 60 LEU B C 1
ATOM 3139 O O . LEU B 1 60 ? -16.734 -7.312 1.088 1 98.81 60 LEU B O 1
ATOM 3143 N N . ASN B 1 61 ? -17.078 -8.578 -0.723 1 98.31 61 ASN B N 1
ATOM 3144 C CA . ASN B 1 61 ? -16.359 -9.719 -0.17 1 98.31 61 ASN B CA 1
ATOM 3145 C C . ASN B 1 61 ? -14.898 -9.391 0.071 1 98.31 61 ASN B C 1
ATOM 3147 O O . ASN B 1 61 ? -14.328 -9.789 1.089 1 98.31 61 ASN B O 1
ATOM 3151 N N . ALA B 1 62 ? -14.281 -8.688 -0.879 1 98.5 62 ALA B N 1
ATOM 3152 C CA . ALA B 1 62 ? -12.891 -8.281 -0.71 1 98.5 62 ALA B CA 1
ATOM 3153 C C . ALA B 1 62 ? -12.734 -7.363 0.501 1 98.5 62 ALA B C 1
ATOM 3155 O O . ALA B 1 62 ? -11.789 -7.508 1.276 1 98.5 62 ALA B O 1
ATOM 3156 N N . LEU B 1 63 ? -13.68 -6.445 0.681 1 98.88 63 LEU B N 1
ATOM 3157 C CA . LEU B 1 63 ? -13.633 -5.531 1.816 1 98.88 63 LEU B CA 1
ATOM 3158 C C . LEU B 1 63 ? -13.781 -6.289 3.131 1 98.88 63 LEU B C 1
ATOM 3160 O O . LEU B 1 63 ? -13.172 -5.922 4.137 1 98.88 63 LEU B O 1
ATOM 3164 N N . VAL B 1 64 ? -14.633 -7.352 3.143 1 98.81 64 VAL B N 1
ATOM 3165 C CA . VAL B 1 64 ? -14.75 -8.203 4.32 1 98.81 64 VAL B CA 1
ATOM 3166 C C . VAL B 1 64 ? -13.414 -8.891 4.602 1 98.81 64 VAL B C 1
ATOM 3168 O O . VAL B 1 64 ? -12.945 -8.898 5.738 1 98.81 64 VAL B O 1
ATOM 3171 N N . SER B 1 65 ? -12.836 -9.422 3.506 1 98.25 65 SER B N 1
ATOM 3172 C CA . SER B 1 65 ? -11.57 -10.141 3.629 1 98.25 65 SER B CA 1
ATOM 3173 C C . SER B 1 65 ? -10.484 -9.25 4.223 1 98.25 65 SER B C 1
ATOM 3175 O O . SER B 1 65 ? -9.578 -9.734 4.906 1 98.25 65 SER B O 1
ATOM 3177 N N . LEU B 1 66 ? -10.562 -7.949 4.043 1 98.31 66 LEU B N 1
ATOM 3178 C CA . LEU B 1 66 ? -9.547 -6.992 4.469 1 98.31 66 LEU B CA 1
ATOM 3179 C C . LEU B 1 66 ? -9.898 -6.402 5.832 1 98.31 66 LEU B C 1
ATOM 3181 O O . LEU B 1 66 ? -9.125 -5.613 6.387 1 98.31 66 LEU B O 1
ATOM 3185 N N . GLY B 1 67 ? -11.078 -6.676 6.336 1 98.19 67 GLY B N 1
ATOM 3186 C CA . GLY B 1 67 ? -11.445 -6.277 7.684 1 98.19 67 GLY B CA 1
ATOM 3187 C C . GLY B 1 67 ? -12.125 -4.922 7.738 1 98.19 67 GLY B C 1
ATOM 3188 O O . GLY B 1 67 ? -12.281 -4.34 8.812 1 98.19 67 GLY B O 1
ATOM 3189 N N . PHE B 1 68 ? -12.57 -4.375 6.578 1 98.75 68 PHE B N 1
ATOM 3190 C CA . PHE B 1 68 ? -13.242 -3.078 6.57 1 98.75 68 PHE B CA 1
ATOM 3191 C C . PHE B 1 68 ? -14.711 -3.229 6.949 1 98.75 68 PHE B C 1
ATOM 3193 O O . PHE B 1 68 ? -15.289 -2.336 7.574 1 98.75 68 PHE B O 1
ATOM 3200 N N . ILE B 1 69 ? -15.281 -4.309 6.484 1 98.81 69 ILE B N 1
ATOM 3201 C CA . ILE B 1 69 ? -16.688 -4.586 6.773 1 98.81 69 ILE B CA 1
ATOM 3202 C C . ILE B 1 69 ? -16.844 -6.047 7.191 1 98.81 69 ILE B C 1
ATOM 3204 O O . ILE B 1 69 ? -15.867 -6.801 7.223 1 98.81 69 ILE B O 1
ATOM 3208 N N . GLU B 1 70 ? -17.984 -6.398 7.609 1 98.62 70 GLU B N 1
ATOM 3209 C CA . GLU B 1 70 ? -18.328 -7.746 8.047 1 98.62 70 GLU B CA 1
ATOM 3210 C C . GLU B 1 70 ? -19.438 -8.344 7.188 1 98.62 70 GLU B C 1
ATOM 3212 O O . GLU B 1 70 ? -20.172 -7.609 6.531 1 98.62 70 GLU B O 1
ATOM 3217 N N . LYS B 1 71 ? -19.5 -9.625 7.219 1 98.5 71 LYS B N 1
ATOM 3218 C CA . LYS B 1 71 ? -20.5 -10.336 6.43 1 98.5 71 LYS B CA 1
ATOM 3219 C C . LYS B 1 71 ? -21.297 -11.305 7.301 1 98.5 71 LYS B C 1
ATOM 3221 O O . LYS B 1 71 ? -20.719 -11.992 8.156 1 98.5 71 LYS B O 1
ATOM 3226 N N . LYS B 1 72 ? -22.562 -11.297 7.246 1 97.88 72 LYS B N 1
ATOM 3227 C CA . LYS B 1 72 ? -23.5 -12.273 7.793 1 97.88 72 LYS B CA 1
ATOM 3228 C C . LYS B 1 72 ? -24.469 -12.766 6.727 1 97.88 72 LYS B C 1
ATOM 3230 O O . LYS B 1 72 ? -25.312 -12.016 6.254 1 97.88 72 LYS B O 1
ATOM 3235 N N . GLN B 1 73 ? -24.266 -14.078 6.336 1 95.62 73 GLN B N 1
ATOM 3236 C CA . GLN B 1 73 ? -25.031 -14.609 5.223 1 95.62 73 GLN B CA 1
ATOM 3237 C C . GLN B 1 73 ? -24.859 -13.758 3.967 1 95.62 73 GLN B C 1
ATOM 3239 O O . GLN B 1 73 ? -23.734 -13.562 3.5 1 95.62 73 GLN B O 1
ATOM 3244 N N . ASN B 1 74 ? -25.906 -13.172 3.51 1 96.44 74 ASN B N 1
ATOM 3245 C CA . ASN B 1 74 ? -25.781 -12.375 2.295 1 96.44 74 ASN B CA 1
ATOM 3246 C C . ASN B 1 74 ? -25.922 -10.883 2.588 1 96.44 74 ASN B C 1
ATOM 3248 O O . ASN B 1 74 ? -26.359 -10.109 1.731 1 96.44 74 ASN B O 1
ATOM 3252 N N . THR B 1 75 ? -25.547 -10.492 3.801 1 98.56 75 THR B N 1
ATOM 3253 C CA . THR B 1 75 ? -25.594 -9.078 4.16 1 98.56 75 THR B CA 1
ATOM 3254 C C . THR B 1 75 ? -24.234 -8.586 4.652 1 98.56 75 THR B C 1
ATOM 3256 O O . THR B 1 75 ? -23.406 -9.391 5.102 1 98.56 75 THR B O 1
ATOM 3259 N N . TYR B 1 76 ? -24.031 -7.352 4.531 1 98.81 76 TYR B N 1
ATOM 3260 C CA . TYR B 1 76 ? -22.766 -6.711 4.875 1 98.81 76 TYR B CA 1
ATOM 3261 C C . TYR B 1 76 ? -23 -5.492 5.758 1 98.81 76 TYR B C 1
ATOM 3263 O O . TYR B 1 76 ? -24.031 -4.824 5.652 1 98.81 76 TYR B O 1
ATOM 3271 N N . ARG B 1 77 ? -22.047 -5.199 6.582 1 98.88 77 ARG B N 1
ATOM 3272 C CA . ARG B 1 77 ? -22.094 -4.02 7.441 1 98.88 77 ARG B CA 1
ATOM 3273 C C . ARG B 1 77 ? -20.688 -3.537 7.785 1 98.88 77 ARG B C 1
ATOM 3275 O O . ARG B 1 77 ? -19.75 -4.336 7.863 1 98.88 77 ARG B O 1
ATOM 3282 N N . ASN B 1 78 ? -20.594 -2.258 8.008 1 98.88 78 ASN B N 1
ATOM 3283 C CA . ASN B 1 78 ? -19.312 -1.705 8.453 1 98.88 78 ASN B CA 1
ATOM 3284 C C . ASN B 1 78 ? -18.875 -2.324 9.773 1 98.88 78 ASN B C 1
ATOM 3286 O O . ASN B 1 78 ? -19.703 -2.623 10.633 1 98.88 78 ASN B O 1
ATOM 3290 N N . THR B 1 79 ? -17.547 -2.555 9.945 1 98.75 79 THR B N 1
ATOM 3291 C CA . THR B 1 79 ? -17.031 -2.684 11.297 1 98.75 79 THR B CA 1
ATOM 3292 C C . THR B 1 79 ? -17.234 -1.395 12.086 1 98.75 79 THR B C 1
ATOM 3294 O O . THR B 1 79 ? -17.469 -0.335 11.5 1 98.75 79 THR B O 1
ATOM 3297 N N . PRO B 1 80 ? -17.125 -1.48 13.383 1 98.25 80 PRO B N 1
ATOM 3298 C CA . PRO B 1 80 ? -17.25 -0.253 14.172 1 98.25 80 PRO B CA 1
ATOM 3299 C C . PRO B 1 80 ? -16.25 0.817 13.758 1 98.25 80 PRO B C 1
ATOM 3301 O O . PRO B 1 80 ? -16.609 1.992 13.641 1 98.25 80 PRO B O 1
ATOM 3304 N N . GLN B 1 81 ? -15.055 0.448 13.461 1 98.25 81 GLN B N 1
ATOM 3305 C CA . GLN B 1 81 ? -14.016 1.393 13.062 1 98.25 81 GLN B CA 1
ATOM 3306 C C . GLN B 1 81 ? -14.328 2.012 11.703 1 98.25 81 GLN B C 1
ATOM 3308 O O . GLN B 1 81 ? -14.156 3.217 11.508 1 98.25 81 GLN B O 1
ATOM 3313 N N . SER B 1 82 ? -14.719 1.165 10.758 1 98.69 82 SER B N 1
ATOM 3314 C CA . SER B 1 82 ? -15.062 1.687 9.438 1 98.69 82 SER B CA 1
ATOM 3315 C C . SER B 1 82 ? -16.266 2.627 9.508 1 98.69 82 SER B C 1
ATOM 3317 O O . SER B 1 82 ? -16.328 3.617 8.781 1 98.69 82 SER B O 1
ATOM 3319 N N . ASN B 1 83 ? -17.156 2.281 10.359 1 98.44 83 ASN B N 1
ATOM 3320 C CA . ASN B 1 83 ? -18.297 3.172 10.547 1 98.44 83 ASN B CA 1
ATOM 3321 C C . ASN B 1 83 ? -17.875 4.504 11.164 1 98.44 83 ASN B C 1
ATOM 3323 O O . ASN B 1 83 ? -18.406 5.555 10.805 1 98.44 83 ASN B O 1
ATOM 3327 N N . GLU B 1 84 ? -16.984 4.496 12.016 1 98.38 84 GLU B N 1
ATOM 3328 C CA . GLU B 1 84 ? -16.5 5.684 12.719 1 98.38 84 GLU B CA 1
ATOM 3329 C C . GLU B 1 84 ? -15.742 6.613 11.781 1 98.38 84 GLU B C 1
ATOM 3331 O O . GLU B 1 84 ? -15.922 7.832 11.82 1 98.38 84 GLU B O 1
ATOM 3336 N N . PHE B 1 85 ? -14.969 6.09 10.82 1 98.56 85 PHE B N 1
ATOM 3337 C CA . PHE B 1 85 ? -14.023 6.945 10.102 1 98.56 85 PHE B CA 1
ATOM 3338 C C . PHE B 1 85 ? -14.406 7.051 8.633 1 98.56 85 PHE B C 1
ATOM 3340 O O . PHE B 1 85 ? -13.961 7.969 7.934 1 98.56 85 PHE B O 1
ATOM 3347 N N . LEU B 1 86 ? -15.25 6.051 8.125 1 98.81 86 LEU B N 1
ATOM 3348 C CA . LEU B 1 86 ? -15.422 6 6.676 1 98.81 86 LEU B CA 1
ATOM 3349 C C . LEU B 1 86 ? -16.875 6.219 6.289 1 98.81 86 LEU B C 1
ATOM 3351 O O . LEU B 1 86 ? -17.203 6.305 5.105 1 98.81 86 LEU B O 1
ATOM 3355 N N . ASN B 1 87 ? -17.766 6.281 7.266 1 98.5 87 ASN B N 1
ATOM 3356 C CA . ASN B 1 87 ? -19.172 6.633 7.078 1 98.5 87 ASN B CA 1
ATOM 3357 C C . ASN B 1 87 ? -19.375 8.148 7.082 1 98.5 87 ASN B C 1
ATOM 3359 O O . ASN B 1 87 ? -19 8.82 8.047 1 98.5 87 ASN B O 1
ATOM 3363 N N . ARG B 1 88 ? -19.984 8.68 6.035 1 97.5 88 ARG B N 1
ATOM 3364 C CA . ARG B 1 88 ? -20.125 10.117 5.848 1 97.5 88 ARG B CA 1
ATOM 3365 C C . ARG B 1 88 ? -20.938 10.742 6.988 1 97.5 88 ARG B C 1
ATOM 3367 O O . ARG B 1 88 ? -20.844 11.945 7.23 1 97.5 88 ARG B O 1
ATOM 3374 N N . ASN B 1 89 ? -21.672 10 7.68 1 96.94 89 ASN B N 1
ATOM 3375 C CA . ASN B 1 89 ? -22.5 10.5 8.766 1 96.94 89 ASN B CA 1
ATOM 3376 C C . ASN B 1 89 ? -21.703 10.656 10.055 1 96.94 89 ASN B C 1
ATOM 3378 O O . ASN B 1 89 ? -22.203 11.234 11.031 1 96.94 89 ASN B O 1
ATOM 3382 N N . SER B 1 90 ? -20.5 10.195 10.078 1 97.62 90 SER B N 1
ATOM 3383 C CA . SER B 1 90 ? -19.672 10.258 11.273 1 97.62 90 SER B CA 1
ATOM 3384 C C . SER B 1 90 ? -19.094 11.648 11.477 1 97.62 90 SER B C 1
ATOM 3386 O O . SER B 1 90 ? -18.75 12.328 10.508 1 97.62 90 SER B O 1
ATOM 3388 N N . PHE B 1 91 ? -18.922 12.047 12.703 1 96.56 91 PHE B N 1
ATOM 3389 C CA . PHE B 1 91 ? -18.312 13.312 13.094 1 96.56 91 PHE B CA 1
ATOM 3390 C C . PHE B 1 91 ? -16.859 13.375 12.672 1 96.56 91 PHE B C 1
ATOM 3392 O O . PHE B 1 91 ? -16.344 14.445 12.336 1 96.56 91 PHE B O 1
ATOM 3399 N N . VAL B 1 92 ? -16.219 12.289 12.586 1 97.75 92 VAL B N 1
ATOM 3400 C CA . VAL B 1 92 ? -14.805 12.227 12.242 1 97.75 92 VAL B CA 1
ATOM 3401 C C . VAL B 1 92 ? -14.617 11.484 10.922 1 97.75 92 VAL B C 1
ATOM 3403 O O . VAL B 1 92 ? -13.648 10.734 10.758 1 97.75 92 VAL B O 1
ATOM 3406 N N . TYR B 1 93 ? -15.578 11.703 9.969 1 97.94 93 TYR B N 1
ATOM 3407 C CA . TYR B 1 93 ? -15.5 11.133 8.633 1 97.94 93 TYR B CA 1
ATOM 3408 C C . TYR B 1 93 ? -14.203 11.555 7.941 1 97.94 93 TYR B C 1
ATOM 3410 O O . TYR B 1 93 ? -13.93 12.742 7.805 1 97.94 9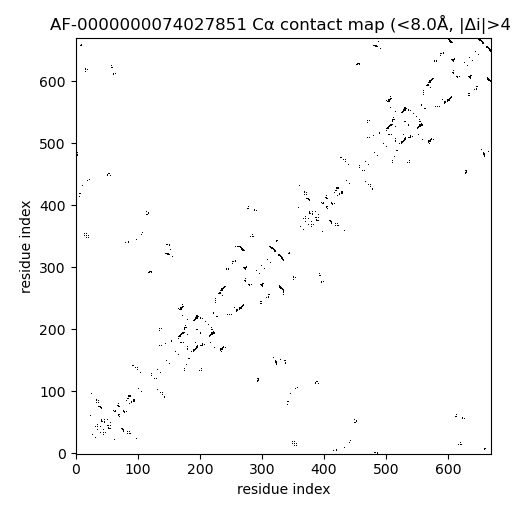3 TYR B O 1
ATOM 3418 N N . LEU B 1 94 ? -13.422 10.523 7.43 1 98.5 94 LEU B N 1
ATOM 3419 C CA . LEU B 1 94 ? -12.094 10.789 6.883 1 98.5 94 LEU B CA 1
ATOM 3420 C C . LEU B 1 94 ? -12.086 10.609 5.367 1 98.5 94 LEU B C 1
ATOM 3422 O O . LEU B 1 94 ? -11.055 10.82 4.719 1 98.5 94 LEU B O 1
ATOM 3426 N N . GLY B 1 95 ? -13.203 10.227 4.773 1 98.5 95 GLY B N 1
ATOM 3427 C CA . GLY B 1 95 ? -13.227 9.867 3.365 1 98.5 95 GLY B CA 1
ATOM 3428 C C . GLY B 1 95 ? -12.703 10.969 2.461 1 98.5 95 GLY B C 1
ATOM 3429 O O . GLY B 1 95 ? -11.859 10.719 1.595 1 98.5 95 GLY B O 1
ATOM 3430 N N . GLU B 1 96 ? -13.117 12.172 2.664 1 97.69 96 GLU B N 1
ATOM 3431 C CA . GLU B 1 96 ? -12.672 13.281 1.822 1 97.69 96 GLU B CA 1
ATOM 3432 C C . GLU B 1 96 ? -11.188 13.57 2.016 1 97.69 96 GLU B C 1
ATOM 3434 O O . GLU B 1 96 ? -10.477 13.859 1.052 1 97.69 96 GLU B O 1
ATOM 3439 N N . SER B 1 97 ? -10.773 13.492 3.271 1 97.31 97 SER B N 1
ATOM 3440 C CA . SER B 1 97 ? -9.367 13.734 3.576 1 97.31 97 SER B CA 1
ATOM 3441 C C . SER B 1 97 ? -8.469 12.695 2.908 1 97.31 97 SER B C 1
ATOM 3443 O O . SER B 1 97 ? -7.43 13.039 2.348 1 97.31 97 SER B O 1
ATOM 3445 N N . LEU B 1 98 ? -8.898 11.461 2.963 1 97.94 98 LEU B N 1
ATOM 3446 C CA . LEU B 1 98 ? -8.109 10.383 2.383 1 97.94 98 LEU B CA 1
ATOM 3447 C C . LEU B 1 98 ? -8.016 10.531 0.868 1 97.94 98 LEU B C 1
ATOM 3449 O O . LEU B 1 98 ? -6.93 10.391 0.294 1 97.94 98 LEU B O 1
ATOM 3453 N N . ILE B 1 99 ? -9.125 10.852 0.208 1 97.56 99 ILE B N 1
ATOM 3454 C CA . ILE B 1 99 ? -9.148 11.031 -1.24 1 97.56 99 ILE B CA 1
ATOM 3455 C C . ILE B 1 99 ? -8.281 12.227 -1.624 1 97.56 99 ILE B C 1
ATOM 3457 O O . ILE B 1 99 ? -7.496 12.156 -2.574 1 97.56 99 ILE B O 1
ATOM 3461 N N . PHE B 1 100 ? -8.383 13.266 -0.863 1 96.94 100 PHE B N 1
ATOM 3462 C CA . PHE B 1 100 ? -7.613 14.477 -1.122 1 96.94 100 PHE B CA 1
ATOM 3463 C C . PHE B 1 100 ? -6.121 14.211 -0.974 1 96.94 100 PHE B C 1
ATOM 3465 O O . PHE B 1 100 ? -5.328 14.594 -1.835 1 96.94 100 PHE B O 1
ATOM 3472 N N . ARG B 1 101 ? -5.73 13.586 0.092 1 94.62 101 ARG B N 1
ATOM 3473 C CA . ARG B 1 101 ? -4.32 13.312 0.364 1 94.62 101 ARG B CA 1
ATOM 3474 C C . ARG B 1 101 ? -3.727 12.391 -0.693 1 94.62 101 ARG B C 1
ATOM 3476 O O . ARG B 1 101 ? -2.572 12.555 -1.093 1 94.62 101 ARG B O 1
ATOM 3483 N N . GLU B 1 102 ? -4.496 11.406 -1.065 1 95.88 102 GLU B N 1
ATOM 3484 C CA . GLU B 1 102 ? -4.035 10.516 -2.127 1 95.88 102 GLU B CA 1
ATOM 3485 C C . GLU B 1 102 ? -3.721 11.289 -3.4 1 95.88 102 GLU B C 1
ATOM 3487 O O . GLU B 1 102 ? -2.73 11.008 -4.078 1 95.88 102 GLU B O 1
ATOM 3492 N N . LYS B 1 103 ? -4.551 12.211 -3.725 1 94 103 LYS B N 1
ATOM 3493 C CA . LYS B 1 103 ? -4.34 13.023 -4.922 1 94 103 LYS B CA 1
ATOM 3494 C C . LYS B 1 103 ? -3.143 13.953 -4.754 1 94 103 LYS B C 1
ATOM 3496 O O . LYS B 1 103 ? -2.303 14.062 -5.652 1 94 103 LYS B O 1
ATOM 3501 N N . MET B 1 104 ? -3.033 14.562 -3.625 1 91.88 104 MET B N 1
ATOM 3502 C CA . MET B 1 104 ? -2.012 15.57 -3.342 1 91.88 104 MET B CA 1
ATOM 3503 C C . MET B 1 104 ? -0.623 14.938 -3.311 1 91.88 104 MET B C 1
ATOM 3505 O O . MET B 1 104 ? 0.342 15.523 -3.805 1 91.88 104 MET B O 1
ATOM 3509 N N . MET B 1 105 ? -0.517 13.727 -2.783 1 93.44 105 MET B N 1
ATOM 3510 C CA . MET B 1 105 ? 0.771 13.078 -2.561 1 93.44 105 MET B CA 1
ATOM 3511 C C . MET B 1 105 ? 1.052 12.039 -3.643 1 93.44 105 MET B C 1
ATOM 3513 O O . MET B 1 105 ? 1.954 11.211 -3.496 1 93.44 105 MET B O 1
ATOM 3517 N N . SER B 1 106 ? 0.308 12.086 -4.684 1 91.75 106 SER B N 1
ATOM 3518 C CA . SER B 1 106 ? 0.281 11.016 -5.676 1 91.75 106 SER B CA 1
ATOM 3519 C C . SER B 1 106 ? 1.625 10.883 -6.383 1 91.75 106 SER B C 1
ATOM 3521 O O . SER B 1 106 ? 2.264 11.883 -6.707 1 91.75 106 SER B O 1
ATOM 3523 N N . LEU B 1 107 ? 2.074 9.641 -6.645 1 95.31 107 LEU B N 1
ATOM 3524 C CA . LEU B 1 107 ? 3.256 9.328 -7.438 1 95.31 107 LEU B CA 1
ATOM 3525 C C . LEU B 1 107 ? 2.865 8.688 -8.766 1 95.31 107 LEU B C 1
ATOM 3527 O O . LEU B 1 107 ? 3.67 7.98 -9.383 1 95.31 107 LEU B O 1
ATOM 3531 N N . LYS B 1 108 ? 1.622 8.891 -9.172 1 89.12 108 LYS B N 1
ATOM 3532 C CA . LYS B 1 108 ? 1.104 8.273 -10.383 1 89.12 108 LYS B CA 1
ATOM 3533 C C . LYS B 1 108 ? 1.959 8.641 -11.594 1 89.12 108 LYS B C 1
ATOM 3535 O O . LYS B 1 108 ? 2.137 7.824 -12.508 1 89.12 108 LYS B O 1
ATOM 3540 N N . ASP B 1 109 ? 2.533 9.844 -11.656 1 94.81 109 ASP B N 1
ATOM 3541 C CA . ASP B 1 109 ? 3.318 10.312 -12.797 1 94.81 109 ASP B CA 1
ATOM 3542 C C . ASP B 1 109 ? 4.805 10.367 -12.453 1 94.81 109 ASP B C 1
ATOM 3544 O O . ASP B 1 109 ? 5.535 11.211 -12.977 1 94.81 109 ASP B O 1
ATOM 3548 N N . ILE B 1 110 ? 5.191 9.531 -11.57 1 97.81 110 ILE B N 1
ATOM 3549 C CA . ILE B 1 110 ? 6.555 9.602 -11.055 1 97.81 110 ILE B CA 1
ATOM 3550 C C . ILE B 1 110 ? 7.547 9.328 -12.18 1 97.81 110 ILE B C 1
ATOM 3552 O O . ILE B 1 110 ? 8.633 9.922 -12.219 1 97.81 110 ILE B O 1
ATOM 3556 N N . ASP B 1 111 ? 7.266 8.438 -13.148 1 98.25 111 ASP B N 1
ATOM 3557 C CA . ASP B 1 111 ? 8.18 8.141 -14.25 1 98.25 111 ASP B CA 1
ATOM 3558 C C . ASP B 1 111 ? 8.469 9.398 -15.078 1 98.25 111 ASP B C 1
ATOM 3560 O O . ASP B 1 111 ? 9.625 9.695 -15.375 1 98.25 111 ASP B O 1
ATOM 3564 N N . GLU B 1 112 ? 7.418 10.086 -15.406 1 97.81 112 GLU B N 1
ATOM 3565 C CA . GLU B 1 112 ? 7.566 11.32 -16.156 1 97.81 112 GLU B CA 1
ATOM 3566 C C . GLU B 1 112 ? 8.352 12.367 -15.375 1 97.81 112 GLU B C 1
ATOM 3568 O O . GLU B 1 112 ? 9.203 13.062 -15.93 1 97.81 112 GLU B O 1
ATOM 3573 N N . ARG B 1 113 ? 8.078 12.484 -14.094 1 97.19 113 ARG B N 1
ATOM 3574 C CA . ARG B 1 113 ? 8.758 13.453 -13.234 1 97.19 113 ARG B CA 1
ATOM 3575 C C . ARG B 1 113 ? 10.242 13.133 -13.125 1 97.19 113 ARG B C 1
ATOM 3577 O O . ARG B 1 113 ? 11.07 14.047 -13.039 1 97.19 113 ARG B O 1
ATOM 3584 N N . LEU B 1 114 ? 10.555 11.844 -13.102 1 98.25 114 LEU B N 1
ATOM 3585 C CA . LEU B 1 114 ? 11.945 11.414 -13.039 1 98.25 114 LEU B CA 1
ATOM 3586 C C . LEU B 1 114 ? 12.688 11.773 -14.32 1 98.25 114 LEU B C 1
ATOM 3588 O O . LEU B 1 114 ? 13.883 12.055 -14.297 1 98.25 114 LEU B O 1
ATOM 3592 N N . GLN B 1 115 ? 12.016 11.781 -15.43 1 98.12 115 GLN B N 1
ATOM 3593 C CA . GLN B 1 115 ? 12.633 12.062 -16.719 1 98.12 115 GLN B CA 1
ATOM 3594 C C . GLN B 1 115 ? 12.734 13.57 -16.969 1 98.12 115 GLN B C 1
ATOM 3596 O O . GLN B 1 115 ? 13.766 14.062 -17.422 1 98.12 115 GLN B O 1
ATOM 3601 N N . MET B 1 116 ? 11.719 14.359 -16.625 1 96.88 116 MET B N 1
ATOM 3602 C CA . MET B 1 116 ? 11.602 15.766 -16.984 1 96.88 116 MET B CA 1
ATOM 3603 C C . MET B 1 116 ? 12.297 16.656 -15.961 1 96.88 116 MET B C 1
ATOM 3605 O O . MET B 1 116 ? 12.781 17.734 -16.297 1 96.88 116 MET B O 1
ATOM 3609 N N . GLY B 1 117 ? 12.25 16.203 -14.703 1 96.88 117 GLY B N 1
ATOM 3610 C CA . GLY B 1 117 ? 12.797 17.047 -13.656 1 96.88 117 GLY B CA 1
ATOM 3611 C C . GLY B 1 117 ? 11.781 18 -13.062 1 96.88 117 GLY B C 1
ATOM 3612 O O . GLY B 1 117 ? 10.586 17.891 -13.344 1 96.88 117 GLY B O 1
ATOM 3613 N N . PRO B 1 118 ? 12.227 18.828 -12.219 1 96 118 PRO B N 1
ATOM 3614 C CA . PRO B 1 118 ? 11.32 19.719 -11.492 1 96 118 PRO B CA 1
ATOM 3615 C C . PRO B 1 118 ? 10.75 20.828 -12.375 1 96 118 PRO B C 1
ATOM 3617 O O . PRO B 1 118 ? 11.273 21.094 -13.461 1 96 118 PRO B O 1
ATOM 3620 N N . ILE B 1 119 ? 9.68 21.422 -11.898 1 94.69 119 ILE B N 1
ATOM 3621 C CA . ILE B 1 119 ? 9.023 22.547 -12.562 1 94.69 119 ILE B CA 1
ATOM 3622 C C . ILE B 1 119 ? 9.742 23.844 -12.195 1 94.69 119 ILE B C 1
ATOM 3624 O O . ILE B 1 119 ? 9.844 24.188 -11.016 1 94.69 119 ILE B O 1
ATOM 3628 N N . ALA B 1 120 ? 10.102 24.594 -13.141 1 94.06 120 ALA B N 1
ATOM 3629 C CA . ALA B 1 120 ? 10.938 25.781 -12.945 1 94.06 120 ALA B CA 1
ATOM 3630 C C . ALA B 1 120 ? 10.234 26.797 -12.055 1 94.06 120 ALA B C 1
ATOM 3632 O O . ALA B 1 120 ? 10.859 27.391 -11.164 1 94.06 120 ALA B O 1
ATOM 3633 N N . GLU B 1 121 ? 8.969 26.984 -12.258 1 92.62 121 GLU B N 1
ATOM 3634 C CA . GLU B 1 121 ? 8.211 27.984 -11.492 1 92.62 121 GLU B CA 1
ATOM 3635 C C . GLU B 1 121 ? 8.141 27.594 -10.016 1 92.62 121 GLU B C 1
ATOM 3637 O O . GLU B 1 121 ? 8.18 28.469 -9.148 1 92.62 121 GLU B O 1
ATOM 3642 N N . VAL B 1 122 ? 8.047 26.328 -9.773 1 92.44 122 VAL B N 1
ATOM 3643 C CA . VAL B 1 122 ? 7.957 25.844 -8.406 1 92.44 122 VAL B CA 1
ATOM 3644 C C . VAL B 1 122 ? 9.289 26.047 -7.691 1 92.44 122 VAL B C 1
ATOM 3646 O O . VAL B 1 122 ? 9.328 26.484 -6.539 1 92.44 122 VAL B O 1
ATOM 3649 N N . ILE B 1 123 ? 10.352 25.797 -8.344 1 91.75 123 ILE B N 1
ATOM 3650 C CA . ILE B 1 123 ? 11.68 26 -7.781 1 91.75 123 ILE B CA 1
ATOM 3651 C C . ILE B 1 123 ? 11.867 27.469 -7.418 1 91.75 123 ILE B C 1
ATOM 3653 O O . ILE B 1 123 ? 12.352 27.797 -6.328 1 91.75 123 ILE B O 1
ATOM 3657 N N . ARG B 1 124 ? 11.445 28.359 -8.266 1 90.19 124 ARG B N 1
ATOM 3658 C CA . ARG B 1 124 ? 11.664 29.781 -8.109 1 90.19 124 ARG B CA 1
ATOM 3659 C C . ARG B 1 124 ? 10.891 30.328 -6.91 1 90.19 124 ARG B C 1
ATOM 3661 O O . ARG B 1 124 ? 11.43 31.125 -6.129 1 90.19 124 ARG B O 1
ATOM 3668 N N . ASN B 1 125 ? 9.703 29.891 -6.703 1 87.06 125 ASN B N 1
ATOM 3669 C CA . ASN B 1 125 ? 8.844 30.484 -5.68 1 87.06 125 ASN B CA 1
ATOM 3670 C C . ASN B 1 125 ? 8.969 29.734 -4.352 1 87.06 125 ASN B C 1
ATOM 3672 O O . ASN B 1 125 ? 8.867 30.344 -3.285 1 87.06 125 ASN B O 1
ATOM 3676 N N . ASN B 1 126 ? 9.078 28.438 -4.426 1 90 126 ASN B N 1
ATOM 3677 C CA . ASN B 1 126 ? 9.266 27.531 -3.297 1 90 126 ASN B CA 1
ATOM 3678 C C . ASN B 1 126 ? 8.242 27.781 -2.193 1 90 126 ASN B C 1
ATOM 3680 O O . ASN B 1 126 ? 8.586 27.797 -1.011 1 90 126 ASN B O 1
ATOM 3684 N N . SER B 1 127 ? 6.988 28.172 -2.422 1 83.19 127 SER B N 1
ATOM 3685 C CA . SER B 1 127 ? 5.996 28.594 -1.44 1 83.19 127 SER B CA 1
ATOM 3686 C C . SER B 1 127 ? 4.914 27.547 -1.245 1 83.19 127 SER B C 1
ATOM 3688 O O . SER B 1 127 ? 4.152 27.594 -0.277 1 83.19 127 SER B O 1
ATOM 3690 N N . GLY B 1 128 ? 4.797 26.609 -2.027 1 84.44 128 GLY B N 1
ATOM 3691 C CA . GLY B 1 128 ? 3.809 25.547 -1.908 1 84.44 128 GLY B CA 1
ATOM 3692 C C . GLY B 1 128 ? 2.49 25.875 -2.576 1 84.44 128 GLY B C 1
ATOM 3693 O O . GLY B 1 128 ? 1.702 24.984 -2.895 1 84.44 128 GLY B O 1
ATOM 3694 N N . VAL B 1 129 ? 2.176 27.141 -2.74 1 79.94 129 VAL B N 1
ATOM 3695 C CA . VAL B 1 129 ? 0.88 27.594 -3.234 1 79.94 129 VAL B CA 1
ATOM 3696 C C . VAL B 1 129 ? 0.665 27.094 -4.66 1 79.94 129 VAL B C 1
ATOM 3698 O O . VAL B 1 129 ? -0.475 26.922 -5.094 1 79.94 129 VAL B O 1
ATOM 3701 N N . GLU B 1 130 ? 1.719 26.859 -5.371 1 79.06 130 GLU B N 1
ATOM 3702 C CA . GLU B 1 130 ? 1.625 26.375 -6.75 1 79.06 130 GLU B CA 1
ATOM 3703 C C . GLU B 1 130 ? 1.3 24.891 -6.793 1 79.06 130 GLU B C 1
ATOM 3705 O O . GLU B 1 130 ? 0.862 24.375 -7.824 1 79.06 130 GLU B O 1
ATOM 3710 N N . VAL B 1 131 ? 1.459 24.25 -5.629 1 80.94 131 VAL B N 1
ATOM 3711 C CA . VAL B 1 131 ? 1.392 22.781 -5.66 1 80.94 131 VAL B CA 1
ATOM 3712 C C . VAL B 1 131 ? 0.258 22.297 -4.758 1 80.94 131 VAL B C 1
ATOM 3714 O O . VAL B 1 131 ? -0.288 21.219 -4.965 1 80.94 131 VAL B O 1
ATOM 3717 N N . TYR B 1 132 ? -0.138 23.156 -3.848 1 85.5 132 TYR B N 1
ATOM 3718 C CA . TYR B 1 132 ? -1.126 22.703 -2.873 1 85.5 132 TYR B CA 1
ATOM 3719 C C . TYR B 1 132 ? -2.348 23.625 -2.871 1 85.5 132 TYR B C 1
ATOM 3721 O O . TYR B 1 132 ? -2.219 24.844 -2.98 1 85.5 132 TYR B O 1
ATOM 3729 N N . ASP B 1 133 ? -3.523 23.047 -2.814 1 91.5 133 ASP B N 1
ATOM 3730 C CA . ASP B 1 133 ? -4.742 23.75 -2.436 1 91.5 133 ASP B CA 1
ATOM 3731 C C . ASP B 1 133 ? -4.906 23.797 -0.917 1 91.5 133 ASP B C 1
ATOM 3733 O O . ASP B 1 133 ? -5.609 22.953 -0.342 1 91.5 133 ASP B O 1
ATOM 3737 N N . PHE B 1 134 ? -4.344 24.797 -0.351 1 92.5 134 PHE B N 1
ATOM 3738 C CA . PHE B 1 134 ? -4.281 24.859 1.104 1 92.5 134 PHE B CA 1
ATOM 3739 C C . PHE B 1 134 ? -5.676 25.062 1.695 1 92.5 134 PHE B C 1
ATOM 3741 O O . PHE B 1 134 ? -5.957 24.594 2.801 1 92.5 134 PHE B O 1
ATOM 3748 N N . TYR B 1 135 ? -6.508 25.75 0.973 1 95.88 135 TYR B N 1
ATOM 3749 C CA . TYR B 1 135 ? -7.875 25.938 1.442 1 95.88 135 TYR B CA 1
ATOM 3750 C C . TYR B 1 135 ? -8.594 24.594 1.575 1 95.88 135 TYR B C 1
ATOM 3752 O O . TYR B 1 135 ? -9.148 24.281 2.629 1 95.88 135 TYR B O 1
ATOM 3760 N N . GLU B 1 136 ? -8.555 23.828 0.49 1 96.12 136 GLU B N 1
ATOM 3761 C CA . GLU B 1 136 ? -9.211 22.531 0.504 1 96.12 136 GLU B CA 1
ATOM 3762 C C . GLU B 1 136 ? -8.57 21.594 1.53 1 96.12 136 GLU B C 1
ATOM 3764 O O . GLU B 1 136 ? -9.273 20.828 2.203 1 96.12 136 GLU B O 1
ATOM 3769 N N . ALA B 1 137 ? -7.25 21.656 1.629 1 95.12 137 ALA B N 1
ATOM 3770 C CA . ALA B 1 137 ? -6.543 20.859 2.627 1 95.12 137 ALA B CA 1
ATOM 3771 C C . ALA B 1 137 ? -7.035 21.172 4.035 1 95.12 137 ALA B C 1
ATOM 3773 O O . ALA B 1 137 ? -7.297 20.266 4.828 1 95.12 137 ALA B O 1
ATOM 3774 N N . ALA B 1 138 ? -7.207 22.453 4.324 1 96.69 138 ALA B N 1
ATOM 3775 C CA . ALA B 1 138 ? -7.668 22.891 5.637 1 96.69 138 ALA B CA 1
ATOM 3776 C C . ALA B 1 138 ? -9.109 22.438 5.891 1 96.69 138 ALA B C 1
ATOM 3778 O O . ALA B 1 138 ? -9.43 21.953 6.98 1 96.69 138 ALA B O 1
ATOM 3779 N N . ARG B 1 139 ? -9.906 22.547 4.875 1 97.44 139 ARG B N 1
ATOM 3780 C CA . ARG B 1 139 ? -11.32 22.219 5.008 1 97.44 139 ARG B CA 1
ATOM 3781 C C . ARG B 1 139 ? -11.516 20.734 5.281 1 97.44 139 ARG B C 1
ATOM 3783 O O . ARG B 1 139 ? -12.18 20.359 6.25 1 97.44 139 ARG B O 1
ATOM 3790 N N . ILE B 1 140 ? -10.906 19.938 4.508 1 96.25 140 ILE B N 1
ATOM 3791 C CA . ILE B 1 140 ? -11.172 18.5 4.555 1 96.25 140 ILE B CA 1
ATOM 3792 C C . ILE B 1 140 ? -10.484 17.891 5.777 1 96.25 140 ILE B C 1
ATOM 3794 O O . ILE B 1 140 ? -10.82 16.781 6.191 1 96.25 140 ILE B O 1
ATOM 3798 N N . SER B 1 141 ? -9.547 18.594 6.363 1 94.69 141 SER B N 1
ATOM 3799 C CA . SER B 1 141 ? -8.789 18.047 7.488 1 94.69 141 SER B CA 1
ATOM 3800 C C . SER B 1 141 ? -9.539 18.234 8.805 1 94.69 141 SER B C 1
ATOM 3802 O O . SER B 1 141 ? -9.141 17.703 9.836 1 94.69 141 SER B O 1
ATOM 3804 N N . ILE B 1 142 ? -10.633 18.969 8.805 1 97.38 142 ILE B N 1
ATOM 3805 C CA . ILE B 1 142 ? -11.336 19.344 10.023 1 97.38 142 ILE B CA 1
ATOM 3806 C C . ILE B 1 142 ? -11.727 18.094 10.797 1 97.38 142 ILE B C 1
ATOM 3808 O O . ILE B 1 142 ? -11.352 17.922 11.961 1 97.38 142 ILE B O 1
ATOM 3812 N N . PRO B 1 143 ? -12.391 17.062 10.133 1 97.31 143 PRO B N 1
ATOM 3813 C CA . PRO B 1 143 ? -12.719 15.867 10.906 1 97.31 143 PRO B CA 1
ATOM 3814 C C . PRO B 1 143 ? -11.477 15.125 11.398 1 97.31 143 PRO B C 1
ATOM 3816 O O . PRO B 1 143 ? -11.492 14.562 12.5 1 97.31 143 PRO B O 1
ATOM 3819 N N . GLU B 1 144 ? -10.516 15.156 10.609 1 96.31 144 GLU B N 1
ATOM 3820 C CA . GLU B 1 144 ? -9.266 14.492 10.961 1 96.31 144 GLU B CA 1
ATOM 3821 C C . GLU B 1 144 ? -8.672 15.07 12.25 1 96.31 144 GLU B C 1
ATOM 3823 O O . GLU B 1 144 ? -8.102 14.336 13.055 1 96.31 144 GLU B O 1
ATOM 3828 N N . MET B 1 145 ? -8.773 16.375 12.469 1 95.94 145 MET B N 1
ATOM 3829 C CA . MET B 1 145 ? -8.211 17.031 13.633 1 95.94 145 MET B CA 1
ATOM 3830 C C . MET B 1 145 ? -8.883 16.547 14.914 1 95.94 145 MET B C 1
ATOM 3832 O O . MET B 1 145 ? -8.266 16.531 15.984 1 95.94 145 MET B O 1
ATOM 3836 N N . TYR B 1 146 ? -10.094 16.078 14.766 1 96.88 146 TYR B N 1
ATOM 3837 C CA . TYR B 1 146 ? -10.859 15.641 15.922 1 96.88 146 TYR B CA 1
ATOM 3838 C C . TYR B 1 146 ? -10.641 14.156 16.203 1 96.88 146 TYR B C 1
ATOM 3840 O O . TYR B 1 146 ? -11.281 13.578 17.078 1 96.88 146 TYR B O 1
ATOM 3848 N N . THR B 1 147 ? -9.742 13.531 15.477 1 96.25 147 THR B N 1
ATOM 3849 C CA . THR B 1 147 ? -9.422 12.133 15.75 1 96.25 147 THR B CA 1
ATOM 3850 C C . THR B 1 147 ? -8.367 12.016 16.844 1 96.25 147 THR B C 1
ATOM 3852 O O . THR B 1 147 ? -7.926 10.914 17.188 1 96.25 147 THR B O 1
ATOM 3855 N N . GLY B 1 148 ? -7.961 13.078 17.438 1 94.31 148 GLY B N 1
ATOM 3856 C CA . GLY B 1 148 ? -6.988 13.008 18.516 1 94.31 148 GLY B CA 1
ATOM 3857 C C . GLY B 1 148 ? -6.172 14.273 18.672 1 94.31 148 GLY B C 1
ATOM 3858 O O . GLY B 1 148 ? -5.805 14.648 19.781 1 94.31 148 GLY B O 1
ATOM 3859 N N . ARG B 1 149 ? -5.895 15.016 17.578 1 94.81 149 ARG B N 1
ATOM 3860 C CA . ARG B 1 149 ? -5.023 16.188 17.594 1 94.81 149 ARG B CA 1
ATOM 3861 C C . ARG B 1 149 ? -5.59 17.281 18.5 1 94.81 149 ARG B C 1
ATOM 3863 O O . ARG B 1 149 ? -4.867 17.859 19.312 1 94.81 149 ARG B O 1
ATOM 3870 N N . VAL B 1 150 ? -6.871 17.594 18.312 1 96.06 150 VAL B N 1
ATOM 3871 C CA . VAL B 1 150 ? -7.52 18.609 19.141 1 96.06 150 VAL B CA 1
ATOM 3872 C C . VAL B 1 150 ? -7.48 18.203 20.609 1 96.06 150 VAL B C 1
ATOM 3874 O O . VAL B 1 150 ? -7.09 19 21.469 1 96.06 150 VAL B O 1
ATOM 3877 N N . GLN B 1 151 ? -7.766 16.938 20.844 1 94.75 151 GLN B N 1
ATOM 3878 C CA . GLN B 1 151 ? -7.828 16.422 22.219 1 94.75 151 GLN B CA 1
ATOM 3879 C C . GLN B 1 151 ? -6.465 16.5 22.891 1 94.75 151 GLN B C 1
ATOM 3881 O O . GLN B 1 151 ? -6.359 16.969 24.031 1 94.75 151 GLN B O 1
ATOM 3886 N N . ALA B 1 152 ? -5.496 16.094 22.188 1 93.5 152 ALA B N 1
ATOM 3887 C CA . ALA B 1 152 ? -4.148 16.094 22.75 1 93.5 152 ALA B CA 1
ATOM 3888 C C . ALA B 1 152 ? -3.668 17.516 23.031 1 93.5 152 ALA B C 1
ATOM 3890 O O . ALA B 1 152 ? -3.061 17.797 24.062 1 93.5 152 ALA B O 1
ATOM 3891 N N . PHE B 1 153 ? -3.895 18.375 22.125 1 95.44 153 PHE B N 1
ATOM 3892 C CA . PHE B 1 153 ? -3.482 19.766 22.266 1 95.44 153 PHE B CA 1
ATOM 3893 C C . PHE B 1 153 ? -4.168 20.406 23.453 1 95.44 153 PHE B C 1
ATOM 3895 O O . PHE B 1 153 ? -3.516 21.047 24.281 1 95.44 153 PHE B O 1
ATOM 3902 N N . ILE B 1 154 ? -5.5 20.297 23.562 1 94.94 154 ILE B N 1
ATOM 3903 C CA . ILE B 1 154 ? -6.266 20.922 24.625 1 94.94 154 ILE B CA 1
ATOM 3904 C C . ILE B 1 154 ? -5.832 20.344 25.969 1 94.94 154 ILE B C 1
ATOM 3906 O O . ILE B 1 154 ? -5.691 21.062 26.953 1 94.94 154 ILE B O 1
ATOM 3910 N N . ALA B 1 155 ? -5.617 19.047 25.984 1 93.69 155 ALA B N 1
ATOM 3911 C CA . ALA B 1 155 ? -5.148 18.422 27.219 1 93.69 155 ALA B CA 1
ATOM 3912 C C . ALA B 1 155 ? -3.797 18.984 27.641 1 93.69 155 ALA B C 1
ATOM 3914 O O . ALA B 1 155 ? -3.588 19.297 28.812 1 93.69 155 ALA B O 1
ATOM 3915 N N . ALA B 1 156 ? -2.922 19.125 26.719 1 93.56 156 ALA B N 1
ATOM 3916 C CA . ALA B 1 156 ? -1.596 19.656 27 1 93.56 156 ALA B CA 1
ATOM 3917 C C . ALA B 1 156 ? -1.68 21.109 27.469 1 93.56 156 ALA B C 1
ATOM 3919 O O . ALA B 1 156 ? -1.034 21.5 28.438 1 93.56 156 ALA B O 1
ATOM 3920 N N . ALA B 1 157 ? -2.455 21.922 26.766 1 94.19 157 ALA B N 1
ATOM 3921 C CA . ALA B 1 157 ? -2.629 23.328 27.109 1 94.19 157 ALA B CA 1
ATOM 3922 C C . ALA B 1 157 ? -3.24 23.469 28.5 1 94.19 157 ALA B C 1
ATOM 3924 O O . ALA B 1 157 ? -2.812 24.312 29.297 1 94.19 157 ALA B O 1
ATOM 3925 N N . THR B 1 158 ? -4.203 22.641 28.766 1 93.56 158 THR B N 1
ATOM 3926 C CA . THR B 1 158 ? -4.863 22.688 30.062 1 93.56 158 THR B CA 1
ATOM 3927 C C . THR B 1 158 ? -3.879 22.328 31.172 1 93.56 158 THR B C 1
ATOM 3929 O O . THR B 1 158 ? -3.895 22.953 32.25 1 93.56 158 THR B O 1
ATOM 3932 N N . SER B 1 159 ? -3.111 21.344 30.906 1 92.44 159 SER B N 1
ATOM 3933 C CA . SER B 1 159 ? -2.123 20.938 31.891 1 92.44 159 SER B CA 1
ATOM 3934 C C . SER B 1 159 ? -1.111 22.047 32.156 1 92.44 159 SER B C 1
ATOM 3936 O O . SER B 1 159 ? -0.689 22.25 33.312 1 92.44 159 SER B O 1
ATOM 3938 N N . ILE B 1 160 ? -0.742 22.766 31.188 1 93.06 160 ILE B N 1
ATOM 3939 C CA . ILE B 1 160 ? 0.305 23.781 31.281 1 93.06 160 ILE B CA 1
ATOM 3940 C C . ILE B 1 160 ? -0.249 25.031 31.953 1 93.06 160 ILE B C 1
ATOM 3942 O O . ILE B 1 160 ? 0.412 25.641 32.812 1 93.06 160 ILE B O 1
ATOM 3946 N N . TYR B 1 161 ? -1.4 25.5 31.531 1 91.31 161 TYR B N 1
ATOM 3947 C CA . TYR B 1 161 ? -1.937 26.766 32 1 91.31 161 TYR B CA 1
ATOM 3948 C C . TYR B 1 161 ? -2.719 26.578 33.281 1 91.31 161 TYR B C 1
ATOM 3950 O O . TYR B 1 161 ? -2.859 27.516 34.094 1 91.31 161 TYR B O 1
ATOM 3958 N N . ASN B 1 162 ? -3.15 25.312 33.5 1 83.19 162 ASN B N 1
ATOM 3959 C CA . ASN B 1 162 ? -3.869 24.984 34.719 1 83.19 162 ASN B CA 1
ATOM 3960 C C . ASN B 1 162 ? -4.852 26.094 35.125 1 83.19 162 ASN B C 1
ATOM 3962 O O . ASN B 1 162 ? -5.754 26.422 34.344 1 83.19 162 ASN B O 1
ATOM 3966 N N . ASP B 1 163 ? -4.492 26.906 36.219 1 77.88 163 ASP B N 1
ATOM 3967 C CA . ASP B 1 163 ? -5.445 27.875 36.75 1 77.88 163 ASP B CA 1
ATOM 3968 C C . ASP B 1 163 ? -5.168 29.281 36.188 1 77.88 163 ASP B C 1
ATOM 3970 O O . ASP B 1 163 ? -5.875 30.234 36.531 1 77.88 163 ASP B O 1
ATOM 3974 N N . LYS B 1 164 ? -4.18 29.469 35.281 1 87.38 164 LYS B N 1
ATOM 3975 C CA . LYS B 1 164 ? -3.891 30.75 34.656 1 87.38 164 LYS B CA 1
ATOM 3976 C C . LYS B 1 164 ? -4.008 30.656 33.125 1 87.38 164 LYS B C 1
ATOM 3978 O O . LYS B 1 164 ? -2.998 30.531 32.438 1 87.38 164 LYS B O 1
ATOM 3983 N N . PRO B 1 165 ? -5.23 30.844 32.688 1 90.56 165 PRO B N 1
ATOM 3984 C CA . PRO B 1 165 ? -5.434 30.688 31.234 1 90.56 165 PRO B CA 1
ATOM 3985 C C . PRO B 1 165 ? -4.766 31.812 30.438 1 90.56 165 PRO B C 1
ATOM 3987 O O . PRO B 1 165 ? -4.641 32.938 30.922 1 90.56 165 PRO B O 1
ATOM 3990 N N . PRO B 1 166 ? -4.328 31.469 29.25 1 94.81 166 PRO B N 1
ATOM 3991 C CA . PRO B 1 166 ? -3.828 32.531 28.391 1 94.81 166 PRO B CA 1
ATOM 3992 C C . PRO B 1 166 ? -4.906 33.531 28.016 1 94.81 166 PRO B C 1
ATOM 3994 O O . PRO B 1 166 ? -6.078 33.188 27.891 1 94.81 166 PRO B O 1
ATOM 3997 N N . LYS B 1 167 ? -4.504 34.75 27.938 1 96 167 LYS B N 1
ATOM 3998 C CA . LYS B 1 167 ? -5.465 35.812 27.625 1 96 167 LYS B CA 1
ATOM 3999 C C . LYS B 1 167 ? -5.523 36.031 26.109 1 96 167 LYS B C 1
ATOM 4001 O O . LYS B 1 167 ? -6.609 36.188 25.547 1 96 167 LYS B O 1
ATOM 4006 N N . ASN B 1 168 ? -4.406 36.125 25.484 1 97.88 168 ASN B N 1
ATOM 4007 C CA . ASN B 1 168 ? -4.293 36.406 24.062 1 97.88 168 ASN B CA 1
ATOM 4008 C C . ASN B 1 168 ? -3.535 35.312 23.328 1 97.88 168 ASN B C 1
ATOM 4010 O O . ASN B 1 168 ? -2.369 35.031 23.625 1 97.88 168 ASN B O 1
ATOM 4014 N N . ILE B 1 169 ? -4.191 34.656 22.375 1 98.06 169 ILE B N 1
ATOM 4015 C CA . ILE B 1 169 ? -3.553 33.562 21.688 1 98.06 169 ILE B CA 1
ATOM 4016 C C . ILE B 1 169 ? -3.488 33.844 20.188 1 98.06 169 ILE B C 1
ATOM 4018 O O . ILE B 1 169 ? -4.348 34.531 19.641 1 98.06 169 ILE B O 1
ATOM 4022 N N . LEU B 1 170 ? -2.477 33.344 19.516 1 98.75 170 LEU B N 1
ATOM 4023 C CA . LEU B 1 170 ? -2.311 33.375 18.062 1 98.75 170 LEU B CA 1
ATOM 4024 C C . LEU B 1 170 ? -2.217 31.969 17.484 1 98.75 170 LEU B C 1
ATOM 4026 O O . LEU B 1 170 ? -1.405 31.172 17.938 1 98.75 170 LEU B O 1
ATOM 4030 N N . ASP B 1 171 ? -3.088 31.672 16.609 1 98.75 171 ASP B N 1
ATOM 4031 C CA . ASP B 1 171 ? -2.957 30.484 15.766 1 98.75 171 ASP B CA 1
ATOM 4032 C C . ASP B 1 171 ? -2.361 30.844 14.406 1 98.75 171 ASP B C 1
ATOM 4034 O O . ASP B 1 171 ? -3.086 31.234 13.492 1 98.75 171 ASP B O 1
ATOM 4038 N N . LEU B 1 172 ? -1.041 30.734 14.32 1 98.69 172 LEU B N 1
ATOM 4039 C CA . LEU B 1 172 ? -0.298 31.125 13.133 1 98.69 172 LEU B CA 1
ATOM 4040 C C . LEU B 1 172 ? -0.401 30.062 12.047 1 98.69 172 LEU B C 1
ATOM 4042 O O . LEU B 1 172 ? 0.011 28.922 12.25 1 98.69 172 LEU B O 1
ATOM 4046 N N . GLY B 1 173 ? -0.885 30.469 10.867 1 97.38 173 GLY B N 1
ATOM 4047 C CA . GLY B 1 173 ? -1.186 29.453 9.875 1 97.38 173 GLY B CA 1
ATOM 4048 C C . GLY B 1 173 ? -2.207 28.438 10.344 1 97.38 173 GLY B C 1
ATOM 4049 O O . GLY B 1 173 ? -1.99 27.234 10.227 1 97.38 173 GLY B O 1
ATOM 4050 N N . GLY B 1 174 ? -3.244 28.891 10.82 1 96.75 174 GLY B N 1
ATOM 4051 C CA . GLY B 1 174 ? -4.137 28.078 11.641 1 96.75 174 GLY B CA 1
ATOM 4052 C C . GLY B 1 174 ? -5.086 27.234 10.812 1 96.75 174 GLY B C 1
ATOM 4053 O O . GLY B 1 174 ? -5.836 26.422 11.359 1 96.75 174 GLY B O 1
ATOM 4054 N N . GLY B 1 175 ? -5.109 27.406 9.492 1 96.81 175 GLY B N 1
ATOM 4055 C CA . GLY B 1 175 ? -5.996 26.625 8.648 1 96.81 175 GLY B CA 1
ATOM 4056 C C . GLY B 1 175 ? -7.465 26.875 8.93 1 96.81 175 GLY B C 1
ATOM 4057 O O . GLY B 1 175 ? -7.926 28.016 8.875 1 96.81 175 GLY B O 1
ATOM 4058 N N . SER B 1 176 ? -8.156 25.859 9.336 1 97.75 176 SER B N 1
ATOM 4059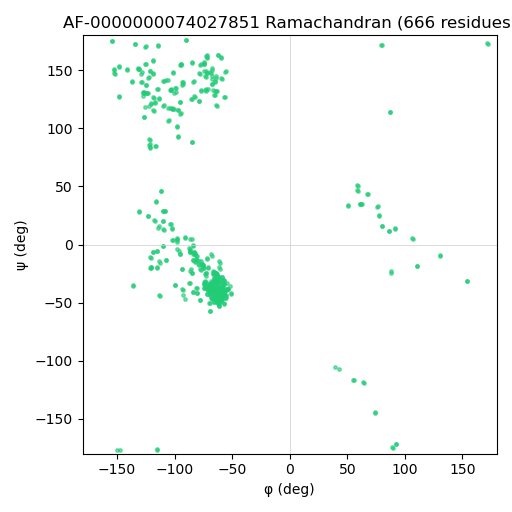 C CA . SER B 1 176 ? -9.578 25.969 9.641 1 97.75 176 SER B CA 1
ATOM 4060 C C . SER B 1 176 ? -9.805 26.766 10.93 1 97.75 176 SER B C 1
ATOM 4062 O O . SER B 1 176 ? -10.922 27.219 11.195 1 97.75 176 SER B O 1
ATOM 4064 N N . GLY B 1 177 ? -8.805 26.859 11.719 1 98 177 GLY B N 1
ATOM 4065 C CA . GLY B 1 177 ? -8.914 27.562 12.984 1 98 177 GLY B CA 1
ATOM 4066 C C . GLY B 1 177 ? -9.438 26.688 14.109 1 98 177 GLY B C 1
ATOM 4067 O O . GLY B 1 177 ? -9.672 27.172 15.219 1 98 177 GLY B O 1
ATOM 4068 N N . VAL B 1 178 ? -9.5 25.406 13.891 1 97.56 178 VAL B N 1
ATOM 4069 C CA . VAL B 1 178 ? -10.117 24.484 14.82 1 97.56 178 VAL B CA 1
ATOM 4070 C C . VAL B 1 178 ? -9.367 24.5 16.156 1 97.56 178 VAL B C 1
ATOM 4072 O O . VAL B 1 178 ? -9.984 24.484 17.219 1 97.56 178 VAL B O 1
ATOM 4075 N N . LEU B 1 179 ? -8.055 24.578 16.141 1 97.19 179 LEU B N 1
ATOM 4076 C CA . LEU B 1 179 ? -7.293 24.578 17.391 1 97.19 179 LEU B CA 1
ATOM 4077 C C . LEU B 1 179 ? -7.586 25.828 18.219 1 97.19 179 LEU B C 1
ATOM 4079 O O . LEU B 1 179 ? -7.801 25.734 19.422 1 97.19 179 LEU B O 1
ATOM 4083 N N . ALA B 1 180 ? -7.613 26.969 17.562 1 97.81 180 ALA B N 1
ATOM 4084 C CA . ALA B 1 180 ? -7.93 28.203 18.25 1 97.81 180 ALA B CA 1
ATOM 4085 C C . ALA B 1 180 ? -9.352 28.188 18.812 1 97.81 180 ALA B C 1
ATOM 4087 O O . ALA B 1 180 ? -9.586 28.578 19.953 1 97.81 180 ALA B O 1
ATOM 4088 N N . ILE B 1 181 ? -10.281 27.719 18 1 97.56 181 ILE B N 1
ATOM 4089 C CA . ILE B 1 181 ? -11.688 27.672 18.391 1 97.56 181 ILE B CA 1
ATOM 4090 C C . ILE B 1 181 ? -11.859 26.797 19.625 1 97.56 181 ILE B C 1
ATOM 4092 O O . ILE B 1 181 ? -12.492 27.203 20.609 1 97.56 181 ILE B O 1
ATOM 4096 N N . GLU B 1 182 ? -11.289 25.609 19.594 1 96.88 182 GLU B N 1
ATOM 4097 C CA . GLU B 1 182 ? -11.43 24.688 20.703 1 96.88 182 GLU B CA 1
ATOM 4098 C C . GLU B 1 182 ? -10.695 25.188 21.953 1 96.88 182 GLU B C 1
ATOM 4100 O O . GLU B 1 182 ? -11.133 24.953 23.078 1 96.88 182 GLU B O 1
ATOM 4105 N N . LEU B 1 183 ? -9.594 25.859 21.75 1 95.81 183 LEU B N 1
ATOM 4106 C CA . LEU B 1 183 ? -8.859 26.422 22.875 1 95.81 183 LEU B CA 1
ATOM 4107 C C . LEU B 1 183 ? -9.688 27.484 23.578 1 95.81 183 LEU B C 1
ATOM 4109 O O . LEU B 1 183 ? -9.727 27.547 24.812 1 95.81 183 LEU B O 1
ATOM 4113 N N . ILE B 1 184 ? -10.32 28.328 22.781 1 95.5 184 ILE B N 1
ATOM 4114 C CA . ILE B 1 184 ? -11.148 29.391 23.328 1 95.5 184 ILE B CA 1
ATOM 4115 C C . ILE B 1 184 ? -12.32 28.781 24.109 1 95.5 184 ILE B C 1
ATOM 4117 O O . ILE B 1 184 ? -12.727 29.312 25.141 1 95.5 184 ILE B O 1
ATOM 4121 N N . ARG B 1 185 ? -12.789 27.703 23.625 1 94.25 185 ARG B N 1
ATOM 4122 C CA . ARG B 1 185 ? -13.867 27 24.312 1 94.25 185 ARG B CA 1
ATOM 4123 C C . ARG B 1 185 ? -13.391 26.422 25.641 1 94.25 185 ARG B C 1
ATOM 4125 O O . ARG B 1 185 ? -14.117 26.438 26.641 1 94.25 185 ARG B O 1
ATOM 4132 N N . ALA B 1 186 ? -12.242 25.953 25.625 1 93.5 186 ALA B N 1
ATOM 4133 C CA . ALA B 1 186 ? -11.672 25.344 26.828 1 93.5 186 ALA B CA 1
ATOM 4134 C C . ALA B 1 186 ? -11.312 26.422 27.844 1 93.5 186 ALA B C 1
ATOM 4136 O O . ALA B 1 186 ? -11.328 26.156 29.062 1 93.5 186 ALA B O 1
ATOM 4137 N N . PHE B 1 187 ? -10.945 27.594 27.422 1 93.25 187 PHE B N 1
ATOM 4138 C CA . PHE B 1 187 ? -10.555 28.719 28.266 1 93.25 187 PHE B CA 1
ATOM 4139 C C . PHE B 1 187 ? -11.43 29.922 28 1 93.25 187 PHE B C 1
ATOM 4141 O O . PHE B 1 187 ? -11.023 30.859 27.297 1 93.25 187 PHE B O 1
ATOM 4148 N N . PRO B 1 188 ? -12.5 29.906 28.828 1 87.94 188 PRO B N 1
ATOM 4149 C CA . PRO B 1 188 ? -13.383 31.047 28.594 1 87.94 188 PRO B CA 1
ATOM 4150 C C . PRO B 1 188 ? -12.719 32.375 28.922 1 87.94 188 PRO B C 1
ATOM 4152 O O . PRO B 1 188 ? -11.961 32.469 29.891 1 87.94 188 PRO B O 1
ATOM 4155 N N . GLY B 1 189 ? -12.734 33.312 28.203 1 87.94 189 GLY B N 1
ATOM 4156 C CA . GLY B 1 189 ? -12.141 34.625 28.422 1 87.94 189 GLY B CA 1
ATOM 4157 C C . GLY B 1 189 ? -10.953 34.906 27.516 1 87.94 189 GLY B C 1
ATOM 4158 O O . GLY B 1 189 ? -10.477 36.031 27.438 1 87.94 189 GLY B O 1
ATOM 4159 N N . CYS B 1 190 ? -10.453 33.844 27 1 93.56 190 CYS B N 1
ATOM 4160 C CA . CYS B 1 190 ? -9.344 33.969 26.078 1 93.56 190 CYS B CA 1
ATOM 4161 C C . CYS B 1 190 ? -9.789 34.656 24.781 1 93.56 190 CYS B C 1
ATOM 4163 O O . CYS B 1 190 ? -10.945 34.562 24.391 1 93.56 190 CYS B O 1
ATOM 4165 N N . GLN B 1 191 ? -8.922 35.469 24.266 1 97.06 191 GLN B N 1
ATOM 4166 C CA . GLN B 1 191 ? -9.078 36.031 22.922 1 97.06 191 GLN B CA 1
ATOM 4167 C C . GLN B 1 191 ? -8.086 35.406 21.938 1 97.06 191 GLN B C 1
ATOM 4169 O O . GLN B 1 191 ? -6.961 35.062 22.312 1 97.06 191 GLN B O 1
ATOM 4174 N N . GLY B 1 192 ? -8.617 35.219 20.766 1 96.81 192 GLY B N 1
ATOM 4175 C CA . GLY B 1 192 ? -7.766 34.531 19.797 1 96.81 192 GLY B CA 1
ATOM 4176 C C . GLY B 1 192 ? -7.668 35.25 18.469 1 96.81 192 GLY B C 1
ATOM 4177 O O . GLY B 1 192 ? -8.602 35.938 18.078 1 96.81 192 GLY B O 1
ATOM 4178 N N . THR B 1 193 ? -6.523 35.156 17.828 1 98.62 193 THR B N 1
ATOM 4179 C CA . THR B 1 193 ? -6.289 35.562 16.453 1 98.62 193 THR B CA 1
ATOM 4180 C C . THR B 1 193 ? -5.875 34.375 15.594 1 98.62 193 THR B C 1
ATOM 4182 O O . THR B 1 193 ? -4.992 33.594 15.984 1 98.62 193 THR B O 1
ATOM 4185 N N . ILE B 1 194 ? -6.559 34.156 14.523 1 98.75 194 ILE B N 1
ATOM 4186 C CA . ILE B 1 194 ? -6.121 33.219 13.5 1 98.75 194 ILE B CA 1
ATOM 4187 C C . ILE B 1 194 ? -5.477 33.969 12.336 1 98.75 194 ILE B C 1
ATOM 4189 O O . ILE B 1 194 ? -6.109 34.812 11.719 1 98.75 194 ILE B O 1
ATOM 4193 N N . PHE B 1 195 ? -4.188 33.719 12.109 1 98.75 195 PHE B N 1
ATOM 4194 C CA . PHE B 1 195 ? -3.469 34.344 11.008 1 98.75 195 PHE B CA 1
ATOM 4195 C C . PHE B 1 195 ? -3.305 33.375 9.844 1 98.75 195 PHE B C 1
ATOM 4197 O O . PHE B 1 195 ? -2.641 32.344 9.984 1 98.75 195 PHE B O 1
ATOM 4204 N N . GLU B 1 196 ? -3.861 33.656 8.734 1 97.62 196 GLU B N 1
ATOM 4205 C CA . GLU B 1 196 ? -3.842 32.75 7.594 1 97.62 196 GLU B CA 1
ATOM 4206 C C . GLU B 1 196 ? -3.666 33.5 6.281 1 97.62 196 GLU B C 1
ATOM 4208 O O . GLU B 1 196 ? -4.016 34.688 6.188 1 97.62 196 GLU B O 1
ATOM 4213 N N . HIS B 1 197 ? -3.066 32.875 5.352 1 96.31 197 HIS B N 1
ATOM 4214 C CA . HIS B 1 197 ? -2.951 33.438 4.008 1 96.31 197 HIS B CA 1
ATOM 4215 C C . HIS B 1 197 ? -4.32 33.781 3.434 1 96.31 197 HIS B C 1
ATOM 4217 O O . HIS B 1 197 ? -5.297 33.062 3.67 1 96.31 197 HIS B O 1
ATOM 4223 N N . PRO B 1 198 ? -4.352 34.781 2.602 1 95.75 198 PRO B N 1
ATOM 4224 C CA . PRO B 1 198 ? -5.633 35.219 2.039 1 95.75 198 PRO B CA 1
ATOM 4225 C C . PRO B 1 198 ? -6.359 34.094 1.294 1 95.75 198 PRO B C 1
ATOM 4227 O O . PRO B 1 198 ? -7.594 34.062 1.279 1 95.75 198 PRO B O 1
ATOM 4230 N N . SER B 1 199 ? -5.617 33.188 0.703 1 95 199 SER B N 1
ATOM 4231 C CA . SER B 1 199 ? -6.219 32.125 -0.08 1 95 199 SER B CA 1
ATOM 4232 C C . SER B 1 199 ? -6.922 31.094 0.819 1 95 199 SER B C 1
ATOM 4234 O O . SER B 1 199 ? -7.711 30.281 0.344 1 95 199 SER B O 1
ATOM 4236 N N . VAL B 1 200 ? -6.699 31.141 2.139 1 97.31 200 VAL B N 1
ATOM 4237 C CA . VAL B 1 200 ? -7.238 30.141 3.051 1 97.31 200 VAL B CA 1
ATOM 4238 C C . VAL B 1 200 ? -8.141 30.812 4.086 1 97.31 200 VAL B C 1
ATOM 4240 O O . VAL B 1 200 ? -9.055 30.188 4.625 1 97.31 200 VAL B O 1
ATOM 4243 N N . ALA B 1 201 ? -8.023 32.125 4.297 1 98 201 ALA B N 1
ATOM 4244 C CA . ALA B 1 201 ? -8.547 32.844 5.453 1 98 201 ALA B CA 1
ATOM 4245 C C . ALA B 1 201 ? -10.078 32.812 5.461 1 98 201 ALA B C 1
ATOM 4247 O O . ALA B 1 201 ? -10.695 33.031 6.508 1 98 201 ALA B O 1
ATOM 4248 N N . GLY B 1 202 ? -10.695 32.656 4.277 1 98 202 GLY B N 1
ATOM 4249 C CA . GLY B 1 202 ? -12.148 32.562 4.227 1 98 202 GLY B CA 1
ATOM 4250 C C . GLY B 1 202 ? -12.719 31.422 5.051 1 98 202 GLY B C 1
ATOM 4251 O O . GLY B 1 202 ? -13.82 31.531 5.594 1 98 202 GLY B O 1
ATOM 4252 N N . LEU B 1 203 ? -11.992 30.375 5.172 1 98.19 203 LEU B N 1
ATOM 4253 C CA . LEU B 1 203 ? -12.453 29.172 5.871 1 98.19 203 LEU B CA 1
ATOM 4254 C C . LEU B 1 203 ? -12.578 29.438 7.367 1 98.19 203 LEU B C 1
ATOM 4256 O O . LEU B 1 203 ? -13.656 29.266 7.941 1 98.19 203 LEU B O 1
ATOM 4260 N N . PRO B 1 204 ? -11.531 29.859 8.086 1 98.44 204 PRO B N 1
ATOM 4261 C CA . PRO B 1 204 ? -11.688 30.125 9.523 1 98.44 204 PRO B CA 1
ATOM 4262 C C . PRO B 1 204 ? -12.672 31.266 9.812 1 98.44 204 PRO B C 1
ATOM 4264 O O . PRO B 1 204 ? -13.336 31.25 10.852 1 98.44 204 PRO B O 1
ATOM 4267 N N . ARG B 1 205 ? -12.836 32.25 8.93 1 98.19 205 ARG B N 1
ATOM 4268 C CA . ARG B 1 205 ? -13.828 33.312 9.117 1 98.19 205 ARG B CA 1
ATOM 4269 C C . ARG B 1 205 ? -15.234 32.719 9.18 1 98.19 205 ARG B C 1
ATOM 4271 O O . ARG B 1 205 ? -16.016 33.062 10.062 1 98.19 205 ARG B O 1
ATOM 4278 N N . GLU B 1 206 ? -15.461 31.859 8.242 1 98 206 GLU B N 1
ATOM 4279 C CA . GLU B 1 206 ? -16.766 31.219 8.203 1 98 206 GLU B CA 1
ATOM 4280 C C . GLU B 1 206 ? -16.984 30.328 9.43 1 98 206 GLU B C 1
ATOM 4282 O O . GLU B 1 206 ? -18.062 30.312 10.016 1 98 206 GLU B O 1
ATOM 4287 N N . LEU B 1 207 ? -15.977 29.609 9.797 1 98 207 LEU B N 1
ATOM 4288 C CA . LEU B 1 207 ? -16.109 28.641 10.883 1 98 207 LEU B CA 1
ATOM 4289 C C . LEU B 1 207 ? -16.281 29.359 12.219 1 98 207 LEU B C 1
ATOM 4291 O O . LEU B 1 207 ? -17.016 28.891 13.094 1 98 207 LEU B O 1
ATOM 4295 N N . VAL B 1 208 ? -15.578 30.469 12.422 1 97.94 208 VAL B N 1
ATOM 4296 C CA . VAL B 1 208 ? -15.672 31.234 13.664 1 97.94 208 VAL B CA 1
ATOM 4297 C C . VAL B 1 208 ? -17.094 31.75 13.836 1 97.94 208 VAL B C 1
ATOM 4299 O O . VAL B 1 208 ? -17.625 31.781 14.953 1 97.94 208 VAL B O 1
ATOM 4302 N N . ILE B 1 209 ? -17.719 32.125 12.75 1 97.88 209 ILE B N 1
ATOM 4303 C CA . ILE B 1 209 ? -19.109 32.562 12.773 1 97.88 209 ILE B CA 1
ATOM 4304 C C . ILE B 1 209 ? -20.031 31.406 13.07 1 97.88 209 ILE B C 1
ATOM 4306 O O . ILE B 1 209 ? -20.875 31.469 13.969 1 97.88 209 ILE B O 1
ATOM 4310 N N . LYS B 1 210 ? -19.844 30.359 12.352 1 97.5 210 LYS B N 1
ATOM 4311 C CA . LYS B 1 210 ? -20.688 29.172 12.484 1 97.5 210 LYS B CA 1
ATOM 4312 C C . LYS B 1 210 ? -20.641 28.625 13.914 1 97.5 210 LYS B C 1
ATOM 4314 O O . LYS B 1 210 ? -21.641 28.156 14.438 1 97.5 210 LYS B O 1
ATOM 4319 N N . GLU B 1 211 ? -19.453 28.703 14.508 1 96.44 211 GLU B N 1
ATOM 4320 C CA . GLU B 1 211 ? -19.234 28.125 15.828 1 96.44 211 GLU B CA 1
ATOM 4321 C C . GLU B 1 211 ? -19.609 29.109 16.938 1 96.44 211 GLU B C 1
ATOM 4323 O O . GLU B 1 211 ? -19.562 28.781 18.109 1 96.44 211 GLU B O 1
ATOM 4328 N N . GLY B 1 212 ? -19.938 30.297 16.625 1 95.88 212 GLY B N 1
ATOM 4329 C CA . GLY B 1 212 ? -20.453 31.281 17.578 1 95.88 212 GLY B CA 1
ATOM 4330 C C . GLY B 1 212 ? -19.375 31.875 18.469 1 95.88 212 GLY B C 1
ATOM 4331 O O . GLY B 1 212 ? -19.609 32.156 19.641 1 95.88 212 GLY B O 1
ATOM 4332 N N . VAL B 1 213 ? -18.172 32 17.906 1 96.56 213 VAL B N 1
ATOM 4333 C CA . VAL B 1 213 ? -17.078 32.5 18.75 1 96.56 213 VAL B CA 1
ATOM 4334 C C . VAL B 1 213 ? -16.484 33.75 18.109 1 96.56 213 VAL B C 1
ATOM 4336 O O . VAL B 1 213 ? -15.328 34.094 18.375 1 96.56 213 VAL B O 1
ATOM 4339 N N . SER B 1 214 ? -17.234 34.469 17.281 1 96.06 214 SER B N 1
ATOM 4340 C CA . SER B 1 214 ? -16.766 35.625 16.531 1 96.06 214 SER B CA 1
ATOM 4341 C C . SER B 1 214 ? -16.359 36.781 17.469 1 96.06 214 SER B C 1
ATOM 4343 O O . SER B 1 214 ? -15.547 37.625 17.109 1 96.06 214 SER B O 1
ATOM 4345 N N . GLU B 1 215 ? -16.938 36.75 18.641 1 96.44 215 GLU B N 1
ATOM 4346 C CA . GLU B 1 215 ? -16.609 37.812 19.594 1 96.44 215 GLU B CA 1
ATOM 4347 C C . GLU B 1 215 ? -15.242 37.594 20.219 1 96.44 215 GLU B C 1
ATOM 4349 O O . GLU B 1 215 ? -14.648 38.531 20.766 1 96.44 215 GLU B O 1
ATOM 4354 N N . HIS B 1 216 ? -14.773 36.406 20.109 1 97 216 HIS B N 1
ATOM 4355 C CA . HIS B 1 216 ? -13.547 36.062 20.828 1 97 216 HIS B CA 1
ATOM 4356 C C . HIS B 1 216 ? -12.398 35.781 19.859 1 97 216 HIS B C 1
ATOM 4358 O O . HIS B 1 216 ? -11.234 35.75 20.266 1 97 216 HIS B O 1
ATOM 4364 N N . ILE B 1 217 ? -12.648 35.594 18.562 1 98.12 217 ILE B N 1
ATOM 4365 C CA . ILE B 1 217 ? -11.594 35.25 17.609 1 98.12 217 ILE B CA 1
ATOM 4366 C C . ILE B 1 217 ? -11.625 36.219 16.422 1 98.12 217 ILE B C 1
ATOM 4368 O O . ILE B 1 217 ? -12.688 36.469 15.844 1 98.12 217 ILE B O 1
ATOM 4372 N N . THR B 1 218 ? -10.539 36.781 16.125 1 98.06 218 THR B N 1
ATOM 4373 C CA . THR B 1 218 ? -10.344 37.562 14.922 1 98.06 218 THR B CA 1
ATOM 4374 C C . THR B 1 218 ? -9.5 36.781 13.906 1 98.06 218 THR B C 1
ATOM 4376 O O . THR B 1 218 ? -8.562 36.094 14.273 1 98.06 218 THR B O 1
ATOM 4379 N N . VAL B 1 219 ? -9.852 36.906 12.594 1 98.5 219 VAL B N 1
ATOM 4380 C CA . VAL B 1 219 ? -9.055 36.312 11.523 1 98.5 219 VAL B CA 1
ATOM 4381 C C . VAL B 1 219 ? -8.273 37.406 10.789 1 98.5 219 VAL B C 1
ATOM 4383 O O . VAL B 1 219 ? -8.859 38.344 10.25 1 98.5 219 VAL B O 1
ATOM 4386 N N . LEU B 1 220 ? -7.02 37.312 10.859 1 98.19 220 LEU B N 1
ATOM 4387 C CA . LEU B 1 220 ? -6.121 38.219 10.156 1 98.19 220 LEU B CA 1
ATOM 4388 C C . LEU B 1 220 ? -5.523 37.562 8.922 1 98.19 220 LEU B C 1
ATOM 4390 O O . LEU B 1 220 ? -5.098 36.406 8.977 1 98.19 220 LEU B O 1
ATOM 4394 N N . GLU B 1 221 ? -5.547 38.281 7.766 1 97.62 221 GLU B N 1
ATOM 4395 C CA . GLU B 1 221 ? -5.004 37.75 6.52 1 97.62 221 GLU B CA 1
ATOM 4396 C C . GLU B 1 221 ? -3.6 38.281 6.258 1 97.62 221 GLU B C 1
ATOM 4398 O O . GLU B 1 221 ? -3.326 39.438 6.508 1 97.62 221 GLU B O 1
ATOM 4403 N N . GLY B 1 222 ? -2.73 37.344 5.875 1 96.94 222 GLY B N 1
ATOM 4404 C CA . GLY B 1 222 ? -1.393 37.75 5.488 1 96.94 222 GLY B CA 1
ATOM 4405 C C . GLY B 1 222 ? -0.448 36.594 5.258 1 96.94 222 GLY B C 1
ATOM 4406 O O . GLY B 1 222 ? -0.839 35.406 5.398 1 96.94 222 GLY B O 1
ATOM 4407 N N . ASP B 1 223 ? 0.713 36.875 4.777 1 95.62 223 ASP B N 1
ATOM 4408 C CA . ASP B 1 223 ? 1.845 35.938 4.656 1 95.62 223 ASP B CA 1
ATOM 4409 C C . ASP B 1 223 ? 2.779 36.062 5.855 1 95.62 223 ASP B C 1
ATOM 4411 O O . ASP B 1 223 ? 3.477 37.094 6.008 1 95.62 223 ASP B O 1
ATOM 4415 N N . PHE B 1 224 ? 2.82 35.031 6.668 1 95.5 224 PHE B N 1
ATOM 4416 C CA . PHE B 1 224 ? 3.553 35.125 7.922 1 95.5 224 PHE B CA 1
ATOM 4417 C C . PHE B 1 224 ? 5.051 35.25 7.668 1 95.5 224 PHE B C 1
ATOM 4419 O O . PHE B 1 224 ? 5.812 35.594 8.578 1 95.5 224 PHE B O 1
ATOM 4426 N N . ASN B 1 225 ? 5.5 35.062 6.418 1 94.25 225 ASN B N 1
ATOM 4427 C CA . ASN B 1 225 ? 6.902 35.281 6.074 1 94.25 225 ASN B CA 1
ATOM 4428 C C . ASN B 1 225 ? 7.199 36.75 5.852 1 94.25 225 ASN B C 1
ATOM 4430 O O . ASN B 1 225 ? 8.359 37.156 5.824 1 94.25 225 ASN B O 1
ATOM 4434 N N . ARG B 1 226 ? 6.129 37.594 5.723 1 94.25 226 ARG B N 1
ATOM 4435 C CA . ARG B 1 226 ? 6.371 38.969 5.324 1 94.25 226 ARG B CA 1
ATOM 4436 C C . ARG B 1 226 ? 5.543 39.938 6.164 1 94.25 226 ARG B C 1
ATOM 4438 O O . ARG B 1 226 ? 6.008 41 6.52 1 94.25 226 ARG B O 1
ATOM 4445 N N . ASP B 1 227 ? 4.406 39.5 6.5 1 96.69 227 ASP B N 1
ATOM 4446 C CA . ASP B 1 227 ? 3.443 40.406 7.102 1 96.69 227 ASP B CA 1
ATOM 4447 C C . ASP B 1 227 ? 3.488 40.344 8.625 1 96.69 227 ASP B C 1
ATOM 4449 O O . ASP B 1 227 ? 3.906 39.312 9.188 1 96.69 227 ASP B O 1
ATOM 4453 N N . ASP B 1 228 ? 3.082 41.438 9.195 1 96.5 228 ASP B N 1
ATOM 4454 C CA . ASP B 1 228 ? 2.982 41.5 10.648 1 96.5 228 ASP B CA 1
ATOM 4455 C C . ASP B 1 228 ? 1.73 40.781 11.148 1 96.5 228 ASP B C 1
ATOM 4457 O O . ASP B 1 228 ? 0.654 40.938 10.562 1 96.5 228 ASP B O 1
ATOM 4461 N N . PHE B 1 229 ? 1.9 39.938 12.18 1 97.38 229 PHE B N 1
ATOM 4462 C CA . PHE B 1 229 ? 0.741 39.219 12.719 1 97.38 229 PHE B CA 1
ATOM 4463 C C . PHE B 1 229 ? 0.458 39.688 14.148 1 97.38 229 PHE B C 1
ATOM 4465 O O . PHE B 1 229 ? -0.24 39 14.898 1 97.38 229 PHE B O 1
ATOM 4472 N N . GLY B 1 230 ? 1.048 40.812 14.57 1 96.56 230 GLY B N 1
ATOM 4473 C CA . GLY B 1 230 ? 0.773 41.406 15.875 1 96.56 230 GLY B CA 1
ATOM 4474 C C . GLY B 1 230 ? 1.73 40.938 16.953 1 96.56 230 GLY B C 1
ATOM 4475 O O . GLY B 1 230 ? 2.764 40.312 16.641 1 96.56 230 GLY B O 1
ATOM 4476 N N . ASP B 1 231 ? 1.379 41.344 18.266 1 97.56 231 ASP B N 1
ATOM 4477 C CA . ASP B 1 231 ? 2.244 41.031 19.391 1 97.56 231 ASP B CA 1
ATOM 4478 C C . ASP B 1 231 ? 1.428 40.812 20.672 1 97.56 231 ASP B C 1
ATOM 4480 O O . ASP B 1 231 ? 0.203 40.688 20.609 1 97.56 231 ASP B O 1
ATOM 4484 N N . SER B 1 232 ? 2.143 40.594 21.719 1 98 232 SER B N 1
ATOM 4485 C CA . SER B 1 232 ? 1.581 40.469 23.062 1 98 232 SER B CA 1
ATOM 4486 C C . SER B 1 232 ? 0.721 39.219 23.188 1 98 232 SER B C 1
ATOM 4488 O O . SER B 1 232 ? -0.4 39.281 23.703 1 98 232 SER B O 1
ATOM 4490 N N . TYR B 1 233 ? 1.229 38.125 22.641 1 98.5 233 TYR B N 1
ATOM 4491 C CA . TYR B 1 233 ? 0.516 36.875 22.75 1 98.5 233 TYR B CA 1
ATOM 4492 C C . TYR B 1 233 ? 0.995 36.062 23.953 1 98.5 233 TYR B C 1
ATOM 4494 O O . TYR B 1 233 ? 2.189 36.031 24.25 1 98.5 233 TYR B O 1
ATOM 4502 N N . ASP B 1 234 ? 0.051 35.438 24.641 1 98.06 234 ASP B N 1
ATOM 4503 C CA . ASP B 1 234 ? 0.362 34.531 25.734 1 98.06 234 ASP B CA 1
ATOM 4504 C C . ASP B 1 234 ? 0.657 33.125 25.203 1 98.06 234 ASP B C 1
ATOM 4506 O O . ASP B 1 234 ? 1.312 32.344 25.875 1 98.06 234 ASP B O 1
ATOM 4510 N N . LEU B 1 235 ? 0.15 32.812 24.078 1 97.94 235 LEU B N 1
ATOM 4511 C CA . LEU B 1 235 ? 0.365 31.531 23.406 1 97.94 235 LEU B CA 1
ATOM 4512 C C . LEU B 1 235 ? 0.348 31.703 21.891 1 97.94 235 LEU B C 1
ATOM 4514 O O . LEU B 1 235 ? -0.568 32.312 21.344 1 97.94 235 LEU B O 1
ATOM 4518 N N . ILE B 1 236 ? 1.356 31.234 21.234 1 98.69 236 ILE B N 1
ATOM 4519 C CA . ILE B 1 236 ? 1.371 31.125 19.781 1 98.69 236 ILE B CA 1
ATOM 4520 C C . ILE B 1 236 ? 1.388 29.656 19.375 1 98.69 236 ILE B C 1
ATOM 4522 O O . ILE B 1 236 ? 2.219 28.875 19.844 1 98.69 236 ILE B O 1
ATOM 4526 N N . ILE B 1 237 ? 0.429 29.312 18.547 1 98.31 237 ILE B N 1
ATOM 4527 C CA . ILE B 1 237 ? 0.363 27.984 17.953 1 98.31 237 ILE B CA 1
ATOM 4528 C C . ILE B 1 237 ? 0.976 28 16.562 1 98.31 237 ILE B C 1
ATOM 4530 O O . ILE B 1 237 ? 0.523 28.75 15.688 1 98.31 237 ILE B O 1
ATOM 4534 N N . ALA B 1 238 ? 2.012 27.312 16.359 1 97.75 238 ALA B N 1
ATOM 4535 C CA . ALA B 1 238 ? 2.641 27.078 15.055 1 97.75 238 ALA B CA 1
ATOM 4536 C C . ALA B 1 238 ? 2.709 25.594 14.727 1 97.75 238 ALA B C 1
ATOM 4538 O O . ALA B 1 238 ? 3.74 24.953 14.938 1 97.75 238 ALA B O 1
ATOM 4539 N N . ALA B 1 239 ? 1.623 25.141 14.203 1 95.38 239 ALA B N 1
ATOM 4540 C CA . ALA B 1 239 ? 1.491 23.703 13.977 1 95.38 239 ALA B CA 1
ATOM 4541 C C . ALA B 1 239 ? 1.621 23.359 12.492 1 95.38 239 ALA B C 1
ATOM 4543 O O . ALA B 1 239 ? 0.69 23.594 11.719 1 95.38 239 ALA B O 1
ATOM 4544 N N . GLY B 1 240 ? 2.719 22.797 12.141 1 92.5 240 GLY B N 1
ATOM 4545 C CA . GLY B 1 240 ? 2.896 22.266 10.789 1 92.5 240 GLY B CA 1
ATOM 4546 C C . GLY B 1 240 ? 3.18 23.359 9.766 1 92.5 240 GLY B C 1
ATOM 4547 O O . GLY B 1 240 ? 2.9 23.188 8.578 1 92.5 240 GLY B O 1
ATOM 4548 N N . ILE B 1 241 ? 3.727 24.5 10.156 1 94.19 241 ILE B N 1
ATOM 4549 C CA . ILE B 1 241 ? 3.826 25.594 9.195 1 94.19 241 ILE B CA 1
ATOM 4550 C C . ILE B 1 241 ? 5.289 26 9.016 1 94.19 241 ILE B C 1
ATOM 4552 O O . ILE B 1 241 ? 5.629 26.719 8.078 1 94.19 241 ILE B O 1
ATOM 4556 N N . LEU B 1 242 ? 6.223 25.516 9.867 1 94.69 242 LEU B N 1
ATOM 4557 C CA . LEU B 1 242 ? 7.586 26.031 9.875 1 94.69 242 LEU B CA 1
ATOM 4558 C C . LEU B 1 242 ? 8.297 25.703 8.562 1 94.69 242 LEU B C 1
ATOM 4560 O O . LEU B 1 242 ? 9.125 26.484 8.094 1 94.69 242 LEU B O 1
ATOM 4564 N N . ASP B 1 243 ? 7.926 24.547 7.969 1 93.44 243 ASP B N 1
ATOM 4565 C CA . ASP B 1 243 ? 8.562 24.125 6.723 1 93.44 243 ASP B CA 1
ATOM 4566 C C . ASP B 1 243 ? 8.312 25.141 5.609 1 93.44 243 ASP B C 1
ATOM 4568 O O . ASP B 1 243 ? 9.148 25.312 4.723 1 93.44 243 ASP B O 1
ATOM 4572 N N . PHE B 1 244 ? 7.25 25.828 5.691 1 92.88 244 PHE B N 1
ATOM 4573 C CA . PHE B 1 244 ? 6.883 26.797 4.664 1 92.88 244 PHE B CA 1
ATOM 4574 C C . PHE B 1 244 ? 7.57 28.141 4.902 1 92.88 244 PHE B C 1
ATOM 4576 O O . PHE B 1 244 ? 7.422 29.062 4.109 1 92.88 244 PHE B O 1
ATOM 4583 N N . ALA B 1 245 ? 8.352 28.234 5.953 1 93.31 245 ALA B N 1
ATOM 4584 C CA . ALA B 1 245 ? 9.133 29.422 6.262 1 93.31 245 ALA B CA 1
ATOM 4585 C C . ALA B 1 245 ? 10.625 29.156 6.066 1 93.31 245 ALA B C 1
ATOM 4587 O O . ALA B 1 245 ? 11.461 29.969 6.477 1 93.31 245 ALA B O 1
ATOM 4588 N N . LYS B 1 246 ? 10.93 28.047 5.418 1 92 246 LYS B N 1
ATOM 4589 C CA . LYS B 1 246 ? 12.312 27.594 5.316 1 92 246 LYS B CA 1
ATOM 4590 C C . LYS B 1 246 ? 13.227 28.719 4.824 1 92 246 LYS B C 1
ATOM 4592 O O . LYS B 1 246 ? 14.297 28.938 5.395 1 92 246 LYS B O 1
ATOM 4597 N N . ASP B 1 247 ? 12.844 29.531 3.832 1 91.38 247 ASP B N 1
ATOM 4598 C CA . ASP B 1 247 ? 13.656 30.578 3.234 1 91.38 247 ASP B CA 1
ATOM 4599 C C . ASP B 1 247 ? 13.648 31.844 4.102 1 91.38 247 ASP B C 1
ATOM 4601 O O . ASP B 1 247 ? 14.438 32.75 3.873 1 91.38 247 ASP B O 1
ATOM 4605 N N . HIS B 1 248 ? 12.781 31.891 5.125 1 92.94 248 HIS B N 1
ATOM 4606 C CA . HIS B 1 248 ? 12.625 33.031 6.023 1 92.94 248 HIS B CA 1
ATOM 4607 C C . HIS B 1 248 ? 12.656 32.594 7.484 1 92.94 248 HIS B C 1
ATOM 4609 O O . HIS B 1 248 ? 12.039 33.219 8.344 1 92.94 248 HIS B O 1
ATOM 4615 N N . PHE B 1 249 ? 13.328 31.547 7.715 1 94.19 249 PHE B N 1
ATOM 4616 C CA . PHE B 1 249 ? 13.195 30.828 8.977 1 94.19 249 PHE B CA 1
ATOM 4617 C C . PHE B 1 249 ? 13.68 31.688 10.141 1 94.19 249 PHE B C 1
ATOM 4619 O O . PHE B 1 249 ? 12.984 31.828 11.148 1 94.19 249 PHE B O 1
ATOM 4626 N N . GLU B 1 250 ? 14.844 32.344 10.016 1 94.19 250 GLU B N 1
ATOM 4627 C CA . GLU B 1 250 ? 15.398 33.188 11.07 1 94.19 250 GLU B CA 1
ATOM 4628 C C . GLU B 1 250 ? 14.5 34.375 11.344 1 94.19 250 GLU B C 1
ATOM 4630 O O . GLU B 1 250 ? 14.297 34.75 12.492 1 94.19 250 GLU B O 1
ATOM 4635 N N . TYR B 1 251 ? 14.055 34.875 10.281 1 95.44 251 TYR B N 1
ATOM 4636 C CA . TYR B 1 251 ? 13.156 36.031 10.406 1 95.44 251 TYR B CA 1
ATOM 4637 C C . TYR B 1 251 ? 11.883 35.656 11.156 1 95.44 251 TYR B C 1
ATOM 4639 O O . TYR B 1 251 ? 11.453 36.375 12.062 1 95.44 251 TYR B O 1
ATOM 4647 N N . LEU B 1 252 ? 11.305 34.531 10.812 1 96.88 252 LEU B N 1
ATOM 4648 C CA . LEU B 1 252 ? 10.078 34.062 11.461 1 96.88 252 LEU B CA 1
ATOM 4649 C C . LEU B 1 252 ? 10.336 33.781 12.938 1 96.88 252 LEU B C 1
ATOM 4651 O O . LEU B 1 252 ? 9.508 34.094 13.789 1 96.88 252 LEU B O 1
ATOM 4655 N N . MET B 1 253 ? 11.484 33.188 13.25 1 96.81 253 MET B N 1
ATOM 4656 C CA . MET B 1 253 ? 11.812 32.875 14.633 1 96.81 253 MET B CA 1
ATOM 4657 C C . MET B 1 253 ? 11.906 34.125 15.477 1 96.81 253 MET B C 1
ATOM 4659 O O . MET B 1 253 ? 11.406 34.188 16.594 1 96.81 253 MET B O 1
ATOM 4663 N N . ASN B 1 254 ? 12.5 35.125 14.898 1 96.81 254 ASN B N 1
ATOM 4664 C CA . ASN B 1 254 ? 12.602 36.406 15.578 1 96.81 254 ASN B CA 1
ATOM 4665 C C . ASN B 1 254 ? 11.219 37.031 15.812 1 96.81 254 ASN B C 1
ATOM 4667 O O . ASN B 1 254 ? 10.945 37.562 16.891 1 96.81 254 ASN B O 1
ATOM 4671 N N . LYS B 1 255 ? 10.383 36.969 14.859 1 97.62 255 LYS B N 1
ATOM 4672 C CA . LYS B 1 255 ? 9.031 37.5 14.953 1 97.62 255 LYS B CA 1
ATOM 4673 C C . LYS B 1 255 ? 8.227 36.781 16.031 1 97.62 255 LYS B C 1
ATOM 4675 O O . LYS B 1 255 ? 7.508 37.406 16.812 1 97.62 255 LYS B O 1
ATOM 4680 N N . LEU B 1 256 ? 8.328 35.469 16.031 1 98.12 256 LEU B N 1
ATOM 4681 C CA . LEU B 1 256 ? 7.629 34.656 17.016 1 98.12 256 LEU B CA 1
ATOM 4682 C C . LEU B 1 256 ? 8.07 35.031 18.438 1 98.12 256 LEU B C 1
ATOM 4684 O O . LEU B 1 256 ? 7.23 35.219 19.312 1 98.12 256 LEU B O 1
ATOM 4688 N N . TYR B 1 257 ? 9.359 35.125 18.609 1 98.12 257 TYR B N 1
ATOM 4689 C CA . TYR B 1 257 ? 9.914 35.469 19.922 1 98.12 257 TYR B CA 1
ATOM 4690 C C . TYR B 1 257 ? 9.422 36.812 20.391 1 98.12 257 TYR B C 1
ATOM 4692 O O . TYR B 1 257 ? 8.984 36.969 21.531 1 98.12 257 TYR B O 1
ATOM 4700 N N . ASN B 1 258 ? 9.445 37.781 19.5 1 97.88 258 ASN B N 1
ATOM 4701 C CA . ASN B 1 258 ? 9.102 39.156 19.844 1 97.88 258 ASN B CA 1
ATOM 4702 C C . ASN B 1 258 ? 7.602 39.344 20.047 1 97.88 258 ASN B C 1
ATOM 4704 O O . ASN B 1 258 ? 7.168 40.219 20.797 1 97.88 258 ASN B O 1
ATOM 4708 N N . ALA B 1 259 ? 6.859 38.469 19.406 1 98.38 259 ALA B N 1
ATOM 4709 C CA . ALA B 1 259 ? 5.402 38.594 19.484 1 98.38 259 ALA B CA 1
ATOM 4710 C C . ALA B 1 259 ? 4.867 38.031 20.781 1 98.38 259 ALA B C 1
ATOM 4712 O O . ALA B 1 259 ? 3.723 38.281 21.156 1 98.38 259 ALA B O 1
ATOM 4713 N N . LEU B 1 260 ? 5.656 37.25 21.453 1 98.44 260 LEU B N 1
ATOM 4714 C CA . LEU B 1 260 ? 5.227 36.625 22.703 1 98.44 260 LEU B CA 1
ATOM 4715 C C . LEU B 1 260 ? 5.422 37.562 23.875 1 98.44 260 LEU B C 1
ATOM 4717 O O . LEU B 1 260 ? 6.422 38.281 23.938 1 98.44 260 LEU B O 1
ATOM 4721 N N . ASN B 1 261 ? 4.504 37.594 24.797 1 97.94 261 ASN B N 1
ATOM 4722 C CA . ASN B 1 261 ? 4.715 38.188 26.109 1 97.94 261 ASN B CA 1
ATOM 4723 C C . ASN B 1 261 ? 5.867 37.5 26.859 1 97.94 261 ASN B C 1
ATOM 4725 O O . ASN B 1 261 ? 6.277 36.406 26.5 1 97.94 261 ASN B O 1
ATOM 4729 N N . PRO B 1 262 ? 6.438 38.188 27.891 1 96.06 262 PRO B N 1
ATOM 4730 C CA . PRO B 1 262 ? 7.57 37.625 28.625 1 96.06 262 PRO B CA 1
ATOM 4731 C C . PRO B 1 262 ? 7.289 36.188 29.141 1 96.06 262 PRO B C 1
ATOM 4733 O O . PRO B 1 262 ? 8.18 35.344 29.125 1 96.06 262 PRO B O 1
ATOM 4736 N N . ASP B 1 263 ? 6.07 35.875 29.547 1 93.56 263 ASP B N 1
ATOM 4737 C CA . ASP B 1 263 ? 5.715 34.531 30.031 1 93.56 263 ASP B CA 1
ATOM 4738 C C . ASP B 1 263 ? 4.945 33.75 28.969 1 93.56 263 ASP B C 1
ATOM 4740 O O . ASP B 1 263 ? 4.258 32.781 29.281 1 93.56 263 ASP B O 1
ATOM 4744 N N . GLY B 1 264 ? 5.062 34.25 27.734 1 97.12 264 GLY B N 1
ATOM 4745 C CA . GLY B 1 264 ? 4.32 33.625 26.656 1 97.12 264 GLY B CA 1
ATOM 4746 C C . GLY B 1 264 ? 4.918 32.281 26.219 1 97.12 264 GLY B C 1
ATOM 4747 O O . GLY B 1 264 ? 6.086 32 26.5 1 97.12 264 GLY B O 1
ATOM 4748 N N . LEU B 1 265 ? 4.086 31.422 25.641 1 97.38 265 LEU B N 1
ATOM 4749 C CA . LEU B 1 265 ? 4.508 30.078 25.219 1 97.38 265 LEU B CA 1
ATOM 4750 C C . LEU B 1 265 ? 4.324 29.922 23.703 1 97.38 265 LEU B C 1
ATOM 4752 O O . LEU B 1 265 ? 3.436 30.531 23.109 1 97.38 265 LEU B O 1
ATOM 4756 N N . LEU B 1 266 ? 5.191 29.156 23.125 1 98.12 266 LEU B N 1
ATOM 4757 C CA . LEU B 1 266 ? 5.09 28.703 21.75 1 98.12 266 LEU B CA 1
ATOM 4758 C C . LEU B 1 266 ? 4.781 27.219 21.688 1 98.12 266 LEU B C 1
ATOM 4760 O O . LEU B 1 266 ? 5.496 26.406 22.266 1 98.12 266 LEU B O 1
ATOM 4764 N N . TYR B 1 267 ? 3.672 26.859 21.078 1 97.25 267 TYR B N 1
ATOM 4765 C CA . TYR B 1 267 ? 3.367 25.469 20.766 1 97.25 267 TYR B CA 1
ATOM 4766 C C . TYR B 1 267 ? 3.771 25.125 19.344 1 97.25 267 TYR B C 1
ATOM 4768 O O . TYR B 1 267 ? 3.27 25.734 18.391 1 97.25 267 TYR B O 1
ATOM 4776 N N . LEU B 1 268 ? 4.629 24.109 19.266 1 96.69 268 LEU B N 1
ATOM 4777 C CA . LEU B 1 268 ? 5.191 23.781 17.969 1 96.69 268 LEU B CA 1
ATOM 4778 C C . LEU B 1 268 ? 4.914 22.312 17.609 1 96.69 268 LEU B C 1
ATOM 4780 O O . LEU B 1 268 ? 5.062 21.438 18.469 1 96.69 268 LEU B O 1
ATOM 4784 N N . VAL B 1 269 ? 4.406 22.094 16.422 1 95.19 269 VAL B N 1
ATOM 4785 C CA . VAL B 1 269 ? 4.32 20.75 15.836 1 95.19 269 VAL B CA 1
ATOM 4786 C C . VAL B 1 269 ? 5.172 20.703 14.57 1 95.19 269 VAL B C 1
ATOM 4788 O O . VAL B 1 269 ? 4.973 21.484 13.641 1 95.19 269 VAL B O 1
ATOM 4791 N N . THR B 1 270 ? 6.125 19.812 14.5 1 92.12 270 THR B N 1
ATOM 4792 C CA . THR B 1 270 ? 7.055 19.719 13.383 1 92.12 270 THR B CA 1
ATOM 4793 C C . THR B 1 270 ? 7.062 18.312 12.805 1 92.12 270 THR B C 1
ATOM 4795 O O . THR B 1 270 ? 6.484 17.391 13.383 1 92.12 270 THR B O 1
ATOM 4798 N N . HIS B 1 271 ? 7.707 18.094 11.648 1 90.31 271 HIS B N 1
ATOM 4799 C CA . HIS B 1 271 ? 7.781 16.812 10.977 1 90.31 271 HIS B CA 1
ATOM 4800 C C . HIS B 1 271 ? 8.875 15.938 11.57 1 90.31 271 HIS B C 1
ATOM 4802 O O . HIS B 1 271 ? 8.938 14.734 11.297 1 90.31 271 HIS B O 1
ATOM 4808 N N . GLN B 1 272 ? 9.742 16.484 12.336 1 91.06 272 GLN B N 1
ATOM 4809 C CA . GLN B 1 272 ? 10.805 15.766 13.016 1 91.06 272 GLN B CA 1
ATOM 4810 C C . GLN B 1 272 ? 11.703 15.039 12.016 1 91.06 272 GLN B C 1
ATOM 4812 O O . GLN B 1 272 ? 12.008 13.852 12.195 1 91.06 272 GLN B O 1
ATOM 4817 N N . ILE B 1 273 ? 12.062 15.773 11.016 1 95 273 ILE B N 1
ATOM 4818 C CA . ILE B 1 273 ? 12.93 15.219 9.977 1 95 273 ILE B CA 1
ATOM 4819 C C . ILE B 1 273 ? 14.352 15.078 10.516 1 95 273 ILE B C 1
ATOM 4821 O O . ILE B 1 273 ? 14.883 16 11.141 1 95 273 ILE B O 1
ATOM 4825 N N . ARG B 1 274 ? 14.945 13.961 10.289 1 95.38 274 ARG B N 1
ATOM 4826 C CA . ARG B 1 274 ? 16.328 13.766 10.68 1 95.38 274 ARG B CA 1
ATOM 4827 C C . ARG B 1 274 ? 17.281 14.562 9.789 1 95.38 274 ARG B C 1
ATOM 4829 O O . ARG B 1 274 ? 16.906 14.93 8.672 1 95.38 274 ARG B O 1
ATOM 4836 N N . GLU B 1 275 ? 18.484 14.75 10.219 1 94.88 275 GLU B N 1
ATOM 4837 C CA . GLU B 1 275 ? 19.453 15.617 9.562 1 94.88 275 GLU B CA 1
ATOM 4838 C C . GLU B 1 275 ? 19.828 15.086 8.18 1 94.88 275 GLU B C 1
ATOM 4840 O O . GLU B 1 275 ? 20.125 15.859 7.27 1 94.88 275 GLU B O 1
ATOM 4845 N N . ASP B 1 276 ? 19.766 13.805 8.055 1 93.94 276 ASP B N 1
ATOM 4846 C CA . ASP B 1 276 ? 20.172 13.211 6.789 1 93.94 276 ASP B CA 1
ATOM 4847 C C . ASP B 1 276 ? 19.016 13.172 5.801 1 93.94 276 ASP B C 1
ATOM 4849 O O . ASP B 1 276 ? 19.188 12.758 4.648 1 93.94 276 ASP B O 1
ATOM 4853 N N . TYR B 1 277 ? 17.812 13.586 6.223 1 94.44 277 TYR B N 1
ATOM 4854 C CA . TYR B 1 277 ? 16.625 13.664 5.395 1 94.44 277 TYR B CA 1
ATOM 4855 C C . TYR B 1 277 ? 16.219 12.289 4.891 1 94.44 277 TYR B C 1
ATOM 4857 O O . TYR B 1 277 ? 15.742 12.141 3.762 1 94.44 277 TYR B O 1
ATOM 4865 N N . LEU B 1 278 ? 16.422 11.25 5.691 1 96.38 278 LEU B N 1
ATOM 4866 C CA . LEU B 1 278 ? 16.062 9.883 5.312 1 96.38 278 LEU B CA 1
ATOM 4867 C C . LEU B 1 278 ? 14.961 9.336 6.215 1 96.38 278 LEU B C 1
ATOM 4869 O O . LEU B 1 278 ? 14.43 8.25 5.969 1 96.38 278 LEU B O 1
ATOM 4873 N N . SER B 1 279 ? 14.625 10.148 7.246 1 95.06 279 SER B N 1
ATOM 4874 C CA . SER B 1 279 ? 13.625 9.695 8.211 1 95.06 279 SER B CA 1
ATOM 4875 C C . SER B 1 279 ? 12.828 10.875 8.773 1 95.06 279 SER B C 1
ATOM 4877 O O . SER B 1 279 ? 13.352 11.984 8.875 1 95.06 279 SER B O 1
ATOM 4879 N N . PRO B 1 280 ? 11.562 10.539 9.203 1 95.06 280 PRO B N 1
ATOM 4880 C CA . PRO B 1 280 ? 10.828 9.273 9.102 1 95.06 280 PRO B CA 1
ATOM 4881 C C . PRO B 1 280 ? 10.344 8.977 7.688 1 95.06 280 PRO B C 1
ATOM 4883 O O . PRO B 1 280 ? 9.992 9.898 6.949 1 95.06 280 PRO B O 1
ATOM 4886 N N . PRO B 1 281 ? 10.227 7.668 7.258 1 95.75 281 PRO B N 1
ATOM 4887 C CA . PRO B 1 281 ? 9.891 7.305 5.879 1 95.75 281 PRO B CA 1
ATOM 4888 C C . PRO B 1 281 ? 8.562 7.895 5.422 1 95.75 281 PRO B C 1
ATOM 4890 O O . PRO B 1 281 ? 8.422 8.289 4.258 1 95.75 281 PRO B O 1
ATOM 4893 N N . GLU B 1 282 ? 7.648 7.984 6.375 1 94.19 282 GLU B N 1
ATOM 4894 C CA . GLU B 1 282 ? 6.316 8.477 6.039 1 94.19 282 GLU B CA 1
ATOM 4895 C C . GLU B 1 282 ? 6.363 9.945 5.609 1 94.19 282 GLU B C 1
ATOM 4897 O O . GLU B 1 282 ? 5.598 10.359 4.734 1 94.19 282 GLU B O 1
ATOM 4902 N N . ARG B 1 283 ? 7.266 10.695 6.215 1 94.25 283 ARG B N 1
ATOM 4903 C CA . ARG B 1 283 ? 7.395 12.109 5.871 1 94.25 283 ARG B CA 1
ATOM 4904 C C . ARG B 1 283 ? 8.203 12.289 4.59 1 94.25 283 ARG B C 1
ATOM 4906 O O . ARG B 1 283 ? 7.848 13.109 3.736 1 94.25 283 ARG B O 1
ATOM 4913 N N . ILE B 1 284 ? 9.266 11.516 4.48 1 95.94 284 ILE B N 1
ATOM 4914 C CA . ILE B 1 284 ? 10.109 11.602 3.293 1 95.94 284 ILE B CA 1
ATOM 4915 C C . ILE B 1 284 ? 9.289 11.25 2.053 1 95.94 284 ILE B C 1
ATOM 4917 O O . ILE B 1 284 ? 9.273 12.008 1.077 1 95.94 284 ILE B O 1
ATOM 4921 N N . LEU B 1 285 ? 8.547 10.18 2.141 1 96.44 285 LEU B N 1
ATOM 4922 C CA . LEU B 1 285 ? 7.727 9.75 1.014 1 96.44 285 LEU B CA 1
ATOM 4923 C C . LEU B 1 285 ? 6.52 10.664 0.835 1 96.44 285 LEU B C 1
ATOM 4925 O O . LEU B 1 285 ? 6.086 10.914 -0.291 1 96.44 285 LEU B O 1
ATOM 4929 N N . GLY B 1 286 ? 5.996 11.133 1.932 1 94.69 286 GLY B N 1
ATOM 4930 C CA . GLY B 1 286 ? 4.824 11.992 1.889 1 94.69 286 GLY B CA 1
ATOM 4931 C C . GLY B 1 286 ? 5.062 13.289 1.138 1 94.69 286 GLY B C 1
ATOM 4932 O O . GLY B 1 286 ? 4.148 13.812 0.498 1 94.69 286 GLY B O 1
ATOM 4933 N N . TRP B 1 287 ? 6.258 13.789 1.173 1 94.69 287 TRP B N 1
ATOM 4934 C CA . TRP B 1 287 ? 6.578 15.062 0.542 1 94.69 287 TRP B CA 1
ATOM 4935 C C . TRP B 1 287 ? 7.293 14.844 -0.788 1 94.69 287 TRP B C 1
ATOM 4937 O O . TRP B 1 287 ? 7.66 15.812 -1.466 1 94.69 287 TRP B O 1
ATOM 4947 N N . LEU B 1 288 ? 7.453 13.609 -1.227 1 97.25 288 LEU B N 1
ATOM 4948 C CA . LEU B 1 288 ? 8.266 13.297 -2.396 1 97.25 288 LEU B CA 1
ATOM 4949 C C . LEU B 1 288 ? 7.664 13.906 -3.658 1 97.25 288 LEU B C 1
ATOM 4951 O O . LEU B 1 288 ? 8.383 14.492 -4.473 1 97.25 288 LEU B O 1
ATOM 4955 N N . SER B 1 289 ? 6.344 13.758 -3.822 1 96 289 SER B N 1
ATOM 4956 C CA . SER B 1 289 ? 5.703 14.289 -5.02 1 96 289 SER B CA 1
ATOM 4957 C C . SER B 1 289 ? 5.965 15.781 -5.168 1 96 289 SER B C 1
ATOM 4959 O O . SER B 1 289 ? 6.316 16.25 -6.25 1 96 289 SER B O 1
ATOM 4961 N N . SER B 1 290 ? 5.871 16.531 -4.078 1 94.88 290 SER B N 1
ATOM 4962 C CA . SER B 1 290 ? 6.098 17.969 -4.086 1 94.88 290 SER B CA 1
ATOM 4963 C C . SER B 1 290 ? 7.566 18.297 -4.316 1 94.88 290 SER B C 1
ATOM 4965 O O . SER B 1 290 ? 7.891 19.266 -5 1 94.88 290 SER B O 1
ATOM 4967 N N . HIS B 1 291 ? 8.398 17.484 -3.729 1 95.94 291 HIS B N 1
ATOM 4968 C CA . HIS B 1 291 ? 9.828 17.688 -3.93 1 95.94 291 HIS B CA 1
ATOM 4969 C C . HIS B 1 291 ? 10.227 17.438 -5.379 1 95.94 291 HIS B C 1
ATOM 4971 O O . HIS B 1 291 ? 11.086 18.125 -5.926 1 95.94 291 HIS B O 1
ATOM 4977 N N . LEU B 1 292 ? 9.602 16.453 -5.973 1 96.81 292 LEU B N 1
ATOM 4978 C CA . LEU B 1 292 ? 9.844 16.188 -7.383 1 96.81 292 LEU B CA 1
ATOM 4979 C C . LEU B 1 292 ? 9.375 17.344 -8.25 1 96.81 292 LEU B C 1
ATOM 4981 O O . LEU B 1 292 ? 9.984 17.625 -9.289 1 96.81 292 LEU B O 1
ATOM 4985 N N . ASP B 1 293 ? 8.344 18.031 -7.824 1 95 293 ASP B N 1
ATOM 4986 C CA . ASP B 1 293 ? 7.824 19.172 -8.562 1 95 293 ASP B CA 1
ATOM 4987 C C . ASP B 1 293 ? 8.727 20.391 -8.398 1 95 293 ASP B C 1
ATOM 4989 O O . ASP B 1 293 ? 8.625 21.359 -9.164 1 95 293 ASP B O 1
ATOM 4993 N N . GLY B 1 294 ? 9.57 20.344 -7.371 1 95.19 294 GLY B N 1
ATOM 4994 C CA . GLY B 1 294 ? 10.539 21.422 -7.277 1 95.19 294 GLY B CA 1
ATOM 4995 C C . GLY B 1 294 ? 10.594 22.062 -5.902 1 95.19 294 GLY B C 1
ATOM 4996 O O . GLY B 1 294 ? 11.508 22.828 -5.605 1 95.19 294 GLY B O 1
ATOM 4997 N N . LEU B 1 295 ? 9.648 21.719 -5.016 1 94 295 LEU B N 1
ATOM 4998 C CA . LEU B 1 295 ? 9.641 22.312 -3.684 1 94 295 LEU B CA 1
ATOM 4999 C C . LEU B 1 295 ? 10.844 21.844 -2.873 1 94 295 LEU B C 1
ATOM 5001 O O . LEU B 1 295 ? 11.258 20.688 -2.98 1 94 295 LEU B O 1
ATOM 5005 N N . ASP B 1 296 ? 11.375 22.703 -2.23 1 91.94 296 ASP B N 1
ATOM 5006 C CA . ASP B 1 296 ? 12.414 22.422 -1.249 1 91.94 296 ASP B CA 1
ATOM 5007 C C . ASP B 1 296 ? 11.969 22.812 0.157 1 91.94 296 ASP B C 1
ATOM 5009 O O . ASP B 1 296 ? 12.281 23.891 0.634 1 91.94 296 ASP B O 1
ATOM 5013 N N . LEU B 1 297 ? 11.281 21.797 0.664 1 90.44 297 LEU B N 1
ATOM 5014 C CA . LEU B 1 297 ? 10.672 22.047 1.968 1 90.44 297 LEU B CA 1
ATOM 5015 C C . LEU B 1 297 ? 11.289 21.141 3.027 1 90.44 297 LEU B C 1
ATOM 5017 O O . LEU B 1 297 ? 12.281 20.453 2.764 1 90.44 297 LEU B O 1
ATOM 5021 N N . LEU B 1 298 ? 11.008 21.031 4.125 1 91.94 298 LEU B N 1
ATOM 5022 C CA . LEU B 1 298 ? 11.297 20.219 5.297 1 91.94 298 LEU B CA 1
ATOM 5023 C C . LEU B 1 298 ? 12.5 20.766 6.059 1 91.94 298 LEU B C 1
ATOM 5025 O O . LEU B 1 298 ? 13.586 20.922 5.484 1 91.94 298 LEU B O 1
ATOM 5029 N N . LEU B 1 299 ? 12.258 21.172 7.105 1 94.94 299 LEU B N 1
ATOM 5030 C CA . LEU B 1 299 ? 13.289 21.531 8.078 1 94.94 299 LEU B CA 1
ATOM 5031 C C . LEU B 1 299 ? 13.609 20.359 8.992 1 94.94 299 LEU B C 1
ATOM 5033 O O . LEU B 1 299 ? 12.703 19.625 9.406 1 94.94 299 LEU B O 1
ATOM 5037 N N . THR B 1 300 ? 14.875 20.156 9.273 1 95.88 300 THR B N 1
ATOM 5038 C CA . THR B 1 300 ? 15.258 19.078 10.18 1 95.88 300 THR B CA 1
ATOM 5039 C C . THR B 1 300 ? 15.008 19.469 11.633 1 95.88 300 THR B C 1
ATOM 5041 O O . THR B 1 300 ? 14.914 20.656 11.953 1 95.88 300 THR B O 1
ATOM 5044 N N . GLU B 1 301 ? 14.828 18.453 12.406 1 94.25 301 GLU B N 1
ATOM 5045 C CA . GLU B 1 301 ? 14.711 18.688 13.844 1 94.25 301 GLU B CA 1
ATOM 5046 C C . GLU B 1 301 ? 15.898 19.484 14.375 1 94.25 301 GLU B C 1
ATOM 5048 O O . GLU B 1 301 ? 15.742 20.359 15.242 1 94.25 301 GLU B O 1
ATOM 5053 N N . LYS B 1 302 ? 17.047 19.219 13.883 1 95.69 302 LYS B N 1
ATOM 5054 C CA . LYS B 1 302 ? 18.266 19.922 14.297 1 95.69 302 LYS B CA 1
ATOM 5055 C C . LYS B 1 302 ? 18.172 21.406 13.953 1 95.69 302 LYS B C 1
ATOM 5057 O O . LYS B 1 302 ? 18.453 22.266 14.797 1 95.69 302 LYS B O 1
ATOM 5062 N N . ASN B 1 303 ? 17.781 21.688 12.688 1 95.31 303 ASN B N 1
ATOM 5063 C CA . ASN B 1 303 ? 17.656 23.078 12.266 1 95.31 303 ASN B CA 1
ATOM 5064 C C . ASN B 1 303 ? 16.672 23.844 13.156 1 95.31 303 ASN B C 1
ATOM 5066 O O . ASN B 1 303 ? 16.938 24.969 13.57 1 95.31 303 ASN B O 1
ATOM 5070 N N . ILE B 1 304 ? 15.586 23.25 13.453 1 95.75 304 ILE B N 1
ATOM 5071 C CA . ILE B 1 304 ? 14.523 23.875 14.219 1 95.75 304 ILE B CA 1
ATOM 5072 C C . ILE B 1 304 ? 14.984 24.094 15.664 1 95.75 304 ILE B C 1
ATOM 5074 O O . ILE B 1 304 ? 14.852 25.188 16.203 1 95.75 304 ILE B O 1
ATOM 5078 N N . SER B 1 305 ? 15.586 23.078 16.25 1 94.88 305 SER B N 1
ATOM 5079 C CA . SER B 1 305 ? 16.047 23.156 17.625 1 94.88 305 SER B CA 1
ATOM 5080 C C . SER B 1 305 ? 17.141 24.219 17.781 1 94.88 305 SER B C 1
ATOM 5082 O O . SER B 1 305 ? 17.141 24.953 18.766 1 94.88 305 SER B O 1
ATOM 5084 N N . GLU B 1 306 ? 18.031 24.234 16.859 1 96.12 306 GLU B N 1
ATOM 5085 C CA . GLU B 1 306 ? 19.109 25.219 16.906 1 96.12 306 GLU B CA 1
ATOM 5086 C C . GLU B 1 306 ? 18.562 26.641 16.781 1 96.12 306 GLU B C 1
ATOM 5088 O O . GLU B 1 306 ? 19.016 27.547 17.469 1 96.12 306 GLU B O 1
ATOM 5093 N N . ALA B 1 307 ? 17.625 26.812 15.875 1 96.31 307 ALA B N 1
ATOM 5094 C CA . ALA B 1 307 ? 17.016 28.125 15.711 1 96.31 307 ALA B CA 1
ATOM 5095 C C . ALA B 1 307 ? 16.266 28.562 16.969 1 96.31 307 ALA B C 1
ATOM 5097 O O . ALA B 1 307 ? 16.375 29.703 17.391 1 96.31 307 ALA B O 1
ATOM 5098 N N . LEU B 1 308 ? 15.5 27.688 17.578 1 96.19 308 LEU B N 1
ATOM 5099 C CA . LEU B 1 308 ? 14.766 27.984 18.797 1 96.19 308 LEU B CA 1
ATOM 5100 C C . LEU B 1 308 ? 15.727 28.375 19.922 1 96.19 308 LEU B C 1
ATOM 5102 O O . LEU B 1 308 ? 15.523 29.391 20.578 1 96.19 308 LEU B O 1
ATOM 5106 N N . ARG B 1 309 ? 16.766 27.656 20.062 1 95.81 309 ARG B N 1
ATOM 5107 C CA . ARG B 1 309 ? 17.75 27.922 21.109 1 95.81 309 ARG B CA 1
ATOM 5108 C C . ARG B 1 309 ? 18.438 29.266 20.891 1 95.81 309 ARG B C 1
ATOM 5110 O O . ARG B 1 309 ? 18.594 30.062 21.828 1 95.81 309 ARG B O 1
ATOM 5117 N N . SER B 1 310 ? 18.828 29.5 19.703 1 96.88 310 SER B N 1
ATOM 5118 C CA . SER B 1 310 ? 19.578 30.719 19.391 1 96.88 310 SER B CA 1
ATOM 5119 C C . SER B 1 310 ? 18.734 31.969 19.609 1 96.88 310 SER B C 1
ATOM 5121 O O . SER B 1 310 ? 19.266 33.031 19.891 1 96.88 310 SER B O 1
ATOM 5123 N N . HIS B 1 311 ? 17.422 31.844 19.547 1 97.06 311 HIS B N 1
ATOM 5124 C CA . HIS B 1 311 ? 16.531 33 19.719 1 97.06 311 HIS B CA 1
ATOM 5125 C C . HIS B 1 311 ? 16.031 33.094 21.141 1 97.06 311 HIS B C 1
ATOM 5127 O O . HIS B 1 311 ? 15.25 34 21.469 1 97.06 311 HIS B O 1
ATOM 5133 N N . GLY B 1 312 ? 16.344 32.125 21.953 1 96.5 312 GLY B N 1
ATOM 5134 C CA . GLY B 1 312 ? 16.078 32.25 23.375 1 96.5 312 GLY B CA 1
ATOM 5135 C C . GLY B 1 312 ? 14.922 31.391 23.844 1 96.5 312 GLY B C 1
ATOM 5136 O O . GLY B 1 312 ? 14.578 31.391 25.031 1 96.5 312 GLY B O 1
ATOM 5137 N N . PHE B 1 313 ? 14.383 30.594 22.984 1 97.75 313 PHE B N 1
ATOM 5138 C CA . PHE B 1 313 ? 13.281 29.719 23.375 1 97.75 313 PHE B CA 1
ATOM 5139 C C . PHE B 1 313 ? 13.781 28.578 24.25 1 97.75 313 PHE B C 1
ATOM 5141 O O . PHE B 1 313 ? 14.867 28.031 24.016 1 97.75 313 PHE B O 1
ATOM 5148 N N . LYS B 1 314 ? 12.93 28.219 25.203 1 96.62 314 LYS B N 1
ATOM 5149 C CA . LYS B 1 314 ? 13.242 27.094 26.078 1 96.62 314 LYS B CA 1
ATOM 5150 C C . LYS B 1 314 ? 12.125 26.047 26.062 1 96.62 314 LYS B C 1
ATOM 5152 O O . LYS B 1 314 ? 10.953 26.391 26.234 1 96.62 314 LYS B O 1
ATOM 5157 N N . LYS B 1 315 ? 12.492 24.812 25.875 1 92.81 315 LYS B N 1
ATOM 5158 C CA . LYS B 1 315 ? 11.508 23.734 25.812 1 92.81 315 LYS B CA 1
ATOM 5159 C C . LYS B 1 315 ? 10.93 23.453 27.203 1 92.81 315 LYS B C 1
ATOM 5161 O O . LYS B 1 315 ? 11.672 23.25 28.172 1 92.81 315 LYS B O 1
ATOM 5166 N N . ILE B 1 316 ? 9.672 23.359 27.281 1 91.44 316 ILE B N 1
ATOM 5167 C CA . ILE B 1 316 ? 9.008 23.172 28.562 1 91.44 316 ILE B CA 1
ATOM 5168 C C . ILE B 1 316 ? 8.375 21.781 28.609 1 91.44 316 ILE B C 1
ATOM 5170 O O . ILE B 1 316 ? 8.359 21.141 29.656 1 91.44 316 ILE B O 1
ATOM 5174 N N . GLN B 1 317 ? 7.777 21.438 27.594 1 87.75 317 GLN B N 1
ATOM 5175 C CA . GLN B 1 317 ? 7.027 20.188 27.531 1 87.75 317 GLN B CA 1
ATOM 5176 C C . GLN B 1 317 ? 6.957 19.656 26.109 1 87.75 317 GLN B C 1
ATOM 5178 O O . GLN B 1 317 ? 6.98 20.422 25.141 1 87.75 317 GLN B O 1
ATOM 5183 N N . ALA B 1 318 ? 6.941 18.344 26.062 1 86.06 318 ALA B N 1
ATOM 5184 C CA . ALA B 1 318 ? 6.734 17.656 24.781 1 86.06 318 ALA B CA 1
ATOM 5185 C C . ALA B 1 318 ? 5.773 16.484 24.938 1 86.06 318 ALA B C 1
ATOM 5187 O O . ALA B 1 318 ? 5.77 15.805 25.953 1 86.06 318 ALA B O 1
ATOM 5188 N N . GLY B 1 319 ? 4.91 16.328 23.938 1 84 319 GLY B N 1
ATOM 5189 C CA . GLY B 1 319 ? 3.982 15.219 23.906 1 84 319 GLY B CA 1
ATOM 5190 C C . GLY B 1 319 ? 3.537 14.852 22.5 1 84 319 GLY B C 1
ATOM 5191 O O . GLY B 1 319 ? 3.855 15.547 21.547 1 84 319 GLY B O 1
ATOM 5192 N N . THR B 1 320 ? 2.762 13.758 22.422 1 83.44 320 THR B N 1
ATOM 5193 C CA . THR B 1 320 ? 2.244 13.336 21.125 1 83.44 320 THR B CA 1
ATOM 5194 C C . THR B 1 320 ? 1.154 14.289 20.641 1 83.44 320 THR B C 1
ATOM 5196 O O . THR B 1 320 ? 0.444 14.891 21.453 1 83.44 320 THR B O 1
ATOM 5199 N N . VAL B 1 321 ? 1.064 14.469 19.344 1 86.31 321 VAL B N 1
ATOM 5200 C CA . VAL B 1 321 ? 0.048 15.312 18.734 1 86.31 321 VAL B CA 1
ATOM 5201 C C . VAL B 1 321 ? -1.291 14.578 18.703 1 86.31 321 VAL B C 1
ATOM 5203 O O . VAL B 1 321 ? -2.348 15.203 18.578 1 86.31 321 VAL B O 1
ATOM 5206 N N . GLY B 1 322 ? -1.269 13.211 18.781 1 84.25 322 GLY B N 1
ATOM 5207 C CA . GLY B 1 322 ? -2.484 12.414 18.812 1 84.25 322 GLY B CA 1
ATOM 5208 C C . GLY B 1 322 ? -3.1 12.211 17.438 1 84.25 322 GLY B C 1
ATOM 5209 O O . GLY B 1 322 ? -2.59 12.719 16.438 1 84.25 322 GLY B O 1
ATOM 5210 N N . GLY B 1 323 ? -4.066 11.391 17.391 1 89.81 323 GLY B N 1
ATOM 5211 C CA . GLY B 1 323 ? -4.84 11.18 16.172 1 89.81 323 GLY B CA 1
ATOM 5212 C C . GLY B 1 323 ? -4.094 10.375 15.133 1 89.81 323 GLY B C 1
ATOM 5213 O O . GLY B 1 323 ? -3.342 9.453 15.469 1 89.81 323 GLY B O 1
ATOM 5214 N N . THR B 1 324 ? -4.34 10.766 13.805 1 89.25 324 THR B N 1
ATOM 5215 C CA . THR B 1 324 ? -3.844 10.047 12.641 1 89.25 324 THR B CA 1
ATOM 5216 C C . THR B 1 324 ? -2.32 10.117 12.57 1 89.25 324 THR B C 1
ATOM 5218 O O . THR B 1 324 ? -1.673 9.195 12.062 1 89.25 324 THR B O 1
ATOM 5221 N N . PHE B 1 325 ? -1.774 11.188 13.109 1 86.25 325 PHE B N 1
ATOM 5222 C CA . PHE B 1 325 ? -0.336 11.422 13.078 1 86.25 325 PHE B CA 1
ATOM 5223 C C . PHE B 1 325 ? 0.262 11.32 14.477 1 86.25 325 PHE B C 1
ATOM 5225 O O . PHE B 1 325 ? 1.11 12.133 14.852 1 86.25 325 PHE B O 1
ATOM 5232 N N . ALA B 1 326 ? -0.086 10.336 15.195 1 79.38 326 ALA B N 1
ATOM 5233 C CA . ALA B 1 326 ? 0.23 10.18 16.609 1 79.38 326 ALA B CA 1
ATOM 5234 C C . ALA B 1 326 ? 1.739 10.141 16.828 1 79.38 326 ALA B C 1
ATOM 5236 O O . ALA B 1 326 ? 2.215 10.383 17.953 1 79.38 326 ALA B O 1
ATOM 5237 N N . SER B 1 327 ? 2.424 9.93 15.789 1 78.56 327 SER B N 1
ATOM 5238 C CA . SER B 1 327 ? 3.871 9.844 15.961 1 78.56 327 SER B CA 1
ATOM 5239 C C . SER B 1 327 ? 4.504 11.234 15.953 1 78.56 327 SER B C 1
ATOM 5241 O O . SER B 1 327 ? 5.668 11.391 16.344 1 78.56 327 SER B O 1
ATOM 5243 N N . LEU B 1 328 ? 3.707 12.211 15.531 1 85.81 328 LEU B N 1
ATOM 5244 C CA . LEU B 1 328 ? 4.211 13.578 15.594 1 85.81 328 LEU B CA 1
ATOM 5245 C C . LEU B 1 328 ? 4.219 14.086 17.031 1 85.81 328 LEU B C 1
ATOM 5247 O O . LEU B 1 328 ? 3.484 13.578 17.875 1 85.81 328 LEU B O 1
ATOM 5251 N N . ARG B 1 329 ? 5.121 15.141 17.297 1 84.06 329 ARG B N 1
ATOM 5252 C CA . ARG B 1 329 ? 5.25 15.703 18.625 1 84.06 329 ARG B CA 1
ATOM 5253 C C . ARG B 1 329 ? 4.793 17.156 18.656 1 84.06 329 ARG B C 1
ATOM 5255 O O . ARG B 1 329 ? 5.02 17.906 17.703 1 84.06 329 ARG B O 1
ATOM 5262 N N . GLY B 1 330 ? 4.055 17.375 19.609 1 91.44 330 GLY B N 1
ATOM 5263 C CA . GLY B 1 330 ? 3.779 18.75 20 1 91.44 330 GLY B CA 1
ATOM 5264 C C . GLY B 1 330 ? 4.609 19.203 21.188 1 91.44 330 GLY B C 1
ATOM 5265 O O . GLY B 1 330 ? 4.727 18.484 22.188 1 91.44 330 GLY B O 1
ATOM 5266 N N . MET B 1 331 ? 5.234 20.391 21 1 94.06 331 MET B N 1
ATOM 5267 C CA . MET B 1 331 ? 6.156 20.875 22.016 1 94.06 331 MET B CA 1
ATOM 5268 C C . MET B 1 331 ? 5.816 22.312 22.438 1 94.06 331 MET B C 1
ATOM 5270 O O . MET B 1 331 ? 5.48 23.141 21.578 1 94.06 331 MET B O 1
ATOM 5274 N N . PHE B 1 332 ? 5.934 22.516 23.703 1 96.31 332 PHE B N 1
ATOM 5275 C CA . PHE B 1 332 ? 5.781 23.875 24.234 1 96.31 332 PHE B CA 1
ATOM 5276 C C . PHE B 1 332 ? 7.141 24.484 24.562 1 96.31 332 PHE B C 1
ATOM 5278 O O . PHE B 1 332 ? 7.996 23.812 25.156 1 96.31 332 PHE B O 1
ATOM 5285 N N . PHE B 1 333 ? 7.309 25.656 24.156 1 97.12 333 PHE B N 1
ATOM 5286 C CA . PHE B 1 333 ? 8.516 26.422 24.453 1 97.12 333 PHE B CA 1
ATOM 5287 C C . PHE B 1 333 ? 8.172 27.734 25.156 1 97.12 333 PHE B C 1
ATOM 5289 O O . PHE B 1 333 ? 7.16 28.359 24.844 1 97.12 333 PHE B O 1
ATOM 5296 N N . SER B 1 334 ? 8.977 28.125 26.047 1 95.94 334 SER B N 1
ATOM 5297 C CA . SER B 1 334 ? 8.836 29.422 26.703 1 95.94 334 SER B CA 1
ATOM 5298 C C . SER B 1 334 ? 9.812 30.453 26.141 1 95.94 334 SER B C 1
ATOM 5300 O O . SER B 1 334 ? 10.836 30.078 25.562 1 95.94 334 SER B O 1
ATOM 5302 N N . LYS B 1 335 ? 9.344 31.578 26.172 1 93.56 335 LYS B N 1
ATOM 5303 C CA . LYS B 1 335 ? 10.242 32.688 25.844 1 93.56 335 LYS B CA 1
ATOM 5304 C C . LYS B 1 335 ? 11.352 32.812 26.891 1 93.56 335 LYS B C 1
ATOM 5306 O O . LYS B 1 335 ? 11.156 32.5 28.062 1 93.56 335 LYS B O 1
#

Solvent-accessible surface area (backbone atoms only — not comparable to full-atom values): 34115 Å² total; per-residue (Å²): 132,79,74,65,87,57,72,64,35,56,62,56,48,33,51,50,36,27,51,54,30,46,53,51,52,46,39,50,76,59,46,46,44,54,63,15,75,49,79,34,36,47,63,60,46,16,67,76,59,64,36,23,43,70,31,43,42,54,50,52,39,40,36,33,34,71,62,47,27,43,72,58,91,74,26,32,23,42,32,73,48,36,37,46,33,46,9,72,86,30,83,38,29,34,48,64,34,53,55,49,47,52,63,70,41,41,56,89,58,42,67,59,37,29,49,70,27,50,40,68,69,39,47,74,63,52,64,53,68,91,78,44,63,61,40,59,52,29,60,43,38,52,25,47,38,50,43,23,31,49,58,34,47,50,53,51,51,46,66,72,34,60,94,56,64,58,52,31,34,33,23,44,58,34,53,45,28,59,66,53,54,53,46,38,67,73,34,78,80,27,33,37,36,33,34,21,40,68,85,32,35,65,50,22,51,51,45,33,52,74,69,70,40,54,92,38,42,45,76,44,69,40,49,78,81,76,44,87,86,70,62,65,20,36,30,37,37,39,58,70,46,65,40,71,26,60,95,39,42,69,60,42,52,51,50,55,56,67,18,32,32,82,86,9,35,38,37,38,29,57,82,58,23,39,87,83,59,39,33,48,41,70,56,45,50,52,45,38,40,50,40,38,41,27,38,78,63,73,56,27,43,62,59,52,53,50,51,39,49,77,70,53,42,39,82,72,47,74,43,56,28,30,32,56,51,41,85,33,45,31,30,35,24,32,84,132,78,74,66,86,56,72,65,35,56,62,56,49,35,51,50,36,28,50,53,31,46,52,52,52,47,38,49,75,58,45,46,45,53,64,16,75,49,79,34,36,45,62,60,46,18,67,74,61,63,36,23,44,70,32,42,42,54,50,53,37,40,36,32,32,70,62,46,27,43,73,57,92,74,26,30,24,41,30,74,49,36,36,46,33,46,10,74,87,29,84,37,29,33,49,64,35,52,55,49,47,51,64,71,41,41,57,88,59,43,64,58,38,29,50,70,27,52,40,68,69,38,48,73,63,52,64,52,68,90,78,45,62,61,39,61,54,27,58,43,37,50,26,47,38,50,44,23,30,49,57,36,48,50,53,53,50,45,67,72,33,60,92,56,66,59,52,30,35,33,23,44,57,35,52,44,28,60,64,54,54,52,46,37,67,74,32,78,80,26,34,36,35,33,34,18,40,68,83,31,36,63,49,24,51,51,44,33,52,75,69,69,40,53,91,38,42,46,74,44,69,41,49,76,82,77,43,86,87,70,62,65,19,36,31,37,37,39,57,70,46,65,39,70,27,60,96,38,42,69,60,42,52,51,49,54,55,66,18,32,32,81,87,9,34,38,37,39,30,58,83,57,23,39,86,82,59,39,34,48,42,69,57,46,50,52,44,39,40,50,40,38,40,26,38,80,63,72,55,27,43,61,59,53,52,50,52,39,49,75,70,52,40,39,83,73,48,76,43,56,28,30,33,57,53,40,85,34,46,32,31,36,24,31,85

Organism: NCBI:txid312168

pLDDT: mean 95.42, std 3.94, range [77.88, 98.88]

Secondary structure (DSSP, 8-state):
-----S-THHHHHHHHHHHHHHHHHHHHHTTHHHHTSS-B-HHHHHHHHT--HHHHHHHHHHHHHTTSEEEETTEEEE-HHHHHHHSTTSTT--HHHHHHHHHHT--TTHHHHHHH---HHHHHH-SSTTT--HHHHHHHTHHHHTTTHHHHHHHHHHHHHTTS--SEEEEET-TT-HHHHHHHHHSTT-EEEEEE-TTTTHHHHHHHHHTT-TTTEEEEES-TTTS---S-EEEEEEES-GGGGGGGHHHHHHHHHHHEEEEEEEEEE---B-TTS---HHHHHHTHHHHHHT-----BHHHHHHHHHHTT-EEEEEEE--GGGTTSEEEEEE-/-----S-THHHHHHHHHHHHHHHHHHHHHTTHHHHTSS-B-HHHHHHHHT--HHHHHHHHHHHHHTTSEEEETTEEEE-HHHHHHHSTTSTT--HHHHHHHHHHT--TTHHHHHHH---HHHHHH-SSTTT--HHHHHHHTHHHHTTTHHHHHHHHHHHHHTTS--SEEEEET-TT-HHHHHHHHHSTT-EEEEEE-TTTTHHHHHHHHHTT-TTTEEEEES-TTTS---S-EEEEEEES-GGGGGGGHHHHHHHHHHHEEEEEEEEEEE--B-TTS---HHHHHHTHHHHHHT-----BHHHHHHHHHHTT-EEEEEEE--GGGTTSEEEEEE-

Nearest PDB structures (foldseek):
  7wdq-assembly1_C  TM=7.426E-01  e=3.346E-21  Nisaea denitrificans DSM 18348
  8tjj-assembly1_D  TM=7.634E-01  e=5.536E-20  uncultured bacterium
  5jr3-assembly1_A  TM=7.054E-01  e=5.470E-19  Streptomyces peucetius
  2ip2-assembly1_B  TM=7.456E-01  e=1.276E-17  Pseudomonas aeruginosa PAO1
  1x19-assembly1_A  TM=7.213E-01  e=8.547E-18  Chlorobaculum tepidum TLS

InterPro domains:
  IPR001077 O-methyltransferase, C-terminal domain [PF00891] (167-272)
  IPR012967 Caffeic acid 3-O-methyltransferase-like, dimerisation domain [PF08100] (18-87)
  IPR016461 O-methyltransferase-like [PS51683] (12-332)
  IPR029063 S-adenosyl-L-methionine-dependent methyltransferase superfamily [G3DSA:3.40.50.150] (131-322)
  IPR029063 S-adenosyl-L-methionine-dependent methyltransferase superfamily [SSF53335] (142-320)
  IPR036388 Winged helix-like DNA-binding domain superfamily [G3DSA:1.10.10.10] (11-87)
  IPR036390 Winged helix DNA-binding domain superfamily [SSF46785] (12-86)

Radius of gyration: 29.93 Å; Cα contacts (8 Å, |Δi|>4): 1308; chains: 2; bounding box: 58×90×64 Å

Foldseek 3Di:
DDDDDDDPVVVVVVVVVVVVLVLLLVCLVLLQQQVAQDWDALVSSCVVSVDDSVVSQVSQVVCCVVPQWHDDDRTIHGDPVNCQACHPPHLLDQSLVSNQLCVLLPCPVVVVLVVPFADPVCQVVLQCVVRDQLQSNLVSCLSQCVQWLLVVLLVVQCVVCVPNHWAEEEEEQVQLCNNVLVNCVSPPNHAYEYEHAPSRQVRNVVVCVVSVNPVRYHYHHDDLLDDQPAAAGQEYEDEACQQSCVVRNLVSLLNVLRRYDQFHKYKYWFPQAAPVRPPDVCVSSSCVVVVSNNRDTHDHPVRNVVSCVVNPKAWDDKAASTGPRRVIMITMITD/DDDDDDDPVVVVVVVVVVVVLVLLLVCLVLLQQQVAQDWDALVSSCVVSVDDSVVSQVSQVVCCVVPQWHDDDRTIHGDPVNNQACHPPHLLDQSQVSNQLCVLLPCPCVVVLVVPFAAPVCQVVLQCVVRDQLQSNLVSCLSQCVQWLLVVLLVVQCVVCVPNHWAEEEEEQVQLCNNVLSNCVSPPNHAYEYEHAPSRQVNNVVVCVVSVNPVRYHYHHDDLLDDQPAAAGQEYEDEACQQSCVVSNLVSLLNVLRRYDQFHKYKYWFPQAAPVRPPDVCVSSSCVVVVSNNRDTHDHPVRNVVSCVVNPKAWDDKAASTGPRRVIMITMITD